Protein AF-A0A7S4PSQ5-F1 (afdb_monomer)

Foldseek 3Di:
DVVVVVVVVVVVVVVVVVVVVVVVVVLVVLLVFADDQPDPLLAVLQVLLLVLLLLLLCQFLALSVQQNVQWAWPDAGLQLKTKIKGADFFAQAAPVQWGFVLSVQSCQQSSSQSSCVSVLADGFAWQKKKKFFPAIGHHGFIKMKIKGWPDDPRQFKTKMKIWIAGCDPPDRHHHTGMMMMTMTTSHDPSVVSSVSSVLSVVVVSVSVVSVVVSVVSNVVSVVLVCQVLAQDLAAWKWKAAPVRDIWIKGKADRGNDQFIKIATPVRQIKPTWGDDPQKIWTDGVQWIWIFGDDDSNFWTFQIWIDHPHDIGDPITMGRPPPVPSSGHNLSVQVKDDDPPPPPDDFKDKIKTAQRRRQDDPLQWGDPSSVVSVQSNVQQVSVVVVPDQADGKDWRMKMKGFPATHGHGDIKMKMKGWDDPDPDDDPVCPQKTWMKIFIGDPPHTGMIMIIIIHGHDHPDDDPPPPCPPPPDPPPPPVPPVVVVVPPPPDDDDDDDDDDDDDDDDDDDDDDDDDDDDDDDDDDDDDDDDDDPDDDDDDDDDDDDDDDDDDDDDDDDDDDDDDDDDDDDDDDDDDDDDDDDDPVVVVVQCVVCSVVVHDRDDD

Secondary structure (DSSP, 8-state):
-GGGHHHHHHHHHHHHHHHHHHHHHHHHHHHT-SPPTTSHHHHHHHHHHHHHHHHHHHH--SGGGGGTTTEEEEEE-TTS-EEEEE---GGGB-TTSBBPHHHHHHHHHHHHHHHHHHHTPPP-EEEEEEEEESS--BTT--EEEEEEEEEEETTTEEEEEEEEEE--TTTS---EEEEEEEEEE----HHHHHHHHHHHH-HHHHHHHHHHHHHHHHHHHHHHHHHHTS----EEEEEEPTTS-EEEEEEE--TT-SEEEEEETT--EEEEEEEETTEEEEEETTEEEEEEEETTTTEEEEEEEEETTEEEEEEEEEE------S-SHHHHHT-B--TT----TTEEEEEEE--GGGB-TTSBB-HHHHHHHHHHHHHHHHHTT--TT---EEEEEEEEE-S--BSSSEEEEEEEEPP--S---GGGTTEEEEEEEEEETTEEEEEEEEEEEPPPPPPPP-----TT----TTSHHHHTTSSSSSSS------------------------------------------------------------------------------------PPPPP---HHHHHHHHHHHHHTTPPP---

Sequence (601 aa):
MLDRVGLFWPCLFTALAVLAGGLVRFVQSFAKGPPSPRGYLSRVRARWFAGHVAEWLKCTGTFDGLLAGCLEFESLEPDGSVRAAFTPAGPLLSGSGAVHEGALALLTDTVTSIGQTAAGYLGGLSIEIGVTLITPVPVGERLIVRTRILKVHVGAVMSMEMELRRANTADGEGELLATGWHTKSIKAPYKAHLWHGFLVRCLPLYKRELQRGLALTKAAASDIKAVSQAPCLAGSWTLHGEDSEQFHYVFEHEPGSETFTGRLLDDTELREGRVQEGRVEWKIGDFHLSGTLDDGWQRLENVHAVKGTEVFGPLSCFREAKEESQDNMESLLALRWEEGIDGGEGVTVLLADIAPRLQNIYGISHGAATASLLATVSREHLGGLQRPGGVPVIKSFSVLYQEPVPGGPTVGLAVWHQPPGRVARPDDKDAVRLTAELYNDDRPHARANLTFSLPEPPRPPPQARLFGLGRMPGLQASFLRRRSQATEKRDSSLSDSEVDENEPASEQASGSAPEEFPNESQQKEAEDFDPALKALPDEGQQLEAEVDAKEPSSEQDLGPVLDEFPDKGQSKAEAPAELDGEEEEEEWLRCWREGRPPQTE

Structure (mmCIF, N/CA/C/O backbone):
data_AF-A0A7S4PSQ5-F1
#
_entry.id   AF-A0A7S4PSQ5-F1
#
loop_
_atom_site.group_PDB
_atom_site.id
_atom_site.type_symbol
_atom_site.label_atom_id
_atom_site.label_alt_id
_atom_site.label_comp_id
_atom_site.label_asym_id
_atom_site.label_entity_id
_atom_site.label_seq_id
_atom_site.pdbx_PDB_ins_code
_atom_site.Cartn_x
_atom_site.Cartn_y
_atom_site.Cartn_z
_atom_site.occupancy
_atom_site.B_iso_or_equiv
_atom_site.auth_seq_id
_atom_site.auth_comp_id
_atom_site.auth_asym_id
_atom_site.auth_atom_id
_atom_site.pdbx_PDB_model_num
ATOM 1 N N . MET A 1 1 ? -18.178 43.270 60.116 1.00 53.06 1 MET A N 1
ATOM 2 C CA . MET A 1 1 ? -18.253 43.130 58.639 1.00 53.06 1 MET A CA 1
ATOM 3 C C . MET A 1 1 ? -16.993 42.486 58.060 1.00 53.06 1 MET A C 1
ATOM 5 O O . MET A 1 1 ? -17.135 41.666 57.167 1.00 53.06 1 MET A O 1
ATOM 9 N N . LEU A 1 2 ? -15.799 42.762 58.604 1.00 53.59 2 LEU A N 1
ATOM 10 C CA . LEU A 1 2 ? -14.538 42.123 58.193 1.00 53.59 2 LEU A CA 1
ATOM 11 C C . LEU A 1 2 ? -14.448 40.616 58.532 1.00 53.59 2 LEU A C 1
ATOM 13 O O . LEU A 1 2 ? -13.929 39.857 57.722 1.00 53.59 2 LEU A O 1
ATOM 17 N N . ASP A 1 3 ? -15.075 40.139 59.614 1.00 54.97 3 ASP A N 1
ATOM 18 C CA . ASP A 1 3 ? -15.039 38.703 59.975 1.00 54.97 3 ASP A CA 1
ATOM 19 C C . ASP A 1 3 ? -15.818 37.776 59.026 1.00 54.97 3 ASP A C 1
ATOM 21 O O . ASP A 1 3 ? -15.559 36.578 58.972 1.00 54.97 3 ASP A O 1
ATOM 25 N N . ARG A 1 4 ? -16.749 38.309 58.218 1.00 54.84 4 ARG A N 1
ATOM 26 C CA . ARG A 1 4 ? -17.440 37.514 57.182 1.00 54.84 4 ARG A CA 1
ATOM 27 C C . ARG A 1 4 ? -16.629 37.377 55.891 1.00 54.84 4 ARG A C 1
ATOM 29 O O . ARG A 1 4 ? -16.955 36.531 55.066 1.00 54.84 4 ARG A O 1
ATOM 36 N N . VAL A 1 5 ? -15.567 38.168 55.728 1.00 64.12 5 VAL A N 1
ATOM 37 C CA . VAL A 1 5 ? -14.662 38.091 54.570 1.00 64.12 5 VAL A CA 1
ATOM 38 C C . VAL A 1 5 ? -13.666 36.935 54.738 1.00 64.12 5 VAL A C 1
ATOM 40 O O . VAL A 1 5 ? -13.281 36.316 53.750 1.00 64.12 5 VAL A O 1
ATOM 43 N N . GLY A 1 6 ? -13.318 36.574 55.980 1.00 66.50 6 GLY A N 1
ATOM 44 C CA . GLY A 1 6 ? -12.331 35.527 56.280 1.00 66.50 6 GLY A CA 1
ATOM 45 C C . GLY A 1 6 ? -12.725 34.112 55.839 1.00 66.50 6 GLY A C 1
ATOM 46 O O . GLY A 1 6 ? -11.852 33.336 55.467 1.00 66.50 6 GLY A O 1
ATOM 47 N N . LEU A 1 7 ? -14.023 33.781 55.814 1.00 75.56 7 LEU A N 1
ATOM 48 C CA . LEU A 1 7 ? -14.514 32.468 55.358 1.00 75.56 7 LEU A CA 1
ATOM 49 C C . LEU A 1 7 ? -14.793 32.403 53.850 1.00 75.56 7 LEU A C 1
ATOM 51 O O . LEU A 1 7 ? -14.773 31.322 53.269 1.00 75.56 7 LEU A O 1
ATOM 55 N N . PHE A 1 8 ? -15.033 33.542 53.199 1.00 82.25 8 PHE A N 1
ATOM 56 C CA . PHE A 1 8 ? -15.381 33.573 51.778 1.00 82.25 8 PHE A CA 1
ATOM 57 C C . PHE A 1 8 ? -14.196 33.183 50.884 1.00 82.25 8 PHE A C 1
ATOM 59 O O . PHE A 1 8 ? -14.354 32.387 49.959 1.00 82.25 8 PHE A O 1
ATOM 66 N N . TRP A 1 9 ? -12.999 33.692 51.187 1.00 82.56 9 TRP A N 1
ATOM 67 C CA . TRP A 1 9 ? -11.807 33.437 50.376 1.00 82.56 9 TRP A CA 1
ATOM 68 C C . TRP A 1 9 ? -11.385 31.959 50.355 1.00 82.56 9 TRP A C 1
ATOM 70 O O . TRP A 1 9 ? -11.226 31.432 49.256 1.00 82.56 9 TRP A O 1
ATOM 80 N N . PRO A 1 10 ? -11.276 31.237 51.488 1.00 85.06 10 PRO A N 1
ATOM 81 C CA . PRO A 1 10 ? -10.942 29.811 51.473 1.00 85.06 10 PRO A CA 1
ATOM 82 C C . PRO A 1 10 ? -11.961 28.958 50.710 1.00 85.06 10 PRO A C 1
ATOM 84 O O . PRO A 1 10 ? -11.573 28.062 49.959 1.00 85.06 10 PRO A O 1
ATOM 87 N N . CYS A 1 11 ? -13.260 29.252 50.844 1.00 80.69 11 CYS A N 1
ATOM 88 C CA . CYS A 1 11 ? -14.307 28.557 50.094 1.00 80.69 11 CYS A CA 1
ATOM 89 C C . CYS A 1 11 ? -14.198 28.820 48.586 1.00 80.69 11 CYS A C 1
ATOM 91 O O . CYS A 1 11 ? -14.300 27.881 47.798 1.00 80.69 11 CYS A O 1
ATOM 93 N N . LEU A 1 12 ? -13.937 30.068 48.182 1.00 84.94 12 LEU A N 1
ATOM 94 C CA . LEU A 1 12 ? -13.725 30.430 46.780 1.00 84.94 12 LEU A CA 1
ATOM 95 C C . LEU A 1 12 ? -12.470 29.762 46.201 1.00 84.94 12 LEU A C 1
ATOM 97 O O . LEU A 1 12 ? -12.544 29.172 45.128 1.00 84.94 12 LEU A O 1
ATOM 101 N N . PHE A 1 13 ? -11.340 29.787 46.915 1.00 86.38 13 PHE A N 1
ATOM 102 C CA . PHE A 1 13 ? -10.112 29.109 46.485 1.00 86.38 13 PHE A CA 1
ATOM 103 C C . PHE A 1 13 ? -10.305 27.597 46.364 1.00 86.38 13 PHE A C 1
ATOM 105 O O . PHE A 1 13 ? -9.853 27.002 45.390 1.00 86.38 13 PHE A O 1
ATOM 112 N N . THR A 1 14 ? -11.029 26.981 47.300 1.00 86.19 14 THR A N 1
ATOM 113 C CA . THR A 1 14 ? -11.348 25.547 47.236 1.00 86.19 14 THR A CA 1
ATOM 114 C C . THR A 1 14 ? -12.232 25.237 46.029 1.00 86.19 14 THR A C 1
ATOM 116 O O . THR A 1 14 ? -11.949 24.300 45.288 1.00 86.19 14 THR A O 1
ATOM 119 N N . ALA A 1 15 ? -13.265 26.047 45.776 1.00 85.12 15 ALA A N 1
ATOM 120 C CA . ALA A 1 15 ? -14.129 25.886 44.609 1.00 85.12 15 ALA A CA 1
ATOM 121 C C . ALA A 1 15 ? -13.347 26.037 43.293 1.00 85.12 15 ALA A C 1
ATOM 123 O O . ALA A 1 15 ? -13.493 25.209 42.396 1.00 85.12 15 ALA A O 1
ATOM 124 N N . LEU A 1 16 ? -12.468 27.040 43.196 1.00 85.06 16 LEU A N 1
ATOM 125 C CA . LEU A 1 16 ? -11.599 27.241 42.035 1.00 85.06 16 LEU A CA 1
ATOM 126 C C . LEU A 1 16 ? -10.610 26.085 41.848 1.00 85.06 16 LEU A C 1
ATOM 128 O O . LEU A 1 16 ? -10.439 25.622 40.725 1.00 85.06 16 LEU A O 1
ATOM 132 N N . ALA A 1 17 ? -10.008 25.570 42.922 1.00 85.50 17 ALA A N 1
ATOM 133 C CA . ALA A 1 17 ? -9.098 24.427 42.858 1.00 85.50 17 ALA A CA 1
ATOM 134 C C . ALA A 1 17 ? -9.813 23.138 42.420 1.00 85.50 17 ALA A C 1
ATOM 136 O O . ALA A 1 17 ? -9.283 22.386 41.604 1.00 85.50 17 ALA A O 1
ATOM 137 N N . VAL A 1 18 ? -11.036 22.895 42.905 1.00 85.56 18 VAL A N 1
ATOM 138 C CA . VAL A 1 18 ? -11.865 21.756 42.478 1.00 85.56 18 VAL A CA 1
ATOM 139 C C . VAL A 1 18 ? -12.261 21.889 41.009 1.00 85.56 18 VAL A C 1
ATOM 141 O O . VAL A 1 18 ? -12.165 20.912 40.268 1.00 85.56 18 VAL A O 1
ATOM 144 N N . LEU A 1 19 ? -12.655 23.085 40.564 1.00 85.44 19 LEU A N 1
ATOM 145 C CA . LEU A 1 19 ? -12.957 23.350 39.156 1.00 85.44 19 LEU A CA 1
ATOM 146 C C . LEU A 1 19 ? -11.721 23.166 38.270 1.00 85.44 19 LEU A C 1
ATOM 148 O O . LEU A 1 19 ? -11.819 22.517 37.232 1.00 85.44 19 LEU A O 1
ATOM 152 N N . ALA A 1 20 ? -10.558 23.663 38.693 1.00 83.81 20 ALA A N 1
ATOM 153 C CA . ALA A 1 20 ? -9.299 23.488 37.976 1.00 83.81 20 ALA A CA 1
ATOM 154 C C . ALA A 1 20 ? -8.889 22.008 37.907 1.00 83.81 20 ALA A C 1
ATOM 156 O O . ALA A 1 20 ? -8.593 21.503 36.828 1.00 83.81 20 ALA A O 1
ATOM 157 N N . GLY A 1 21 ? -8.947 21.275 39.023 1.00 85.12 21 GLY A N 1
ATOM 158 C CA . GLY A 1 21 ? -8.662 19.838 39.056 1.00 85.12 21 GLY A CA 1
ATOM 159 C C . GLY A 1 21 ? -9.652 19.017 38.225 1.00 85.12 21 GLY A C 1
ATOM 160 O O . GLY A 1 21 ? -9.257 18.077 37.532 1.00 85.12 21 GLY A O 1
ATOM 161 N N . GLY A 1 22 ? -10.932 19.398 38.239 1.00 84.31 22 GLY A N 1
ATOM 162 C CA . GLY A 1 22 ? -11.970 18.832 37.382 1.00 84.31 22 GLY A CA 1
ATOM 163 C C . GLY A 1 22 ? -11.697 19.085 35.901 1.00 84.31 22 GLY A C 1
ATOM 164 O O . GLY A 1 22 ? -11.761 18.149 35.109 1.00 84.31 22 GLY A O 1
ATOM 165 N N . LEU A 1 23 ? -11.313 20.312 35.535 1.00 81.69 23 LEU A N 1
ATOM 166 C CA . LEU A 1 23 ? -10.952 20.686 34.169 1.00 81.69 23 LEU A CA 1
ATOM 167 C C . LEU A 1 23 ? -9.703 19.937 33.691 1.00 81.69 23 LEU A C 1
ATOM 169 O O . LEU A 1 23 ? -9.715 19.400 32.590 1.00 81.69 23 LEU A O 1
ATOM 173 N N . VAL A 1 24 ? -8.660 19.823 34.517 1.00 82.00 24 VAL A N 1
ATOM 174 C CA . VAL A 1 24 ? -7.452 19.052 34.182 1.00 82.00 24 VAL A CA 1
ATOM 175 C C . VAL A 1 24 ? -7.793 17.580 33.965 1.00 82.00 24 VAL A C 1
ATOM 177 O O . VAL A 1 24 ? -7.394 17.012 32.954 1.00 82.00 24 VAL A O 1
ATOM 180 N N . ARG A 1 25 ? -8.582 16.958 34.853 1.00 81.31 25 ARG A N 1
ATOM 181 C CA . ARG A 1 25 ? -9.030 15.564 34.670 1.00 81.31 25 ARG A CA 1
ATOM 182 C C . ARG A 1 25 ? -9.904 15.396 33.433 1.00 81.31 25 ARG A C 1
ATOM 184 O O . ARG A 1 25 ? -9.785 14.387 32.743 1.00 81.31 25 ARG A O 1
ATOM 191 N N . PHE A 1 26 ? -10.757 16.375 33.144 1.00 78.69 26 PHE A N 1
ATOM 192 C CA . PHE A 1 26 ? -11.577 16.405 31.940 1.00 78.69 26 PHE A CA 1
ATOM 193 C C . PHE A 1 26 ? -10.696 16.475 30.686 1.00 78.69 26 PHE A C 1
ATOM 195 O O . PHE A 1 26 ? -10.826 15.612 29.826 1.00 78.69 26 PHE A O 1
ATOM 202 N N . VAL A 1 27 ? -9.725 17.392 30.628 1.00 77.75 27 VAL A N 1
ATOM 203 C CA . VAL A 1 27 ? -8.738 17.509 29.538 1.00 77.75 27 VAL A CA 1
ATO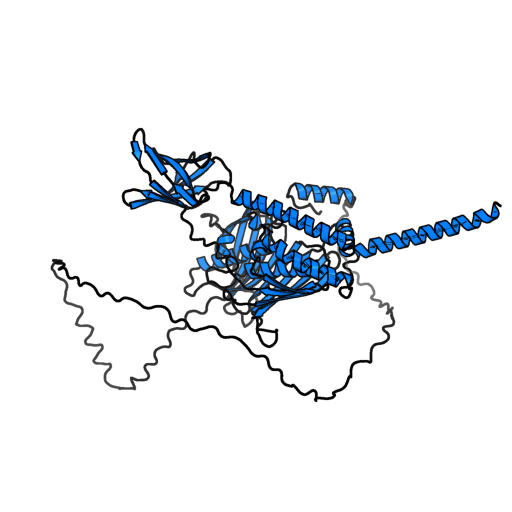M 204 C C . VAL A 1 27 ? -7.924 16.217 29.385 1.00 77.75 27 VAL A C 1
ATOM 206 O O . VAL A 1 27 ? -7.849 15.649 28.299 1.00 77.75 27 VAL A O 1
ATOM 209 N N . GLN A 1 28 ? -7.396 15.678 30.485 1.00 78.94 28 GLN A N 1
ATOM 210 C CA . GLN A 1 28 ? -6.658 14.411 30.492 1.00 78.94 28 GLN A CA 1
ATOM 211 C C . GLN A 1 28 ? -7.515 13.229 30.029 1.00 78.94 28 GLN A C 1
ATOM 213 O O . GLN A 1 28 ? -6.992 12.294 29.428 1.00 78.94 28 GLN A O 1
ATOM 218 N N . SER A 1 29 ? -8.830 13.246 30.271 1.00 79.12 29 SER A N 1
ATOM 219 C CA . SER A 1 29 ? -9.723 12.184 29.794 1.00 79.12 29 SER A CA 1
ATOM 220 C C . SER A 1 29 ? -9.781 12.104 28.265 1.00 79.12 29 SER A C 1
ATOM 222 O O . SER A 1 29 ? -10.030 11.023 27.735 1.00 79.12 29 SER A O 1
ATOM 224 N N . PHE A 1 30 ? -9.492 13.203 27.557 1.00 76.94 30 PHE A N 1
ATOM 225 C CA . PHE A 1 30 ? -9.364 13.200 26.100 1.00 76.94 30 PHE A CA 1
ATOM 226 C C . PHE A 1 30 ? -8.060 12.544 25.632 1.00 76.94 30 PHE A C 1
ATOM 228 O O . PHE A 1 30 ? -8.077 11.880 24.601 1.00 76.94 30 PHE A O 1
ATOM 235 N N . ALA A 1 31 ? -6.975 12.659 26.408 1.00 72.94 31 ALA A N 1
ATOM 236 C CA . ALA A 1 31 ? -5.677 12.051 26.101 1.00 72.94 31 ALA A CA 1
ATOM 237 C C . ALA A 1 31 ? -5.576 10.560 26.478 1.00 72.94 31 ALA A C 1
ATOM 239 O O . ALA A 1 31 ? -4.772 9.837 25.903 1.00 72.94 31 ALA A O 1
ATOM 240 N N . LYS A 1 32 ? -6.392 10.072 27.427 1.00 73.44 32 LYS A N 1
ATOM 241 C CA . LYS A 1 32 ? -6.337 8.681 27.935 1.00 73.44 32 LYS A CA 1
ATOM 242 C C . LYS A 1 32 ? -6.869 7.608 26.970 1.00 73.44 32 LYS A C 1
ATOM 244 O O . LYS A 1 32 ? -6.954 6.443 27.350 1.00 73.44 32 LYS A O 1
ATOM 249 N N . GLY A 1 33 ? -7.213 7.980 25.738 1.00 69.00 33 GLY A N 1
ATOM 250 C CA . GLY A 1 33 ? -7.678 7.065 24.696 1.00 69.00 33 GLY A CA 1
ATOM 251 C C . GLY A 1 33 ? -9.122 7.316 24.249 1.00 69.00 33 GLY A C 1
ATOM 252 O O . GLY A 1 33 ? -9.781 8.261 24.713 1.00 69.00 33 GLY A O 1
ATOM 253 N N . PRO A 1 34 ? -9.620 6.500 23.305 1.00 76.62 34 PRO A N 1
ATOM 254 C CA . PRO A 1 34 ? -10.957 6.659 22.756 1.00 76.62 34 PRO A CA 1
ATOM 255 C C . PRO A 1 34 ? -12.063 6.436 23.799 1.00 76.62 34 PRO A C 1
ATOM 257 O O . PRO A 1 34 ? -11.849 5.794 24.830 1.00 76.62 34 PRO A O 1
ATOM 260 N N . PRO A 1 35 ? -13.273 6.970 23.551 1.00 76.25 35 PRO A N 1
ATOM 261 C CA . PRO A 1 35 ? -14.441 6.669 24.370 1.00 76.25 35 PRO A CA 1
ATOM 262 C C . PRO A 1 35 ? -14.774 5.171 24.337 1.00 76.25 35 PRO A C 1
ATOM 264 O O . PRO A 1 35 ? -14.474 4.482 23.366 1.00 76.25 35 PRO A O 1
ATOM 267 N N . SER A 1 36 ? -15.456 4.686 25.382 1.00 84.12 36 SER A N 1
ATOM 268 C CA . SER A 1 36 ? -15.898 3.287 25.471 1.00 84.12 36 SER A CA 1
ATOM 269 C C . SER A 1 36 ? -16.632 2.844 24.194 1.00 84.12 36 SER A C 1
ATOM 271 O O . SER A 1 36 ? -17.532 3.562 23.731 1.00 84.12 36 SER A O 1
ATOM 273 N N . PRO A 1 37 ? -16.321 1.652 23.650 1.00 84.06 37 PRO A N 1
ATOM 274 C CA . PRO A 1 37 ? -16.947 1.163 22.423 1.00 84.06 37 PRO A CA 1
ATOM 275 C C . PRO A 1 37 ? -18.460 0.934 22.583 1.00 84.06 37 PRO A C 1
ATOM 277 O O . PRO A 1 37 ? -19.215 1.033 21.621 1.00 84.06 37 PRO A O 1
ATOM 280 N N . ARG A 1 38 ? -18.947 0.718 23.815 1.00 87.25 38 ARG A N 1
ATOM 281 C CA . ARG A 1 38 ? -20.371 0.457 24.105 1.00 87.25 38 ARG A CA 1
ATOM 282 C C . ARG A 1 38 ? -21.260 1.712 24.046 1.00 87.25 38 ARG A C 1
ATOM 284 O O . ARG A 1 38 ? -22.491 1.607 24.016 1.00 87.25 38 ARG A O 1
ATOM 291 N N . GLY A 1 39 ? -20.659 2.904 24.027 1.00 87.81 39 GLY A N 1
ATOM 292 C CA . GLY A 1 39 ? -21.379 4.177 24.039 1.00 87.81 39 GLY A CA 1
ATOM 293 C C . GLY A 1 39 ? -22.229 4.409 22.783 1.00 87.81 39 GLY A C 1
ATOM 294 O O . GLY A 1 39 ? -21.831 4.070 21.670 1.00 87.81 39 GLY A O 1
ATOM 295 N N . TYR A 1 40 ? -23.400 5.035 22.946 1.00 87.75 40 TYR A N 1
ATOM 296 C CA . TYR A 1 40 ? -24.252 5.453 21.820 1.00 87.75 40 TYR A CA 1
ATOM 297 C C . TYR A 1 40 ? -23.498 6.369 20.841 1.00 87.75 40 TYR A C 1
ATOM 299 O O . TYR A 1 40 ? -23.543 6.158 19.632 1.00 87.75 40 TYR A O 1
ATOM 307 N N . LEU A 1 41 ? -22.740 7.339 21.365 1.00 86.56 41 LEU A N 1
ATOM 308 C CA . LEU A 1 41 ? -21.951 8.266 20.547 1.00 86.56 41 LEU A CA 1
ATOM 309 C C . LEU A 1 41 ? -20.889 7.543 19.706 1.00 86.56 41 LEU A C 1
ATOM 311 O O . LEU A 1 41 ? -20.720 7.880 18.538 1.00 86.56 41 LEU A O 1
ATOM 315 N N . SER A 1 42 ? -20.226 6.524 20.264 1.00 87.19 42 SER A N 1
ATOM 316 C CA . SER A 1 42 ? -19.217 5.722 19.560 1.00 87.19 42 SER A CA 1
ATOM 317 C C . SER A 1 42 ? -19.831 4.970 18.369 1.00 87.19 42 SER A C 1
ATOM 319 O O . SER A 1 42 ? -19.256 4.972 17.283 1.00 87.19 42 SER A O 1
ATOM 321 N N . ARG A 1 43 ? -21.047 4.422 18.531 1.00 90.00 43 ARG A N 1
ATOM 322 C CA . ARG A 1 43 ? -21.823 3.780 17.449 1.00 90.00 43 ARG A CA 1
ATOM 323 C C . ARG A 1 43 ? -22.237 4.756 16.351 1.00 90.00 43 ARG A C 1
ATOM 325 O O . ARG A 1 43 ? -22.080 4.458 15.170 1.00 90.00 43 ARG A O 1
ATOM 332 N N . VAL A 1 44 ? -22.726 5.939 16.727 1.00 88.19 44 VAL A N 1
ATOM 333 C CA . VAL A 1 44 ? -23.084 6.985 15.753 1.00 88.19 44 VAL A CA 1
ATOM 334 C C . VAL A 1 44 ? -21.851 7.440 14.964 1.00 88.19 44 VAL A C 1
ATOM 336 O O . VAL A 1 44 ? -21.921 7.541 13.740 1.00 88.19 44 VAL A O 1
ATOM 339 N N . ARG A 1 45 ? -20.713 7.649 15.643 1.00 90.19 45 ARG A N 1
ATOM 340 C CA . ARG A 1 45 ? -19.426 7.997 15.023 1.00 90.19 45 ARG A CA 1
ATOM 341 C C . ARG A 1 45 ? -18.989 6.945 14.006 1.00 90.19 45 ARG A C 1
ATOM 343 O O . ARG A 1 45 ? -18.710 7.307 12.869 1.00 90.19 45 ARG A O 1
ATOM 350 N N . ALA A 1 46 ? -18.947 5.671 14.403 1.00 88.94 46 ALA A N 1
ATOM 351 C CA . ALA A 1 46 ? -18.502 4.580 13.536 1.00 88.94 46 ALA A CA 1
ATOM 352 C C . ALA A 1 46 ? -19.374 4.469 12.273 1.00 88.94 46 ALA A C 1
ATOM 354 O O . ALA A 1 46 ? -18.850 4.397 11.165 1.00 88.94 46 ALA A O 1
ATOM 355 N N . ARG A 1 47 ? -20.701 4.598 12.412 1.00 88.75 47 ARG A N 1
ATOM 356 C CA . ARG A 1 47 ? -21.629 4.604 11.270 1.00 88.75 47 ARG A CA 1
ATOM 357 C C . ARG A 1 47 ? -21.407 5.783 10.320 1.00 88.75 47 ARG A C 1
ATOM 359 O O . ARG A 1 47 ? -21.495 5.616 9.107 1.00 88.75 47 ARG A O 1
ATOM 366 N N . TRP A 1 48 ? -21.147 6.979 10.850 1.00 87.44 48 TRP A N 1
ATOM 367 C CA . TRP A 1 48 ? -20.831 8.151 10.022 1.00 87.44 48 TRP A CA 1
ATOM 368 C C . TRP A 1 48 ? -19.495 7.988 9.306 1.00 87.44 48 TRP A C 1
ATOM 370 O O . TRP A 1 48 ? -19.393 8.303 8.122 1.00 87.44 48 TRP A O 1
ATOM 380 N N . PHE A 1 49 ? -18.494 7.472 10.014 1.00 89.50 49 PHE A N 1
ATOM 381 C CA . PHE A 1 49 ? -17.183 7.198 9.452 1.00 89.50 49 PHE A CA 1
ATOM 382 C C . PHE A 1 49 ? -17.260 6.152 8.329 1.00 89.50 49 PHE A C 1
ATOM 384 O O . PHE A 1 49 ? -16.700 6.389 7.268 1.00 89.50 49 PHE A O 1
ATOM 391 N N . ALA A 1 50 ? -18.050 5.083 8.479 1.00 88.69 50 ALA A N 1
ATOM 392 C CA . ALA A 1 50 ? -18.246 4.074 7.432 1.00 88.69 50 ALA A CA 1
ATOM 393 C C . ALA A 1 50 ? -18.740 4.675 6.101 1.00 88.69 50 ALA A C 1
ATOM 395 O O . ALA A 1 50 ? -18.191 4.378 5.041 1.00 88.69 50 ALA A O 1
ATOM 396 N N . GLY A 1 51 ? -19.734 5.572 6.152 1.00 85.81 51 GLY A N 1
ATOM 397 C CA . GLY A 1 51 ? -20.218 6.268 4.954 1.00 85.81 51 GLY A CA 1
ATOM 398 C C . GLY A 1 51 ? -19.163 7.184 4.324 1.00 85.81 51 GLY A C 1
ATOM 399 O O . GLY A 1 51 ? -19.121 7.336 3.107 1.00 85.81 51 GLY A O 1
ATOM 400 N N . HIS A 1 52 ? -18.286 7.761 5.147 1.00 89.12 52 HIS A N 1
ATOM 401 C CA . HIS A 1 52 ? -17.203 8.628 4.698 1.00 89.12 52 HIS A CA 1
ATOM 402 C C . HIS A 1 52 ? -16.058 7.858 4.033 1.00 89.12 52 HIS A C 1
ATOM 404 O O . HIS A 1 52 ? -15.536 8.305 3.018 1.00 89.12 52 HIS A O 1
ATOM 410 N N . VAL A 1 53 ? -15.689 6.697 4.578 1.00 90.38 53 VAL A N 1
ATOM 411 C CA . VAL A 1 53 ? -14.590 5.864 4.068 1.00 90.38 53 VAL A CA 1
ATOM 412 C C . VAL A 1 53 ? -14.827 5.464 2.614 1.00 90.38 53 VAL A C 1
ATOM 414 O O . VAL A 1 53 ? -13.924 5.591 1.795 1.00 90.38 53 VAL A O 1
ATOM 417 N N . ALA A 1 54 ? -16.045 5.042 2.265 1.00 89.69 54 ALA A N 1
ATOM 418 C CA . ALA A 1 54 ? -16.369 4.663 0.890 1.00 89.69 54 ALA A CA 1
ATOM 419 C C . ALA A 1 54 ? -16.217 5.832 -0.102 1.00 89.69 54 ALA A C 1
ATOM 421 O O . ALA A 1 54 ? -15.830 5.624 -1.250 1.00 89.69 54 ALA A O 1
ATOM 422 N N . GLU A 1 55 ? -16.523 7.062 0.320 1.00 89.62 55 GLU A N 1
ATOM 423 C CA . GLU A 1 55 ? -16.313 8.256 -0.505 1.00 89.62 55 GLU A CA 1
ATOM 424 C C . GLU A 1 55 ? -14.832 8.649 -0.563 1.00 89.62 55 GLU A C 1
ATOM 426 O O . GLU A 1 55 ? -14.336 8.998 -1.632 1.00 89.62 55 GLU A O 1
ATOM 431 N N . TRP A 1 56 ? -14.122 8.540 0.563 1.00 90.25 56 TRP A N 1
ATOM 432 C CA . TRP A 1 56 ? -12.692 8.816 0.659 1.00 90.25 56 TRP A CA 1
ATOM 433 C C . TRP A 1 56 ? -11.864 7.897 -0.245 1.00 90.25 56 TRP A C 1
ATOM 435 O O . TRP A 1 56 ? -11.053 8.398 -1.018 1.00 90.25 56 TRP A O 1
ATOM 445 N N . LEU A 1 57 ? -12.128 6.584 -0.240 1.00 91.19 57 LEU A N 1
ATOM 446 C CA . LEU A 1 57 ? -11.465 5.630 -1.138 1.00 91.19 57 LEU A CA 1
ATOM 447 C C . LEU A 1 57 ? -11.657 6.010 -2.612 1.00 91.19 57 LEU A C 1
ATOM 449 O O . LEU A 1 57 ? -10.727 5.927 -3.399 1.00 91.19 57 LEU A O 1
ATOM 453 N N . LYS A 1 58 ? -12.847 6.488 -2.995 1.00 88.94 58 LYS A N 1
ATOM 454 C CA . LYS A 1 58 ? -13.132 6.889 -4.385 1.00 88.94 58 LYS A CA 1
ATOM 455 C C . LYS A 1 58 ? -12.403 8.151 -4.822 1.00 88.94 58 LYS A C 1
ATOM 457 O O . LYS A 1 58 ? -12.245 8.366 -6.020 1.00 88.94 58 LYS A O 1
ATOM 462 N N . CYS A 1 59 ? -12.051 9.026 -3.886 1.00 86.06 59 CYS A N 1
ATOM 463 C CA . CYS A 1 59 ? -11.417 10.294 -4.218 1.00 86.06 59 CYS A CA 1
ATOM 464 C C . CYS A 1 59 ? -9.943 10.359 -3.855 1.00 86.06 59 CYS A C 1
ATOM 466 O O . CYS A 1 59 ? -9.302 11.338 -4.217 1.00 86.06 59 CYS A O 1
ATOM 468 N N . THR A 1 60 ? -9.414 9.398 -3.103 1.00 83.62 60 THR A N 1
ATOM 469 C CA . THR A 1 60 ? -7.998 9.403 -2.772 1.00 83.62 60 THR A CA 1
ATOM 470 C C . THR A 1 60 ? -7.195 9.037 -4.015 1.00 83.62 60 THR A C 1
ATOM 472 O O . THR A 1 60 ? -7.407 7.994 -4.623 1.00 83.62 60 THR A O 1
ATOM 475 N N . GLY A 1 61 ? -6.284 9.925 -4.419 1.00 79.31 61 GLY A N 1
ATOM 476 C CA . GLY A 1 61 ? -5.307 9.658 -5.481 1.00 79.31 61 GLY A CA 1
ATOM 477 C C . GLY A 1 61 ? -4.126 8.802 -5.007 1.00 79.31 61 GLY A C 1
ATOM 478 O O . GLY A 1 61 ? -3.124 8.716 -5.709 1.00 79.31 61 GLY A O 1
ATOM 479 N N . THR A 1 62 ? -4.221 8.239 -3.797 1.00 88.31 62 THR A N 1
ATOM 480 C CA . THR A 1 62 ? -3.209 7.393 -3.153 1.00 88.31 62 THR A CA 1
ATOM 481 C C . THR A 1 62 ? -3.437 5.917 -3.465 1.00 88.31 62 THR A C 1
ATOM 483 O O . THR A 1 62 ? -4.429 5.532 -4.088 1.00 88.31 62 THR A O 1
ATOM 486 N N . PHE A 1 63 ? -2.544 5.073 -2.951 1.00 91.75 63 PHE A N 1
ATOM 487 C CA . PHE A 1 63 ? -2.578 3.627 -3.149 1.00 91.75 63 PHE A CA 1
ATOM 488 C C . PHE A 1 63 ? -3.866 2.966 -2.615 1.00 91.75 63 PHE A C 1
ATOM 490 O O . PHE A 1 63 ? -4.361 2.011 -3.208 1.00 91.75 63 PHE A O 1
ATOM 497 N N . ASP A 1 64 ? -4.481 3.524 -1.565 1.00 93.44 64 ASP A N 1
ATOM 498 C CA . ASP A 1 64 ? -5.794 3.093 -1.052 1.00 93.44 64 ASP A CA 1
ATOM 499 C C . ASP A 1 64 ? -6.914 3.178 -2.097 1.00 93.44 64 ASP A C 1
ATOM 501 O O . ASP A 1 64 ? -7.880 2.414 -2.044 1.00 93.44 64 ASP A O 1
ATOM 505 N N . GLY A 1 65 ? -6.786 4.093 -3.063 1.00 90.69 65 GLY A N 1
ATOM 506 C CA . GLY A 1 65 ? -7.783 4.319 -4.105 1.00 90.69 65 GLY A CA 1
ATOM 507 C C . GLY A 1 65 ? -8.023 3.090 -4.981 1.00 90.69 65 GLY A C 1
ATOM 508 O O . GLY A 1 65 ? -9.107 2.946 -5.540 1.00 90.69 65 GLY A O 1
ATOM 509 N N . LEU A 1 66 ? -7.075 2.147 -5.029 1.00 92.44 66 LEU A N 1
ATOM 510 C CA . LEU A 1 66 ? -7.229 0.880 -5.752 1.00 92.44 66 LEU A CA 1
ATOM 511 C C . LEU A 1 66 ? -8.336 -0.013 -5.172 1.00 92.44 66 LEU A C 1
ATOM 513 O O . LEU A 1 66 ? -8.866 -0.870 -5.873 1.00 92.44 66 LEU A O 1
ATOM 517 N N . LEU A 1 67 ? -8.716 0.183 -3.904 1.00 95.81 67 LEU A N 1
ATOM 518 C CA . LEU A 1 67 ? -9.830 -0.539 -3.282 1.00 95.81 67 LEU A CA 1
ATOM 519 C C . LEU A 1 67 ? -11.197 0.084 -3.610 1.00 95.81 67 LEU A C 1
ATOM 521 O O . LEU A 1 67 ? -12.236 -0.490 -3.263 1.00 95.81 67 LEU A O 1
ATOM 525 N N . ALA A 1 68 ? -11.232 1.247 -4.270 1.00 93.38 68 ALA A N 1
ATOM 526 C CA . ALA A 1 68 ? -12.475 1.896 -4.656 1.00 93.38 68 ALA A CA 1
ATOM 527 C C . ALA A 1 68 ? -13.280 1.005 -5.613 1.00 93.38 68 ALA A C 1
ATOM 529 O O . ALA A 1 68 ? -12.801 0.585 -6.660 1.00 93.38 68 ALA A O 1
ATOM 530 N N . GLY A 1 69 ? -14.527 0.707 -5.243 1.00 91.62 69 GLY A N 1
ATOM 531 C CA . GLY A 1 69 ? -15.404 -0.177 -6.021 1.00 91.62 69 GLY A CA 1
ATOM 532 C C . GLY A 1 69 ? -15.146 -1.675 -5.822 1.00 91.62 69 GLY A C 1
ATOM 533 O O . GLY A 1 69 ? -16.008 -2.468 -6.178 1.00 91.62 69 GLY A O 1
ATOM 534 N N . CYS A 1 70 ? -14.029 -2.057 -5.196 1.00 95.62 70 CYS A N 1
ATOM 535 C CA . CYS A 1 70 ? -13.736 -3.447 -4.841 1.00 95.62 70 CYS A CA 1
ATOM 536 C C . CYS A 1 70 ? -14.119 -3.778 -3.393 1.00 95.62 70 CYS A C 1
ATOM 538 O O . CYS A 1 70 ? -14.262 -4.951 -3.062 1.00 95.62 70 CYS A O 1
ATOM 540 N N . LEU A 1 71 ? -14.264 -2.772 -2.522 1.00 96.44 71 LEU A N 1
ATOM 541 C CA . LEU A 1 71 ? -14.525 -2.947 -1.092 1.00 96.44 71 LEU A CA 1
ATOM 542 C C . LEU A 1 71 ? -15.849 -2.293 -0.661 1.00 96.44 71 LEU A C 1
ATOM 544 O O . LEU A 1 71 ? -16.046 -1.087 -0.824 1.00 96.44 71 LEU A O 1
ATOM 548 N N . GLU A 1 72 ? -16.731 -3.080 -0.047 1.00 94.94 72 GLU A N 1
ATOM 549 C CA . GLU A 1 72 ? -18.034 -2.652 0.470 1.00 94.94 72 GLU A CA 1
ATOM 550 C C . GLU A 1 72 ? -18.150 -2.967 1.966 1.00 94.94 72 GLU A C 1
ATOM 552 O O . GLU A 1 72 ? -18.114 -4.124 2.375 1.00 94.94 72 GLU A O 1
ATOM 557 N N . PHE A 1 73 ? -18.310 -1.952 2.815 1.00 94.69 73 PHE A N 1
ATOM 558 C CA . PHE A 1 73 ? -18.417 -2.158 4.264 1.00 94.69 73 PHE A CA 1
ATOM 559 C C . PHE A 1 73 ? -19.805 -2.672 4.653 1.00 94.69 73 PHE A C 1
ATOM 561 O O . PHE A 1 73 ? -20.807 -1.985 4.454 1.00 94.69 73 PHE A O 1
ATOM 568 N N . GLU A 1 74 ? -19.852 -3.854 5.266 1.00 94.62 74 GLU A N 1
ATOM 569 C CA . GLU A 1 74 ? -21.075 -4.441 5.819 1.00 94.62 74 GLU A CA 1
ATOM 570 C C . GLU A 1 74 ? -21.291 -3.979 7.265 1.00 94.62 74 GLU A C 1
ATOM 572 O O . GLU A 1 74 ? -22.405 -3.619 7.649 1.00 94.62 74 GLU A O 1
ATOM 577 N N . SER A 1 75 ? -20.220 -3.944 8.063 1.00 94.88 75 SER A N 1
ATOM 578 C CA . SER A 1 75 ? -20.241 -3.372 9.407 1.00 94.88 75 SER A CA 1
ATOM 579 C C . SER A 1 75 ? -18.906 -2.735 9.786 1.00 94.88 75 SER A C 1
ATOM 581 O O . SER A 1 75 ? -17.828 -3.154 9.359 1.00 94.88 75 SER A O 1
ATOM 583 N N . LEU A 1 76 ? -18.999 -1.689 10.604 1.00 95.88 76 LEU A N 1
ATOM 584 C CA . LEU A 1 76 ? -17.864 -0.982 11.176 1.00 95.88 76 LEU A CA 1
ATOM 585 C C . LEU A 1 76 ? -18.201 -0.643 12.622 1.00 95.88 76 LEU A C 1
ATOM 587 O O . LEU A 1 76 ? -19.007 0.254 12.888 1.00 95.88 76 LEU A O 1
ATOM 591 N N . GLU A 1 77 ? -17.615 -1.392 13.546 1.00 95.75 77 GLU A N 1
ATOM 592 C CA . GLU A 1 77 ? -17.962 -1.328 14.958 1.00 95.75 77 GLU A CA 1
ATOM 593 C C . GLU A 1 77 ? -17.047 -0.366 15.733 1.00 95.75 77 GLU A C 1
ATOM 595 O O . GLU A 1 77 ? -15.894 -0.133 15.355 1.00 95.75 77 GLU A O 1
ATOM 600 N N . PRO A 1 78 ? -17.517 0.216 16.853 1.00 93.62 78 PRO A N 1
ATOM 601 C CA . PRO A 1 78 ? -16.731 1.188 17.612 1.00 93.62 78 PRO A CA 1
ATOM 602 C C . PRO A 1 78 ? -15.581 0.588 18.421 1.00 93.62 78 PRO A C 1
ATOM 604 O O . PRO A 1 78 ? -14.848 1.342 19.056 1.00 93.62 78 PRO A O 1
ATOM 607 N N . ASP A 1 79 ? -15.458 -0.737 18.465 1.00 94.94 79 ASP A N 1
ATOM 608 C CA . ASP A 1 79 ? -14.292 -1.442 19.002 1.00 94.94 79 ASP A CA 1
ATOM 609 C C . ASP A 1 79 ? -13.196 -1.659 17.942 1.00 94.94 79 ASP A C 1
ATOM 611 O O . ASP A 1 79 ? -12.134 -2.191 18.254 1.00 94.94 79 ASP A O 1
ATOM 615 N N . GLY A 1 80 ? -13.434 -1.203 16.708 1.00 95.56 80 GLY A N 1
ATOM 616 C CA . GLY A 1 80 ? -12.521 -1.341 15.580 1.00 95.56 80 GLY A CA 1
ATOM 617 C C . GLY A 1 80 ? -12.688 -2.638 14.800 1.00 95.56 80 GLY A C 1
ATOM 618 O O . GLY A 1 80 ? -11.908 -2.886 13.879 1.00 95.56 80 GLY A O 1
ATOM 619 N N . SER A 1 81 ? -13.695 -3.451 15.128 1.00 97.12 81 SER A N 1
ATOM 620 C CA . SER A 1 81 ? -14.056 -4.598 14.303 1.00 97.12 81 SER A CA 1
ATOM 621 C C . SER A 1 81 ? -14.636 -4.119 12.975 1.00 97.12 81 SER A C 1
ATOM 623 O O . SER A 1 81 ? -15.552 -3.292 12.942 1.00 97.12 81 SER A O 1
ATOM 625 N N . VAL A 1 82 ? -14.111 -4.645 11.872 1.00 97.31 82 VAL A N 1
ATOM 626 C CA . VAL A 1 82 ? -14.593 -4.331 10.521 1.00 97.31 82 VAL A CA 1
ATOM 627 C C . VAL A 1 82 ? -15.049 -5.610 9.852 1.00 97.31 82 VAL A C 1
ATOM 629 O O . VAL A 1 82 ? -14.369 -6.631 9.954 1.00 97.31 82 VAL A O 1
ATOM 632 N N . ARG A 1 83 ? -16.173 -5.544 9.140 1.00 96.56 83 ARG A N 1
ATOM 633 C CA . ARG A 1 83 ? -16.591 -6.560 8.177 1.00 96.56 83 ARG A CA 1
ATOM 634 C C . ARG A 1 83 ? -16.884 -5.887 6.846 1.00 96.56 83 ARG A C 1
ATOM 636 O O . ARG A 1 83 ? -17.702 -4.969 6.782 1.00 96.56 83 ARG A O 1
ATOM 643 N N . ALA A 1 84 ? -16.235 -6.347 5.787 1.00 96.69 84 ALA A N 1
ATOM 644 C CA . ALA A 1 84 ? -16.430 -5.817 4.444 1.00 96.69 84 ALA A CA 1
ATOM 645 C C . ALA A 1 84 ? -16.506 -6.947 3.416 1.00 96.69 84 ALA A C 1
ATOM 647 O O . ALA A 1 84 ? -15.817 -7.956 3.551 1.00 96.69 84 ALA A O 1
ATOM 648 N N . ALA A 1 85 ? -17.331 -6.769 2.389 1.00 96.38 85 ALA A N 1
ATOM 649 C CA . ALA A 1 85 ? -17.274 -7.576 1.187 1.00 96.38 85 ALA A CA 1
ATOM 650 C C . ALA A 1 85 ? -16.166 -7.035 0.277 1.00 96.38 85 ALA A C 1
ATOM 652 O O . ALA A 1 85 ? -16.076 -5.830 0.050 1.00 96.38 85 ALA A O 1
ATOM 653 N N . PHE A 1 86 ? -15.322 -7.924 -0.231 1.00 97.19 86 PHE A N 1
ATOM 654 C CA . PHE A 1 86 ? -14.225 -7.595 -1.130 1.00 97.19 86 PHE A CA 1
ATOM 655 C C . PHE A 1 86 ? -14.358 -8.407 -2.415 1.00 97.19 86 PHE A C 1
ATOM 657 O O . PHE A 1 86 ? -14.496 -9.625 -2.353 1.00 97.19 86 PHE A O 1
ATOM 664 N N . THR A 1 87 ? -14.336 -7.741 -3.564 1.00 97.31 87 THR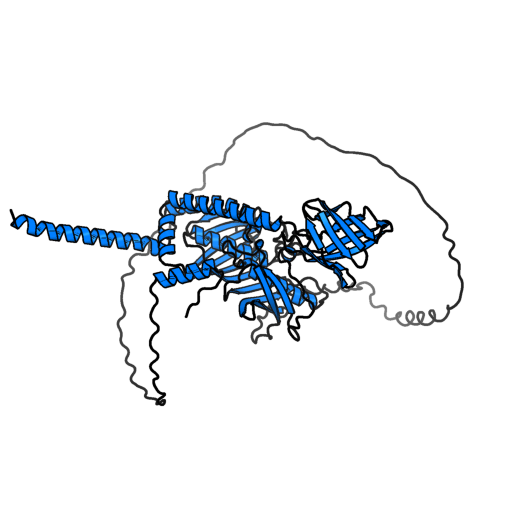 A N 1
ATOM 665 C CA . THR A 1 87 ? -14.373 -8.379 -4.885 1.00 97.31 87 THR A CA 1
ATOM 666 C C . THR A 1 87 ? -13.164 -7.886 -5.676 1.00 97.31 87 THR A C 1
ATOM 668 O O . THR A 1 87 ? -13.161 -6.730 -6.098 1.00 97.31 87 THR A O 1
ATOM 671 N N . PRO A 1 88 ? -12.110 -8.702 -5.838 1.00 95.31 88 PRO A N 1
ATOM 672 C CA . PRO A 1 88 ? -10.878 -8.264 -6.472 1.00 95.31 88 PRO A CA 1
ATOM 673 C C . PRO A 1 88 ? -11.067 -8.076 -7.979 1.00 95.31 88 PRO A C 1
ATOM 675 O O . PRO A 1 88 ? -11.604 -8.953 -8.662 1.00 95.31 88 PRO A O 1
ATOM 678 N N . ALA A 1 89 ? -10.582 -6.948 -8.493 1.00 93.69 89 ALA A N 1
ATOM 679 C CA . ALA A 1 89 ? -10.621 -6.596 -9.906 1.00 93.69 89 ALA A CA 1
ATOM 680 C C . ALA A 1 89 ? -9.474 -5.639 -10.274 1.00 93.69 89 ALA A C 1
ATOM 682 O O . ALA A 1 89 ? -8.873 -5.012 -9.396 1.00 93.69 89 ALA A O 1
ATOM 683 N N . GLY A 1 90 ? -9.207 -5.519 -11.580 1.00 91.81 90 GLY A N 1
ATOM 684 C CA . GLY A 1 90 ? -8.246 -4.567 -12.142 1.00 91.81 90 GLY A CA 1
ATOM 685 C C . GLY A 1 90 ? -6.867 -4.647 -11.468 1.00 91.81 90 GLY A C 1
ATOM 686 O O . GLY A 1 90 ? -6.411 -5.755 -11.185 1.00 91.81 90 GLY A O 1
ATOM 687 N N . PRO A 1 91 ? -6.235 -3.510 -11.110 1.00 92.69 91 PRO A N 1
ATOM 688 C CA . PRO A 1 91 ? -4.870 -3.465 -10.572 1.00 92.69 91 PRO A CA 1
ATOM 689 C C . PRO A 1 91 ? -4.611 -4.289 -9.301 1.00 92.69 91 PRO A C 1
ATOM 691 O O . PRO A 1 91 ? -3.472 -4.386 -8.862 1.00 92.69 91 PRO A O 1
ATOM 694 N N . LEU A 1 92 ? -5.638 -4.843 -8.653 1.00 95.50 92 LEU A N 1
ATOM 695 C CA . LEU A 1 92 ? -5.476 -5.719 -7.489 1.00 95.50 92 LEU A CA 1
ATOM 696 C C . LEU A 1 92 ? -5.065 -7.150 -7.868 1.00 95.50 92 LEU A C 1
ATOM 698 O O . LEU A 1 92 ? -4.737 -7.952 -6.989 1.00 95.50 92 LEU A O 1
ATOM 702 N N . LEU A 1 93 ? -5.118 -7.488 -9.154 1.00 94.81 93 LEU A N 1
ATOM 703 C CA . LEU A 1 93 ? -4.770 -8.800 -9.678 1.00 94.81 93 LEU A CA 1
ATOM 704 C C . LEU A 1 93 ? -3.287 -8.871 -10.052 1.00 94.81 93 LEU A C 1
ATOM 706 O O . LEU A 1 93 ? -2.640 -7.851 -10.264 1.00 94.81 93 LEU A O 1
ATOM 710 N N . SER A 1 94 ? -2.746 -10.081 -10.120 1.00 91.94 94 SER A N 1
ATOM 711 C CA . SER A 1 94 ? -1.460 -10.388 -10.736 1.00 91.94 94 SER A CA 1
ATOM 712 C C . SER A 1 94 ? -1.622 -10.662 -12.230 1.00 91.94 94 SER A C 1
ATOM 714 O O . SER A 1 94 ? -2.729 -10.920 -12.709 1.00 91.94 94 SER A O 1
ATOM 716 N N . GLY A 1 95 ? -0.507 -10.755 -12.958 1.00 86.69 95 GLY A N 1
ATOM 717 C CA . GLY A 1 95 ? -0.503 -11.208 -14.360 1.00 86.69 95 GLY A CA 1
ATOM 718 C C . GLY A 1 95 ? -1.123 -12.602 -14.598 1.00 86.69 95 GLY A C 1
ATOM 719 O O . GLY A 1 95 ? -1.475 -12.941 -15.722 1.00 86.69 95 GLY A O 1
ATOM 720 N N . SER A 1 96 ? -1.304 -13.413 -13.548 1.00 87.69 96 SER A N 1
ATOM 721 C CA . SER A 1 96 ? -2.008 -14.705 -13.610 1.00 87.69 96 SER A CA 1
ATOM 722 C C . SER A 1 96 ? -3.526 -14.617 -13.390 1.00 87.69 96 SER A C 1
ATOM 724 O O . SER A 1 96 ? -4.200 -15.647 -13.420 1.00 87.69 96 SER A O 1
ATOM 726 N N . GLY A 1 97 ? -4.072 -13.424 -13.127 1.00 89.69 97 GLY A N 1
ATOM 727 C CA . GLY A 1 97 ? -5.495 -13.206 -12.839 1.00 89.69 97 GLY A CA 1
ATOM 728 C C . GLY A 1 97 ? -5.937 -13.593 -11.420 1.00 89.69 97 GLY A C 1
ATOM 729 O O . GLY A 1 97 ? -7.135 -13.608 -11.132 1.00 89.69 97 GLY A O 1
ATOM 730 N N . ALA A 1 98 ? -4.999 -13.917 -10.527 1.00 93.62 98 ALA A N 1
ATOM 731 C CA . ALA A 1 98 ? -5.260 -14.096 -9.097 1.00 93.62 98 ALA A CA 1
ATOM 732 C C . ALA A 1 98 ? -5.007 -12.784 -8.337 1.00 93.62 98 ALA A C 1
ATOM 734 O O . ALA A 1 98 ? -4.380 -11.879 -8.866 1.00 93.62 98 ALA A O 1
ATOM 735 N N . VAL A 1 99 ? -5.460 -12.660 -7.091 1.00 95.94 99 VAL A N 1
ATOM 736 C CA . VAL A 1 99 ? -5.145 -11.494 -6.250 1.00 95.94 99 VAL A CA 1
ATOM 737 C C . VAL A 1 99 ? -3.641 -11.408 -6.014 1.00 95.94 99 VAL A C 1
ATOM 739 O O . VAL A 1 99 ? -3.021 -12.364 -5.544 1.00 95.94 99 VAL A O 1
ATOM 742 N N . HIS A 1 100 ? -3.065 -10.243 -6.303 1.00 95.62 100 HIS A N 1
ATOM 743 C CA . HIS A 1 100 ? -1.666 -9.958 -6.023 1.00 95.62 100 HIS A CA 1
ATOM 744 C C . HIS A 1 100 ? -1.428 -9.893 -4.508 1.00 95.62 100 HIS A C 1
ATOM 746 O O . HIS A 1 100 ? -2.233 -9.339 -3.761 1.00 95.62 100 HIS A O 1
ATOM 752 N N . GLU A 1 101 ? -0.302 -10.384 -4.003 1.00 94.62 101 GLU A N 1
ATOM 753 C CA . GLU A 1 101 ? -0.057 -10.399 -2.555 1.00 94.62 101 GLU A CA 1
ATOM 754 C C . GLU A 1 101 ? 0.158 -8.989 -1.994 1.00 94.62 101 GLU A C 1
ATOM 756 O O . GLU A 1 101 ? -0.217 -8.698 -0.860 1.00 94.62 101 GLU A O 1
ATOM 761 N N . GLY A 1 102 ? 0.638 -8.074 -2.833 1.00 95.25 102 GLY A N 1
ATOM 762 C CA . GLY A 1 102 ? 0.593 -6.635 -2.577 1.00 95.25 102 GLY A CA 1
ATOM 763 C C . GLY A 1 102 ? -0.827 -6.079 -2.382 1.00 95.25 102 GLY A C 1
ATOM 764 O O . GLY A 1 102 ? -1.043 -5.230 -1.521 1.00 95.25 102 GLY A O 1
ATOM 765 N N . ALA A 1 103 ? -1.831 -6.612 -3.088 1.00 96.62 103 ALA A N 1
ATOM 766 C CA . ALA A 1 103 ? -3.229 -6.245 -2.860 1.00 96.62 103 ALA A CA 1
ATOM 767 C C . ALA A 1 103 ? -3.751 -6.785 -1.517 1.00 96.62 103 ALA A C 1
ATOM 769 O O . ALA A 1 103 ? -4.543 -6.118 -0.856 1.00 96.62 103 ALA A O 1
ATOM 770 N N . LEU A 1 104 ? -3.264 -7.945 -1.056 1.00 97.88 104 LEU A N 1
ATOM 771 C CA . LEU A 1 104 ? -3.548 -8.434 0.300 1.00 97.88 104 LEU A CA 1
ATOM 772 C C . LEU A 1 104 ? -2.860 -7.581 1.375 1.00 97.88 104 LEU A C 1
ATOM 774 O O . LEU A 1 104 ? -3.460 -7.333 2.424 1.00 97.88 104 LEU A O 1
ATOM 778 N N . ALA A 1 105 ? -1.639 -7.092 1.118 1.00 97.81 105 ALA A N 1
ATOM 779 C CA . ALA A 1 105 ? -0.980 -6.109 1.981 1.00 97.81 105 ALA A CA 1
ATOM 780 C C . ALA A 1 105 ? -1.800 -4.818 2.064 1.00 97.81 105 ALA A C 1
ATOM 782 O O . ALA A 1 105 ? -2.020 -4.304 3.157 1.00 97.81 105 ALA A O 1
ATOM 783 N N . LEU A 1 106 ? -2.286 -4.328 0.917 1.00 97.62 106 LEU A N 1
ATOM 784 C CA . LEU A 1 106 ? -3.137 -3.143 0.817 1.00 97.62 106 LEU A CA 1
ATOM 785 C C . LEU A 1 106 ? -4.429 -3.318 1.598 1.00 97.62 106 LEU A C 1
ATOM 787 O O . LEU A 1 106 ? -4.755 -2.495 2.446 1.00 97.62 106 LEU A O 1
ATOM 791 N N . LEU A 1 107 ? -5.122 -4.432 1.386 1.00 97.88 107 LEU A N 1
ATOM 792 C CA . LEU A 1 107 ? -6.338 -4.746 2.116 1.00 97.88 107 LEU A CA 1
ATOM 793 C C . LEU A 1 107 ? -6.086 -4.823 3.630 1.00 97.88 107 LEU A C 1
ATOM 795 O O . LEU A 1 107 ? -6.853 -4.260 4.412 1.00 97.88 107 LEU A O 1
ATOM 799 N N . THR A 1 108 ? -4.986 -5.461 4.041 1.00 98.38 108 THR A N 1
ATOM 800 C CA . THR A 1 108 ? -4.580 -5.537 5.450 1.00 98.38 108 THR A CA 1
ATOM 801 C C . THR A 1 108 ? -4.316 -4.140 6.011 1.00 98.38 108 THR A C 1
ATOM 803 O O . THR A 1 108 ? -4.877 -3.794 7.048 1.00 98.38 108 THR A O 1
ATOM 806 N N . ASP A 1 109 ? -3.515 -3.311 5.338 1.00 97.56 109 ASP A N 1
ATOM 807 C CA . ASP A 1 109 ? -3.167 -1.951 5.772 1.00 97.56 109 ASP A CA 1
ATOM 808 C C . ASP A 1 109 ? -4.406 -1.062 5.893 1.00 97.56 109 ASP A C 1
ATOM 810 O O . ASP A 1 109 ? -4.708 -0.541 6.973 1.00 97.56 109 ASP A O 1
ATOM 814 N N . THR A 1 110 ? -5.177 -0.951 4.814 1.00 96.81 110 THR A N 1
ATOM 815 C CA . THR A 1 110 ? -6.309 -0.033 4.725 1.00 96.81 110 THR A CA 1
ATOM 816 C C . THR A 1 110 ? -7.433 -0.439 5.677 1.00 96.81 110 THR A C 1
ATOM 818 O O . THR A 1 110 ? -7.901 0.392 6.459 1.00 96.81 110 THR A O 1
ATOM 821 N N . VAL A 1 111 ? -7.855 -1.712 5.698 1.00 97.44 111 VAL A N 1
ATOM 822 C CA . VAL A 1 111 ? -9.003 -2.135 6.527 1.00 97.44 111 VAL A CA 1
ATOM 823 C C . VAL A 1 111 ? -8.665 -2.095 8.017 1.00 97.44 111 VAL A C 1
ATOM 825 O O . VAL A 1 111 ? -9.489 -1.648 8.817 1.00 97.44 111 VAL A O 1
ATOM 828 N N . THR A 1 112 ? -7.443 -2.466 8.411 1.00 97.44 112 THR A N 1
ATOM 829 C CA . THR A 1 112 ? -7.026 -2.331 9.817 1.00 97.44 112 THR A CA 1
ATOM 830 C C . THR A 1 112 ? -6.902 -0.861 10.236 1.00 97.44 112 THR A C 1
ATOM 832 O O . THR A 1 112 ? -7.341 -0.509 11.329 1.00 97.44 112 THR A O 1
ATOM 835 N N . SER A 1 113 ? -6.436 0.032 9.354 1.00 95.75 113 SER A N 1
ATOM 836 C CA . SER A 1 113 ? -6.420 1.488 9.598 1.00 95.75 113 SER A CA 1
ATOM 837 C C . SER A 1 113 ? -7.819 2.077 9.776 1.00 95.75 113 SER A C 1
ATOM 839 O O . SER A 1 113 ? -8.046 2.949 10.624 1.00 95.75 113 SER A O 1
ATOM 841 N N . ILE A 1 114 ? -8.776 1.587 8.989 1.00 95.44 114 ILE A N 1
ATOM 842 C CA . ILE A 1 114 ? -10.189 1.941 9.118 1.00 95.44 114 ILE A CA 1
ATOM 843 C C . ILE A 1 114 ? -10.728 1.446 10.461 1.00 95.44 114 ILE A C 1
ATOM 845 O O . ILE A 1 114 ? -11.358 2.228 11.171 1.00 95.44 114 ILE A O 1
ATOM 849 N N . GLY A 1 115 ? -10.425 0.208 10.860 1.00 96.31 115 GLY A N 1
ATOM 850 C CA . GLY A 1 115 ? -10.774 -0.323 12.182 1.00 96.31 115 GLY A CA 1
ATOM 851 C C . GLY A 1 115 ? -10.199 0.520 13.325 1.00 96.31 115 GLY A C 1
ATOM 852 O O . GLY A 1 115 ? -10.932 0.960 14.211 1.00 96.31 115 GLY A O 1
ATOM 853 N N . GLN A 1 116 ? -8.910 0.854 13.264 1.00 95.38 116 GLN A N 1
ATOM 854 C CA . GLN A 1 116 ? -8.231 1.738 14.217 1.00 95.38 116 GLN A CA 1
ATOM 855 C C . GLN A 1 116 ? -8.933 3.101 14.347 1.00 95.38 116 GLN A C 1
ATOM 857 O O . GLN A 1 116 ? -9.219 3.567 15.456 1.00 95.38 116 GLN A O 1
ATOM 862 N N . THR A 1 117 ? -9.265 3.724 13.216 1.00 92.31 117 THR A N 1
ATOM 863 C CA . THR A 1 117 ? -9.937 5.030 13.189 1.00 92.31 117 THR A CA 1
ATOM 864 C C . THR A 1 117 ? -11.380 4.931 13.689 1.00 92.31 117 THR A C 1
ATOM 866 O O . THR A 1 117 ? -11.842 5.792 14.441 1.00 92.31 117 THR A O 1
ATOM 869 N N . ALA A 1 118 ? -12.090 3.853 13.348 1.00 92.56 118 ALA A N 1
ATOM 870 C CA . ALA A 1 118 ? -13.444 3.583 13.824 1.00 92.56 118 ALA A CA 1
ATOM 871 C C . ALA A 1 118 ? -13.498 3.355 15.335 1.00 92.56 118 ALA A C 1
ATOM 873 O O . ALA A 1 118 ? -14.449 3.810 15.981 1.00 92.56 118 ALA A O 1
ATOM 874 N N . ALA A 1 119 ? -12.453 2.752 15.909 1.00 93.00 119 ALA A N 1
ATOM 875 C CA . ALA A 1 119 ? -12.256 2.659 17.350 1.00 93.00 119 ALA A CA 1
ATOM 876 C C . ALA A 1 119 ? -11.983 4.028 18.003 1.00 93.00 119 ALA A C 1
ATOM 878 O O . ALA A 1 119 ? -12.247 4.220 19.191 1.00 93.00 119 ALA A O 1
ATOM 879 N N . GLY A 1 120 ? -11.603 5.041 17.220 1.00 89.81 120 GLY A N 1
ATOM 880 C CA . GLY A 1 120 ? -11.345 6.408 17.677 1.00 89.81 120 GLY A CA 1
ATOM 881 C C . GLY A 1 120 ? -9.896 6.652 18.073 1.00 89.81 120 GLY A C 1
ATOM 882 O O . GLY A 1 120 ? -9.640 7.523 18.905 1.00 89.81 120 GLY A O 1
ATOM 883 N N . TYR A 1 121 ? -8.979 5.852 17.534 1.00 91.25 121 TYR A N 1
ATOM 884 C CA . TYR A 1 121 ? -7.555 6.130 17.597 1.00 91.25 121 TYR A CA 1
ATOM 885 C C . TYR A 1 121 ? -7.143 6.991 16.400 1.00 91.25 121 TYR A C 1
ATOM 887 O O . TYR A 1 121 ? -7.717 6.896 15.314 1.00 91.25 121 TYR A O 1
ATOM 895 N N . LEU A 1 122 ? -6.116 7.815 16.606 1.00 87.50 122 LEU A N 1
ATOM 896 C CA . LEU A 1 122 ? -5.429 8.513 15.523 1.00 87.50 122 LEU A CA 1
ATOM 897 C C . LEU A 1 122 ? -4.849 7.508 14.532 1.00 87.50 122 LEU A C 1
ATOM 899 O O . LEU A 1 122 ? -4.429 6.434 14.955 1.00 87.50 122 LEU A O 1
ATOM 903 N N . GLY A 1 123 ? -4.782 7.874 13.250 1.00 85.81 123 GLY A N 1
ATOM 904 C CA . GLY A 1 123 ? -4.033 7.109 12.254 1.00 85.81 123 GLY A CA 1
ATOM 905 C C . GLY A 1 123 ? -2.563 6.968 12.658 1.00 85.81 123 GLY A C 1
ATOM 906 O O . GLY A 1 123 ? -2.006 7.849 13.311 1.00 85.81 123 GLY A O 1
ATOM 907 N N . GLY A 1 124 ? -1.962 5.835 12.301 1.00 88.69 124 GLY A N 1
ATOM 908 C CA . GLY A 1 124 ? -0.591 5.490 12.662 1.00 88.69 124 GLY A CA 1
ATOM 909 C C . GLY A 1 124 ? 0.272 5.140 11.456 1.00 88.69 124 GLY A C 1
ATOM 910 O O . GLY A 1 124 ? -0.249 4.815 10.386 1.00 88.69 124 GLY A O 1
ATOM 911 N N . LEU A 1 125 ? 1.589 5.169 11.653 1.00 90.75 125 LEU A N 1
ATOM 912 C CA . LEU A 1 125 ? 2.558 4.677 10.673 1.00 90.75 125 LEU A CA 1
ATOM 913 C C . LEU A 1 125 ? 2.734 3.166 10.827 1.00 90.75 125 LEU A C 1
ATOM 915 O O . LEU A 1 125 ? 2.793 2.658 11.950 1.00 90.75 125 LEU A O 1
ATOM 919 N N . SER A 1 126 ? 2.820 2.452 9.711 1.00 95.56 126 SER A N 1
ATOM 920 C CA . SER A 1 126 ? 3.059 1.009 9.697 1.00 95.56 126 SER A CA 1
ATOM 921 C C . SER A 1 126 ? 4.468 0.707 10.218 1.00 95.56 126 SER A C 1
ATOM 923 O O . SER A 1 126 ? 5.436 1.300 9.754 1.00 95.56 126 SER A O 1
ATOM 925 N N . ILE A 1 127 ? 4.574 -0.189 11.201 1.00 97.00 127 ILE A N 1
ATOM 926 C CA . ILE A 1 127 ? 5.847 -0.731 11.711 1.00 97.00 127 ILE A CA 1
ATOM 927 C C . ILE A 1 127 ? 6.087 -2.105 11.097 1.00 97.00 127 ILE A C 1
ATOM 929 O O . ILE A 1 127 ? 7.189 -2.408 10.657 1.00 97.00 127 ILE A O 1
ATOM 933 N N . GLU A 1 128 ? 5.042 -2.928 11.036 1.00 98.00 128 GLU A N 1
ATOM 934 C CA . GLU A 1 128 ? 5.118 -4.255 10.441 1.00 98.00 128 GLU A CA 1
ATOM 935 C C . GLU A 1 128 ? 3.796 -4.614 9.769 1.00 98.00 128 GLU A C 1
ATOM 937 O O . GLU A 1 128 ? 2.739 -4.468 10.384 1.00 98.00 128 GLU A O 1
ATOM 942 N N . ILE A 1 129 ? 3.855 -5.130 8.543 1.00 98.44 129 ILE A N 1
ATOM 943 C CA . ILE A 1 129 ? 2.718 -5.765 7.867 1.00 98.44 129 ILE A CA 1
ATOM 944 C C . ILE A 1 129 ? 3.134 -7.173 7.480 1.00 98.44 129 ILE A C 1
ATOM 946 O O . ILE A 1 129 ? 4.171 -7.355 6.847 1.00 98.44 129 ILE A O 1
ATOM 950 N N . GLY A 1 130 ? 2.307 -8.161 7.798 1.00 98.00 130 GLY A N 1
ATOM 951 C CA . GLY A 1 130 ? 2.500 -9.509 7.292 1.00 98.00 130 GLY A CA 1
ATOM 952 C C . GLY A 1 130 ? 1.209 -10.151 6.833 1.00 98.00 130 GLY A C 1
ATOM 953 O O . GLY A 1 130 ? 0.122 -9.820 7.303 1.00 98.00 130 GLY A O 1
ATOM 954 N N . VAL A 1 131 ? 1.345 -11.059 5.875 1.00 98.31 131 VAL A N 1
ATOM 955 C CA . VAL A 1 131 ? 0.246 -11.789 5.251 1.00 98.31 131 VAL A CA 1
ATOM 956 C C . VAL A 1 131 ? 0.670 -13.239 5.070 1.00 98.31 131 VAL A C 1
ATOM 958 O O . VAL A 1 131 ? 1.804 -13.531 4.691 1.00 98.31 131 VAL A O 1
ATOM 961 N N . THR A 1 132 ? -0.252 -14.158 5.328 1.00 97.62 132 THR A N 1
ATOM 962 C CA . THR A 1 132 ? -0.139 -15.576 4.983 1.00 97.62 132 THR A CA 1
ATOM 963 C C . THR A 1 132 ? -1.294 -15.953 4.065 1.00 97.62 132 THR A C 1
ATOM 965 O O . THR A 1 132 ? -2.459 -15.860 4.447 1.00 97.62 132 THR A O 1
ATOM 968 N N . LEU A 1 133 ? -0.959 -16.382 2.852 1.00 96.88 133 LEU A N 1
ATOM 969 C CA . LEU A 1 133 ? -1.880 -16.904 1.855 1.00 96.88 133 LEU A CA 1
ATOM 970 C C . LEU A 1 133 ? -2.006 -18.421 2.030 1.00 96.88 133 LEU A C 1
ATOM 972 O O . LEU A 1 133 ? -1.019 -19.155 1.959 1.00 96.88 133 LEU A O 1
ATOM 976 N N . ILE A 1 134 ? -3.231 -18.888 2.248 1.00 96.19 134 ILE A N 1
ATOM 977 C CA . ILE A 1 134 ? -3.556 -20.313 2.364 1.00 96.19 134 ILE A CA 1
ATOM 978 C C . ILE A 1 134 ? -3.918 -20.855 0.980 1.00 96.19 134 ILE A C 1
ATOM 980 O O . ILE A 1 134 ? -3.340 -21.846 0.536 1.00 96.19 134 ILE A O 1
ATOM 984 N N . THR A 1 135 ? -4.820 -20.156 0.283 1.00 94.88 135 THR A N 1
ATOM 985 C CA . THR A 1 135 ? -5.330 -20.542 -1.037 1.00 94.88 135 THR A CA 1
ATOM 986 C C . THR A 1 135 ? -5.315 -19.329 -1.972 1.00 94.88 135 THR A C 1
ATOM 988 O O . THR A 1 135 ? -5.799 -18.269 -1.570 1.00 94.88 135 THR A O 1
ATOM 991 N N . PRO A 1 136 ? -4.799 -19.449 -3.214 1.00 93.81 136 PRO A N 1
ATOM 992 C CA . PRO A 1 136 ? -4.879 -18.381 -4.206 1.00 93.81 136 PRO A CA 1
ATOM 993 C C . PRO A 1 136 ? -6.319 -17.926 -4.441 1.00 93.81 136 PRO A C 1
ATOM 995 O O . PRO A 1 136 ? -7.240 -18.740 -4.501 1.00 93.81 136 PRO A O 1
ATOM 998 N N . VAL A 1 137 ? -6.498 -16.620 -4.602 1.00 94.44 137 VAL A N 1
ATOM 999 C CA . VAL A 1 137 ? -7.814 -15.996 -4.735 1.00 94.44 137 VAL A CA 1
ATOM 1000 C C . VAL A 1 137 ? -8.027 -15.588 -6.196 1.00 94.44 137 VAL A C 1
ATOM 1002 O O . VAL A 1 137 ? -7.279 -14.737 -6.675 1.00 94.44 137 VAL A O 1
ATOM 1005 N N . PRO A 1 138 ? -8.992 -16.168 -6.928 1.00 91.62 138 PRO A N 1
ATOM 1006 C CA . PRO A 1 138 ? -9.254 -15.799 -8.317 1.00 91.62 138 PRO A CA 1
ATOM 1007 C C . PRO A 1 138 ? -9.977 -14.446 -8.437 1.00 91.62 138 PRO A C 1
ATOM 1009 O O . PRO A 1 138 ? -10.644 -13.988 -7.506 1.00 91.62 138 PRO A O 1
ATOM 1012 N N . VAL A 1 139 ? -9.866 -13.817 -9.610 1.00 93.31 139 VAL A N 1
ATOM 1013 C CA . VAL A 1 139 ? -10.607 -12.598 -9.974 1.00 93.31 139 VAL A CA 1
ATOM 1014 C C . VAL A 1 139 ? -12.122 -12.747 -9.796 1.00 93.31 139 VAL A C 1
ATOM 1016 O O . VAL A 1 139 ? -12.695 -13.805 -10.058 1.00 93.31 139 VAL A O 1
ATOM 1019 N N . GLY A 1 140 ? -12.783 -11.663 -9.377 1.00 91.00 140 GLY A N 1
ATOM 1020 C CA . GLY A 1 140 ? -14.244 -11.560 -9.335 1.00 91.00 140 GLY A CA 1
ATOM 1021 C C . GLY A 1 140 ? -14.927 -12.376 -8.234 1.00 91.00 140 GLY A C 1
ATOM 1022 O O . GLY A 1 140 ? -16.141 -12.272 -8.066 1.00 91.00 140 GLY A O 1
ATOM 1023 N N . GLU A 1 141 ? -14.181 -13.169 -7.462 1.00 93.88 141 GLU A N 1
ATOM 1024 C CA . GLU A 1 141 ? -14.737 -13.897 -6.328 1.00 93.88 141 GLU A CA 1
ATOM 1025 C C . GLU A 1 141 ? -15.167 -12.913 -5.233 1.00 93.88 141 GLU A C 1
ATOM 1027 O O . GLU A 1 141 ? -14.394 -12.052 -4.818 1.00 93.88 141 GLU A O 1
ATOM 1032 N N . ARG A 1 142 ? -16.402 -13.035 -4.737 1.00 95.31 142 ARG A N 1
ATOM 1033 C CA . ARG A 1 142 ? -16.849 -12.245 -3.588 1.00 95.31 142 ARG A CA 1
ATOM 1034 C C . ARG A 1 142 ? -16.301 -12.857 -2.305 1.00 95.31 142 ARG A C 1
ATOM 1036 O O . ARG A 1 142 ? -16.566 -14.015 -1.983 1.00 95.31 142 ARG A O 1
ATOM 1043 N N . LEU A 1 143 ? -15.595 -12.046 -1.537 1.00 96.56 143 LEU A N 1
ATOM 1044 C CA . LEU A 1 143 ? -14.901 -12.430 -0.315 1.00 96.56 143 LEU A CA 1
ATOM 1045 C C . LEU A 1 143 ? -15.411 -11.602 0.855 1.00 96.56 143 LEU A C 1
ATOM 1047 O O . LEU A 1 143 ? -15.979 -10.528 0.674 1.00 96.56 143 LEU A O 1
ATOM 1051 N N . ILE A 1 144 ? -15.194 -12.101 2.064 1.00 97.12 144 ILE A N 1
ATOM 1052 C CA . ILE A 1 144 ? -15.481 -11.408 3.312 1.00 97.12 144 ILE A CA 1
ATOM 1053 C C . ILE A 1 144 ? -14.162 -11.142 4.021 1.00 97.12 144 ILE A C 1
ATOM 1055 O O . ILE A 1 144 ? -13.413 -12.061 4.350 1.00 97.12 144 ILE A O 1
ATOM 1059 N N . VAL A 1 145 ? -13.914 -9.869 4.285 1.00 97.69 145 VAL A N 1
ATOM 1060 C CA . VAL A 1 145 ? -12.781 -9.372 5.054 1.00 97.69 145 VAL A CA 1
ATOM 1061 C C . VAL A 1 145 ? -13.267 -9.082 6.454 1.00 97.69 145 VAL A C 1
ATOM 1063 O O . VAL A 1 145 ? -14.291 -8.416 6.636 1.00 97.69 145 VAL A O 1
ATOM 1066 N N . ARG A 1 146 ? -12.533 -9.566 7.447 1.00 97.75 146 ARG A N 1
ATOM 1067 C CA . ARG A 1 146 ? -12.774 -9.247 8.849 1.00 97.75 146 ARG A CA 1
ATOM 1068 C C . ARG A 1 146 ? -11.509 -8.721 9.471 1.00 97.75 146 ARG A C 1
ATOM 1070 O O . ARG A 1 146 ? -10.446 -9.278 9.232 1.00 97.75 146 ARG A O 1
ATOM 1077 N N . THR A 1 147 ? -11.623 -7.698 10.300 1.00 97.94 147 THR A N 1
ATOM 1078 C CA . THR A 1 147 ? -10.490 -7.235 11.099 1.00 97.94 147 THR A CA 1
ATOM 1079 C C . THR A 1 147 ? -10.875 -7.048 12.544 1.00 97.94 147 THR A C 1
ATOM 1081 O O . THR A 1 147 ? -12.038 -6.798 12.861 1.00 97.94 147 THR A O 1
ATOM 1084 N N . ARG A 1 148 ? -9.874 -7.120 13.417 1.00 97.44 148 ARG A N 1
ATOM 1085 C CA . ARG A 1 148 ? -10.010 -6.814 14.840 1.00 97.44 148 ARG A CA 1
ATOM 1086 C C . ARG A 1 148 ? -8.723 -6.223 15.397 1.00 97.44 148 ARG A C 1
ATOM 1088 O O . ARG A 1 148 ? -7.625 -6.552 14.947 1.00 97.44 148 ARG A O 1
ATOM 1095 N N . ILE A 1 149 ? -8.866 -5.385 16.416 1.00 97.38 149 ILE A N 1
ATOM 1096 C CA . ILE A 1 149 ? -7.739 -4.914 17.219 1.00 97.38 149 ILE A CA 1
ATOM 1097 C C . ILE A 1 149 ? -7.420 -6.002 18.245 1.00 97.38 149 ILE A C 1
ATOM 1099 O O . ILE A 1 149 ? -8.258 -6.339 19.078 1.00 97.38 149 ILE A O 1
ATOM 1103 N N . LEU A 1 150 ? -6.209 -6.554 18.189 1.00 97.06 150 LEU A N 1
ATOM 1104 C CA . LEU A 1 150 ? -5.764 -7.579 19.133 1.00 97.06 150 LEU A CA 1
ATOM 1105 C C . LEU A 1 150 ? -5.254 -6.954 20.427 1.00 97.06 150 LEU A C 1
ATOM 1107 O O . LEU A 1 150 ? -5.560 -7.419 21.524 1.00 97.06 150 LEU A O 1
ATOM 1111 N N . LYS A 1 151 ? -4.429 -5.912 20.296 1.00 96.12 151 LYS A N 1
ATOM 1112 C CA . LYS A 1 151 ? -3.733 -5.313 21.431 1.00 96.12 151 LYS A CA 1
ATOM 1113 C C . LYS A 1 151 ? -3.405 -3.852 21.176 1.00 96.12 151 LYS A C 1
ATOM 1115 O O . LYS A 1 151 ? -2.952 -3.487 20.094 1.00 96.12 151 LYS A O 1
ATOM 1120 N N . VAL A 1 152 ? -3.575 -3.031 22.209 1.00 94.31 152 VAL A N 1
ATOM 1121 C CA . VAL A 1 152 ? -3.192 -1.617 22.199 1.00 94.31 152 VAL A CA 1
ATOM 1122 C C . VAL A 1 152 ? -2.188 -1.370 23.315 1.00 94.31 152 VAL A C 1
ATOM 1124 O O . VAL A 1 152 ? -2.514 -1.469 24.497 1.00 94.31 152 VAL A O 1
ATOM 1127 N N . HIS A 1 153 ? -0.965 -1.024 22.938 1.00 91.31 153 HIS A N 1
ATOM 1128 C CA . HIS A 1 153 ? 0.043 -0.487 23.837 1.00 91.31 153 HIS A CA 1
ATOM 1129 C C . HIS A 1 153 ? -0.060 1.037 23.795 1.00 91.31 153 HIS A C 1
ATOM 1131 O O . HIS A 1 153 ? 0.464 1.679 22.884 1.00 91.31 153 HIS A O 1
ATOM 1137 N N . VAL A 1 154 ? -0.799 1.604 24.752 1.00 78.38 154 VAL A N 1
ATOM 1138 C CA . VAL A 1 154 ? -1.135 3.036 24.795 1.00 78.38 154 VAL A CA 1
ATOM 1139 C C . VAL A 1 154 ? 0.120 3.896 24.626 1.00 78.38 154 VAL A C 1
ATOM 1141 O O . VAL A 1 154 ? 1.091 3.732 25.357 1.00 78.38 154 VAL A O 1
ATOM 1144 N N . GLY A 1 155 ? 0.087 4.806 23.648 1.00 75.44 155 GLY A N 1
ATOM 1145 C CA . GLY A 1 155 ? 1.190 5.724 23.353 1.00 75.44 155 GLY A CA 1
ATOM 1146 C C . GLY A 1 155 ? 2.378 5.105 22.610 1.00 75.44 155 GLY A C 1
ATOM 1147 O O . GLY A 1 155 ? 3.355 5.806 22.383 1.00 75.44 155 GLY A O 1
ATOM 1148 N N . ALA A 1 156 ? 2.316 3.830 22.220 1.00 87.50 156 ALA A N 1
ATOM 1149 C CA . ALA A 1 156 ? 3.402 3.158 21.514 1.00 87.50 156 ALA A CA 1
ATOM 1150 C C . ALA A 1 156 ? 2.912 2.491 20.227 1.00 87.50 156 ALA A C 1
ATOM 1152 O O . ALA A 1 156 ? 3.135 3.019 19.139 1.00 87.50 156 ALA A O 1
ATOM 1153 N N . VAL A 1 157 ? 2.239 1.345 20.346 1.00 94.75 157 VAL A N 1
ATOM 1154 C CA . VAL A 1 157 ? 1.933 0.476 19.204 1.00 94.75 157 VAL A CA 1
ATOM 1155 C C . VAL A 1 157 ? 0.556 -0.169 19.311 1.00 94.75 157 VAL A C 1
ATOM 1157 O O . VAL A 1 157 ? 0.037 -0.406 20.402 1.00 94.75 157 VAL A O 1
ATOM 1160 N N . MET A 1 158 ? -0.034 -0.481 18.167 1.00 96.38 158 MET A N 1
ATOM 1161 C CA . MET A 1 158 ? -1.288 -1.214 18.048 1.00 96.38 158 MET A CA 1
ATOM 1162 C C . MET A 1 158 ? -1.081 -2.424 17.148 1.00 96.38 158 MET A C 1
ATOM 1164 O O . MET A 1 158 ? -0.553 -2.272 16.052 1.00 96.38 158 MET A O 1
ATOM 1168 N N . SER A 1 159 ? -1.520 -3.595 17.603 1.00 97.69 159 SER A N 1
ATOM 1169 C CA . SER A 1 159 ? -1.496 -4.838 16.831 1.00 97.69 159 SER A CA 1
ATOM 1170 C C . SER A 1 159 ? -2.912 -5.213 16.416 1.00 97.69 159 SER A C 1
ATOM 1172 O O . SER A 1 159 ? -3.825 -5.269 17.247 1.00 97.69 159 SER A O 1
ATOM 1174 N N . MET A 1 160 ? -3.086 -5.471 15.129 1.00 98.31 160 MET A N 1
ATOM 1175 C CA . MET A 1 160 ? -4.358 -5.765 14.482 1.00 98.31 160 MET A CA 1
ATOM 1176 C C . MET A 1 160 ? -4.218 -7.014 13.623 1.00 98.31 160 MET A C 1
ATOM 1178 O O . MET A 1 160 ? -3.121 -7.363 13.187 1.00 98.31 160 MET A O 1
ATOM 1182 N N . GLU A 1 161 ? -5.340 -7.671 13.380 1.00 98.19 161 GLU A N 1
ATOM 1183 C CA . GLU A 1 161 ? -5.424 -8.868 12.551 1.00 98.19 161 GLU A CA 1
ATOM 1184 C C . GLU A 1 161 ? -6.505 -8.692 11.492 1.00 98.19 161 GLU A C 1
ATOM 1186 O O . GLU A 1 161 ? -7.513 -8.017 11.728 1.00 98.19 161 GLU A O 1
ATOM 1191 N N . MET A 1 162 ? -6.279 -9.317 10.342 1.00 98.38 162 MET A N 1
ATOM 1192 C CA . MET A 1 162 ? -7.206 -9.445 9.232 1.00 98.38 162 MET A CA 1
ATOM 1193 C C . MET A 1 162 ? -7.399 -10.929 8.895 1.00 98.38 162 MET A C 1
ATOM 1195 O O . MET A 1 162 ? -6.435 -11.682 8.788 1.00 98.38 162 MET A O 1
ATOM 1199 N N . GLU A 1 163 ? -8.639 -11.336 8.653 1.00 98.19 163 GLU A N 1
ATOM 1200 C CA . GLU A 1 163 ? -8.990 -12.602 8.014 1.00 98.19 163 GLU A CA 1
ATOM 1201 C C . GLU A 1 163 ? -9.677 -12.319 6.677 1.00 98.19 163 GLU A C 1
ATOM 1203 O O . GLU A 1 163 ? -10.580 -11.482 6.602 1.00 98.19 163 GLU A O 1
ATOM 1208 N N . LEU A 1 164 ? -9.282 -13.045 5.632 1.00 97.94 164 LEU A N 1
ATOM 1209 C CA . LEU A 1 164 ? -9.947 -13.051 4.334 1.00 97.94 164 LEU A CA 1
ATOM 1210 C C . LEU A 1 164 ? -10.583 -14.419 4.107 1.00 97.94 164 LEU A C 1
ATOM 1212 O O . LEU A 1 164 ? -9.893 -15.440 4.086 1.00 97.94 164 LEU A O 1
ATOM 1216 N N . ARG A 1 165 ? -11.899 -14.438 3.920 1.00 97.12 165 ARG A N 1
ATOM 1217 C CA . ARG A 1 165 ? -12.689 -15.659 3.754 1.00 97.12 165 ARG A CA 1
ATOM 1218 C C . ARG A 1 165 ? -13.487 -15.626 2.463 1.00 97.12 165 ARG A C 1
ATOM 1220 O O . ARG A 1 165 ? -13.960 -14.571 2.052 1.00 97.12 165 ARG A O 1
ATOM 1227 N N . ARG A 1 166 ? -13.708 -16.789 1.859 1.00 95.88 166 ARG A N 1
ATOM 1228 C CA . ARG A 1 166 ? -14.683 -16.961 0.775 1.00 95.88 166 ARG A CA 1
ATOM 1229 C C . ARG A 1 166 ? -16.077 -16.570 1.272 1.00 95.88 166 ARG A C 1
ATOM 1231 O O . ARG A 1 166 ? -16.451 -16.934 2.387 1.00 95.88 166 ARG A O 1
ATOM 1238 N N . ALA A 1 167 ? -16.871 -15.843 0.486 1.00 93.50 167 ALA A N 1
ATOM 1239 C CA . ALA A 1 167 ? -18.256 -15.585 0.871 1.00 93.50 167 ALA A CA 1
ATOM 1240 C C . ALA A 1 167 ? -19.077 -16.877 0.715 1.00 93.50 167 ALA A C 1
ATOM 1242 O O . ALA A 1 167 ? -19.339 -17.324 -0.397 1.00 93.50 167 ALA A O 1
ATOM 1243 N N . ASN A 1 168 ? -19.477 -17.491 1.830 1.00 85.62 168 ASN A N 1
ATOM 1244 C CA . ASN A 1 168 ? -20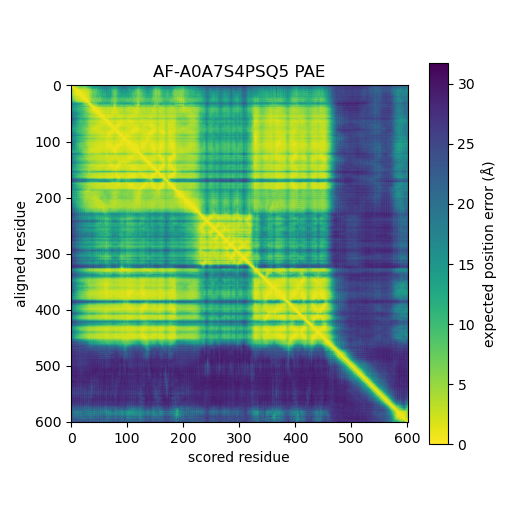.433 -18.598 1.825 1.00 85.62 168 ASN A CA 1
ATOM 1245 C C . ASN A 1 168 ? -21.831 -18.069 2.174 1.00 85.62 168 ASN A C 1
ATOM 1247 O O . ASN A 1 168 ? -21.989 -17.300 3.124 1.00 85.62 168 ASN A O 1
ATOM 1251 N N . THR A 1 169 ? -22.839 -18.487 1.412 1.00 67.81 169 THR A N 1
ATOM 1252 C CA . THR A 1 169 ? -24.225 -18.017 1.519 1.00 67.81 169 THR A CA 1
ATOM 1253 C C . THR A 1 169 ? -24.969 -18.534 2.750 1.00 67.81 169 THR A C 1
ATOM 1255 O O . THR A 1 169 ? -25.977 -17.936 3.111 1.00 67.81 169 THR A O 1
ATOM 1258 N N . ALA A 1 170 ? -24.515 -19.621 3.386 1.00 75.44 170 ALA A N 1
ATOM 1259 C CA . ALA A 1 170 ? -25.257 -20.262 4.478 1.00 75.44 170 ALA A CA 1
ATOM 1260 C C . ALA A 1 170 ? -24.907 -19.716 5.878 1.00 75.44 170 ALA A C 1
ATOM 1262 O O . ALA A 1 170 ? -25.805 -19.310 6.610 1.00 75.44 170 ALA A O 1
ATOM 1263 N N . ASP A 1 171 ? -23.615 -19.641 6.224 1.00 72.88 171 ASP A N 1
ATOM 1264 C CA . ASP A 1 171 ? -23.203 -19.516 7.637 1.00 72.88 171 ASP A CA 1
ATOM 1265 C C . ASP A 1 171 ? -22.337 -18.280 7.941 1.00 72.88 171 ASP A C 1
ATOM 1267 O O . ASP A 1 171 ? -21.918 -18.067 9.075 1.00 72.88 171 ASP A O 1
ATOM 1271 N N . GLY A 1 172 ? -22.008 -17.461 6.934 1.00 70.56 172 GLY A N 1
ATOM 1272 C CA . GLY A 1 172 ? -21.172 -16.261 7.103 1.00 70.56 172 GLY A CA 1
ATOM 1273 C C . GLY A 1 172 ? -19.695 -16.512 7.472 1.00 70.56 172 GLY A C 1
ATOM 1274 O O . GLY A 1 172 ? -18.921 -15.553 7.517 1.00 70.56 172 GLY A O 1
ATOM 1275 N N . GLU A 1 173 ? -19.296 -17.769 7.686 1.00 78.94 173 GLU A N 1
ATOM 1276 C CA . GLU A 1 173 ? -17.948 -18.245 8.047 1.00 78.94 173 GLU A CA 1
ATOM 1277 C C . GLU A 1 173 ? -17.336 -19.090 6.917 1.00 78.94 173 GLU A C 1
ATOM 1279 O O . GLU A 1 173 ? -16.984 -20.252 7.114 1.00 78.94 173 GLU A O 1
ATOM 1284 N N . GLY A 1 174 ? -17.254 -18.560 5.695 1.00 91.81 174 GLY A N 1
ATOM 1285 C CA . GLY A 1 174 ? -16.667 -19.326 4.593 1.00 91.81 174 GLY A CA 1
ATOM 1286 C C . GLY A 1 174 ? -15.191 -19.692 4.811 1.00 91.81 174 GLY A C 1
ATOM 1287 O O . GLY A 1 174 ? -14.558 -19.304 5.801 1.00 91.81 174 GLY A O 1
ATOM 1288 N N . GLU A 1 175 ? -14.659 -20.471 3.868 1.00 95.19 175 GLU A N 1
ATOM 1289 C CA . GLU A 1 175 ? -13.279 -20.968 3.862 1.00 95.19 175 GLU A CA 1
ATOM 1290 C C . GLU A 1 175 ? -12.268 -19.830 4.050 1.00 95.19 175 GLU A C 1
ATOM 1292 O O . GLU A 1 175 ? -12.358 -18.803 3.377 1.00 95.19 175 GLU A O 1
ATOM 1297 N N . LEU A 1 176 ? -11.309 -20.010 4.962 1.00 96.44 176 LEU A N 1
ATOM 1298 C CA . LEU A 1 176 ? -10.233 -19.051 5.199 1.00 96.44 176 LEU A CA 1
ATOM 1299 C C . LEU A 1 176 ? -9.201 -19.139 4.070 1.00 96.44 176 LEU A C 1
ATOM 1301 O O . LEU A 1 176 ? -8.570 -20.176 3.885 1.00 96.44 176 LEU A O 1
ATOM 1305 N N . LEU A 1 177 ? -9.027 -18.040 3.338 1.00 97.06 177 LEU A N 1
ATOM 1306 C CA . LEU A 1 177 ? -8.139 -17.960 2.177 1.00 97.06 177 LEU A CA 1
ATOM 1307 C C . LEU A 1 177 ? -6.810 -17.286 2.519 1.00 97.06 177 LEU A C 1
ATOM 1309 O O . LEU A 1 177 ? -5.771 -17.675 1.989 1.00 97.06 177 LEU A O 1
ATOM 1313 N N . ALA A 1 178 ? -6.829 -16.293 3.412 1.00 98.00 178 ALA A N 1
ATOM 1314 C CA . ALA A 1 178 ? -5.628 -15.618 3.889 1.00 98.00 178 ALA A CA 1
ATOM 1315 C C . ALA A 1 178 ? -5.821 -15.026 5.290 1.00 98.00 178 ALA A C 1
ATOM 1317 O O . ALA A 1 178 ? -6.939 -14.709 5.706 1.00 98.00 178 ALA A O 1
ATOM 1318 N N . THR A 1 179 ? -4.711 -14.823 5.993 1.00 98.31 179 THR A N 1
ATOM 1319 C CA . THR A 1 179 ? -4.643 -14.032 7.226 1.00 98.31 179 THR A CA 1
ATOM 1320 C C . THR A 1 179 ? -3.613 -12.925 7.075 1.00 98.31 179 THR A C 1
ATOM 1322 O O . THR A 1 179 ? -2.632 -13.065 6.346 1.00 98.31 179 THR A O 1
ATOM 1325 N N . GLY A 1 180 ? -3.836 -11.812 7.760 1.00 98.31 180 GLY A N 1
ATOM 1326 C CA . GLY A 1 180 ? -2.918 -10.686 7.811 1.00 98.31 180 GLY A CA 1
ATOM 1327 C C . GLY A 1 180 ? -2.761 -10.186 9.237 1.00 98.31 180 GLY A C 1
ATOM 1328 O O . GLY A 1 180 ? -3.683 -10.280 10.044 1.00 98.31 180 GLY A O 1
ATOM 1329 N N . TRP A 1 181 ? -1.597 -9.640 9.555 1.00 98.44 181 TRP A N 1
ATOM 1330 C CA . TRP A 1 181 ? -1.357 -8.916 10.795 1.00 98.44 181 TRP A CA 1
ATOM 1331 C C . TRP A 1 181 ? -0.711 -7.577 10.495 1.00 98.44 181 TRP A C 1
ATOM 1333 O O . TRP A 1 181 ? 0.022 -7.409 9.519 1.00 98.44 181 TRP A O 1
ATOM 1343 N N . HIS A 1 182 ? -1.000 -6.618 11.362 1.00 98.25 182 HIS A N 1
ATOM 1344 C CA . HIS A 1 182 ? -0.520 -5.264 11.210 1.00 98.25 182 HIS A CA 1
ATOM 1345 C C . HIS A 1 182 ? -0.159 -4.670 12.562 1.00 98.25 182 HIS A C 1
ATOM 1347 O O . HIS A 1 182 ? -1.009 -4.555 13.447 1.00 98.25 182 HIS A O 1
ATOM 1353 N N . THR A 1 183 ? 1.093 -4.250 12.701 1.00 97.94 183 THR A N 1
ATOM 1354 C CA . THR A 1 183 ? 1.547 -3.425 13.814 1.00 97.94 183 THR A CA 1
ATOM 1355 C C . THR A 1 183 ? 1.734 -1.985 13.346 1.00 97.94 183 THR A C 1
ATOM 1357 O O . THR A 1 183 ? 2.549 -1.721 12.462 1.00 97.94 183 THR A O 1
ATOM 1360 N N . LYS A 1 184 ? 1.014 -1.042 13.963 1.00 96.12 184 LYS A N 1
ATOM 1361 C CA . LYS A 1 184 ? 1.158 0.401 13.716 1.00 96.12 184 LYS A CA 1
ATOM 1362 C C . LYS A 1 184 ? 1.706 1.136 14.927 1.00 96.12 184 LYS A C 1
ATOM 1364 O O . LYS A 1 184 ? 1.308 0.860 16.058 1.00 96.12 184 LYS A O 1
ATOM 1369 N N . SER A 1 185 ? 2.562 2.122 14.681 1.00 93.19 185 SER A N 1
ATOM 1370 C CA . SER A 1 185 ? 2.906 3.149 15.659 1.00 93.19 185 SER A CA 1
ATOM 1371 C C . SER A 1 185 ? 1.707 4.065 15.849 1.00 93.19 185 SER A C 1
ATOM 1373 O O . SER A 1 185 ? 1.223 4.659 14.888 1.00 93.19 185 SER A O 1
ATOM 1375 N N . ILE A 1 186 ? 1.248 4.205 17.089 1.00 91.00 186 ILE A N 1
ATOM 1376 C CA . ILE A 1 186 ? 0.218 5.187 17.468 1.00 91.00 186 ILE A CA 1
ATOM 1377 C C . ILE A 1 186 ? 0.821 6.361 18.247 1.00 91.00 186 ILE A C 1
ATOM 1379 O O . ILE A 1 186 ? 0.110 7.101 18.934 1.00 91.00 186 ILE A O 1
ATOM 1383 N N . LYS A 1 187 ? 2.150 6.514 18.168 1.00 88.25 187 LYS A N 1
ATOM 1384 C CA . LYS A 1 187 ? 2.854 7.682 18.687 1.00 88.25 187 LYS A CA 1
ATOM 1385 C C . LYS A 1 187 ? 2.410 8.908 17.897 1.00 88.25 187 LYS A C 1
ATOM 1387 O O . LYS A 1 187 ? 2.472 8.932 16.674 1.00 88.25 187 LYS A O 1
ATOM 1392 N N . ALA A 1 188 ? 1.963 9.918 18.622 1.00 80.06 188 ALA A N 1
ATOM 1393 C CA . ALA A 1 188 ? 1.658 11.233 18.090 1.00 80.06 188 ALA A CA 1
ATOM 1394 C C . ALA A 1 188 ? 1.945 12.253 19.198 1.00 80.06 188 ALA A C 1
ATOM 1396 O O . ALA A 1 188 ? 1.870 11.881 20.378 1.00 80.06 188 ALA A O 1
ATOM 1397 N N . PRO A 1 189 ? 2.235 13.520 18.859 1.00 81.75 189 PRO A N 1
ATOM 1398 C CA . PRO A 1 189 ? 2.388 14.569 19.857 1.00 81.75 189 PRO A CA 1
ATOM 1399 C C . PRO A 1 189 ? 1.172 14.626 20.790 1.00 81.75 189 PRO A C 1
ATOM 1401 O O . PRO A 1 189 ? 0.030 14.428 20.362 1.00 81.75 189 PRO A O 1
ATOM 1404 N N . TYR A 1 190 ? 1.386 14.927 22.073 1.00 79.00 190 TYR A N 1
ATOM 1405 C CA . TYR A 1 190 ? 0.316 14.954 23.082 1.00 79.00 190 TYR A CA 1
ATOM 1406 C C . TYR A 1 190 ? -0.871 15.845 22.670 1.00 79.00 190 TYR A C 1
ATOM 1408 O O . TYR A 1 190 ? -2.037 15.485 22.846 1.00 79.00 190 TYR A O 1
ATOM 1416 N N . LYS A 1 191 ? -0.579 16.980 22.030 1.00 79.25 191 LYS A N 1
ATOM 1417 C CA . LYS A 1 191 ? -1.563 17.909 21.458 1.00 79.25 191 LYS A CA 1
ATOM 1418 C C . LYS A 1 191 ? -2.442 17.263 20.384 1.00 79.25 191 LYS A C 1
ATOM 1420 O O . LYS A 1 191 ? -3.647 17.512 20.364 1.00 79.25 191 LYS A O 1
ATOM 1425 N N . ALA A 1 192 ? -1.877 16.401 19.537 1.00 82.06 192 ALA A N 1
ATOM 1426 C CA . ALA A 1 192 ? -2.639 15.659 18.538 1.00 82.06 192 ALA A CA 1
ATOM 1427 C C . ALA A 1 192 ? -3.599 14.666 19.207 1.00 82.06 192 ALA A C 1
ATOM 1429 O O . ALA A 1 192 ? -4.774 14.618 18.839 1.00 82.06 192 ALA A O 1
ATOM 1430 N N . HIS A 1 193 ? -3.145 13.943 20.241 1.00 79.75 193 HIS A N 1
ATOM 1431 C CA . HIS A 1 193 ? -4.006 13.051 21.033 1.00 79.75 193 HIS A CA 1
ATOM 1432 C C . HIS A 1 193 ? -5.149 13.805 21.710 1.00 79.75 193 HIS A C 1
ATOM 1434 O O . HIS A 1 193 ? -6.298 13.369 21.646 1.00 79.75 193 HIS A O 1
ATOM 1440 N N . LEU A 1 194 ? -4.862 14.964 22.309 1.00 82.00 194 LEU A N 1
ATOM 1441 C CA . LEU A 1 194 ? -5.882 15.823 22.910 1.00 82.00 194 LEU A CA 1
ATOM 1442 C C . LEU A 1 194 ? -6.909 16.300 21.884 1.00 82.00 194 LEU A C 1
ATOM 1444 O O . LEU A 1 194 ? -8.113 16.158 22.108 1.00 82.00 194 LEU A O 1
ATOM 1448 N N . TRP A 1 195 ? -6.444 16.849 20.760 1.00 84.00 195 TRP A N 1
ATOM 1449 C CA . TRP A 1 195 ? -7.319 17.376 19.716 1.00 84.00 195 TRP A CA 1
ATOM 1450 C C . TRP A 1 195 ? -8.181 16.277 19.101 1.00 84.00 195 TRP A C 1
ATOM 1452 O O . TRP A 1 195 ? -9.395 16.432 18.985 1.00 84.00 195 TRP A O 1
ATOM 1462 N N . HIS A 1 196 ? -7.588 15.127 18.784 1.00 83.12 196 HIS A N 1
ATOM 1463 C CA . HIS A 1 196 ? -8.328 13.986 18.265 1.00 83.12 196 HIS A CA 1
ATOM 1464 C C . HIS A 1 196 ? -9.334 13.449 19.278 1.00 83.12 196 HIS A C 1
ATOM 1466 O O . HIS A 1 196 ? -10.502 13.263 18.944 1.00 83.12 196 HIS A O 1
ATOM 1472 N N . GLY A 1 197 ? -8.917 13.263 20.532 1.00 81.69 197 GLY A N 1
ATOM 1473 C CA . GLY A 1 197 ? -9.797 12.823 21.605 1.00 81.69 197 GLY A CA 1
ATOM 1474 C C . GLY A 1 197 ? -10.989 13.760 21.795 1.00 81.69 197 GLY A C 1
ATOM 1475 O O . GLY A 1 197 ? -12.106 13.281 22.032 1.00 81.69 197 GLY A O 1
ATOM 1476 N N . PHE A 1 198 ? -10.766 15.073 21.673 1.00 84.44 198 PHE A N 1
ATOM 1477 C CA . PHE A 1 198 ? -11.803 16.103 21.693 1.00 84.44 198 PHE A CA 1
ATOM 1478 C C . PHE A 1 198 ? -12.744 15.986 20.493 1.00 84.44 198 PHE A C 1
ATOM 1480 O O . PHE A 1 198 ? -13.950 15.826 20.690 1.00 84.44 198 PHE A O 1
ATOM 1487 N N . LEU A 1 199 ? -12.211 15.977 19.265 1.00 85.38 199 LEU A N 1
ATOM 1488 C CA . LEU A 1 199 ? -12.999 15.824 18.039 1.00 85.38 199 LEU A CA 1
ATOM 1489 C C . LEU A 1 199 ? -13.893 14.590 18.117 1.00 85.38 199 LEU A C 1
ATOM 1491 O O . LEU A 1 199 ? -15.104 14.687 17.950 1.00 85.38 199 LEU A O 1
ATOM 1495 N N . VAL A 1 200 ? -13.314 13.447 18.473 1.00 81.75 200 VAL A N 1
ATOM 1496 C CA . VAL A 1 200 ? -14.001 12.162 18.578 1.00 81.75 200 VAL A CA 1
ATOM 1497 C C . VAL A 1 200 ? -15.190 12.187 19.554 1.00 81.75 200 VAL A C 1
ATOM 1499 O O . VAL A 1 200 ? -16.167 11.463 19.351 1.00 81.75 200 VAL A O 1
ATOM 1502 N N . ARG A 1 201 ? -15.141 13.013 20.604 1.00 81.81 201 ARG A N 1
ATOM 1503 C CA . ARG A 1 201 ? -16.245 13.182 21.567 1.00 81.81 201 ARG A CA 1
ATOM 1504 C C . ARG A 1 201 ? -17.228 14.287 21.156 1.00 81.81 201 ARG A C 1
ATOM 1506 O O . ARG A 1 201 ? -18.366 14.290 21.622 1.00 81.81 201 ARG A O 1
ATOM 1513 N N . CYS A 1 202 ? -16.837 15.176 20.244 1.00 87.38 202 CYS A N 1
ATOM 1514 C CA . CYS A 1 202 ? -17.649 16.258 19.693 1.00 87.38 202 CYS A CA 1
ATOM 1515 C C . CYS A 1 202 ? -18.093 15.955 18.248 1.00 87.38 202 CYS A C 1
ATOM 1517 O O . CYS A 1 202 ? -17.565 16.525 17.293 1.00 87.38 202 CYS A O 1
ATOM 1519 N N . LEU A 1 203 ? -19.120 15.107 18.085 1.00 82.00 203 LEU A N 1
ATOM 1520 C CA . LEU A 1 203 ? -19.618 14.632 16.777 1.00 82.00 203 LEU A CA 1
ATOM 1521 C C . LEU A 1 203 ? -19.767 15.710 15.677 1.00 82.00 203 LEU A C 1
ATOM 1523 O O . LEU A 1 203 ? -19.355 15.439 14.547 1.00 82.00 203 LEU A O 1
ATOM 1527 N N . PRO A 1 204 ? -20.318 16.918 15.935 1.00 86.56 204 PRO A N 1
ATOM 1528 C CA . PRO A 1 204 ? -20.430 17.942 14.893 1.00 86.56 204 PRO A CA 1
ATOM 1529 C C . PRO A 1 204 ? -19.071 18.418 14.368 1.00 86.56 204 PRO A C 1
ATOM 1531 O O . PRO A 1 204 ? -18.916 18.627 13.166 1.00 86.56 204 PRO A O 1
ATOM 1534 N N . LEU A 1 205 ? -18.083 18.560 15.258 1.00 83.88 205 LEU A N 1
ATOM 1535 C CA . LEU A 1 205 ? -16.726 18.957 14.888 1.00 83.88 205 LEU A CA 1
ATOM 1536 C C . LEU A 1 205 ? -16.010 17.820 14.165 1.00 83.88 205 LEU A C 1
ATOM 1538 O O . LEU A 1 205 ? -15.415 18.061 13.122 1.00 83.88 205 LEU A O 1
ATOM 1542 N N . TYR A 1 206 ? -16.150 16.581 14.646 1.00 81.50 206 TYR A N 1
ATOM 1543 C CA . TYR A 1 206 ? -15.617 15.404 13.957 1.00 81.50 206 TYR A CA 1
ATOM 1544 C C . TYR A 1 206 ? -16.119 15.308 12.514 1.00 81.50 206 TYR A C 1
ATOM 1546 O O . TYR A 1 206 ? -15.325 15.170 11.589 1.00 81.50 206 TYR A O 1
ATOM 1554 N N . LYS A 1 207 ? -17.432 15.465 12.298 1.00 84.31 207 LYS A N 1
ATOM 1555 C CA . LYS A 1 207 ? -18.021 15.466 10.952 1.00 84.31 207 LYS A CA 1
ATOM 1556 C C . LYS A 1 207 ? -17.455 16.582 10.077 1.00 84.31 207 LYS A C 1
ATOM 1558 O O . LYS A 1 207 ? -17.159 16.336 8.911 1.00 84.31 207 LYS A O 1
ATOM 1563 N N . ARG A 1 208 ? -17.321 17.794 10.622 1.00 88.00 208 ARG A N 1
ATOM 1564 C CA . ARG A 1 208 ? -16.760 18.935 9.890 1.00 88.00 208 ARG A CA 1
ATOM 1565 C C . ARG A 1 208 ? -15.314 18.670 9.471 1.00 88.00 208 ARG A C 1
ATOM 1567 O O . ARG A 1 208 ? -14.974 18.939 8.324 1.00 88.00 208 ARG A O 1
ATOM 1574 N N . GLU A 1 209 ? -14.489 18.134 10.367 1.00 85.50 209 GLU A N 1
ATOM 1575 C CA . GLU A 1 209 ? -13.093 17.810 10.057 1.00 85.50 209 GLU A CA 1
ATOM 1576 C C . GLU A 1 209 ? -12.975 16.660 9.052 1.00 85.50 209 GLU A C 1
ATOM 1578 O O . GLU A 1 209 ? -12.169 16.759 8.134 1.00 85.50 209 GLU A O 1
ATOM 1583 N N . LEU A 1 210 ? -13.829 15.630 9.128 1.00 83.00 210 LEU A N 1
ATOM 1584 C CA . LEU A 1 210 ? -13.900 14.593 8.089 1.00 83.00 210 LEU A CA 1
ATOM 1585 C C . LEU A 1 210 ? -14.237 15.197 6.717 1.00 83.00 210 LEU A C 1
ATOM 1587 O O . LEU A 1 210 ? -13.541 14.957 5.736 1.00 83.00 210 LEU A O 1
ATOM 1591 N N . GLN A 1 211 ? -15.273 16.037 6.636 1.00 87.38 211 GLN A N 1
ATOM 1592 C CA . GLN A 1 211 ? -15.649 16.706 5.384 1.00 87.38 211 GLN A CA 1
ATOM 1593 C C . GLN A 1 211 ? -14.533 17.604 4.841 1.00 87.38 211 GLN A C 1
ATOM 1595 O O . GLN A 1 211 ? -14.310 17.639 3.631 1.00 87.38 211 GLN A O 1
ATOM 1600 N N . ARG A 1 212 ? -13.823 18.313 5.725 1.00 87.94 212 ARG A N 1
ATOM 1601 C CA . ARG A 1 212 ? -12.658 19.118 5.355 1.00 87.94 212 ARG A CA 1
ATOM 1602 C C . ARG A 1 212 ? -11.530 18.240 4.819 1.00 87.94 212 ARG A C 1
ATOM 1604 O O . ARG A 1 212 ? -10.988 18.565 3.770 1.00 87.94 212 ARG A O 1
ATOM 1611 N N . GLY A 1 213 ? -11.209 17.145 5.506 1.00 83.19 213 GLY A N 1
ATOM 1612 C CA . GLY A 1 213 ? -10.206 16.175 5.071 1.00 83.19 213 GLY A CA 1
ATOM 1613 C C . GLY A 1 213 ? -10.519 15.639 3.680 1.00 83.19 213 GLY A C 1
ATOM 1614 O O . GLY A 1 213 ? -9.685 15.728 2.793 1.00 83.19 213 GLY A O 1
ATOM 1615 N N . LEU A 1 214 ? -11.761 15.220 3.444 1.00 84.12 214 LEU A N 1
ATOM 1616 C CA . LEU A 1 214 ? -12.220 14.763 2.133 1.00 84.12 214 LEU A CA 1
ATOM 1617 C C . LEU A 1 214 ? -12.132 15.838 1.046 1.00 84.12 214 LEU A C 1
ATOM 1619 O O . LEU A 1 214 ? -11.755 15.533 -0.080 1.00 84.12 214 LEU A O 1
ATOM 1623 N N . ALA A 1 215 ? -12.474 17.090 1.356 1.00 85.12 215 ALA A N 1
ATOM 1624 C CA . ALA A 1 215 ? -12.324 18.190 0.405 1.00 85.12 215 ALA A CA 1
ATOM 1625 C C . ALA A 1 215 ? -10.848 18.424 0.040 1.00 85.12 215 ALA A C 1
ATOM 1627 O O . ALA A 1 215 ? -10.538 18.614 -1.133 1.00 85.12 215 ALA A O 1
ATOM 1628 N N . LEU A 1 216 ? -9.944 18.352 1.024 1.00 80.12 216 LEU A N 1
ATOM 1629 C CA . LEU A 1 216 ? -8.500 18.434 0.796 1.00 80.12 216 LEU A CA 1
ATOM 1630 C C . LEU A 1 216 ? -7.989 17.238 -0.010 1.00 80.12 216 LEU A C 1
ATOM 1632 O O . LEU A 1 216 ? -7.218 17.434 -0.938 1.00 80.12 216 LEU A O 1
ATOM 1636 N N . THR A 1 217 ? -8.455 16.020 0.279 1.00 79.06 217 THR A N 1
ATOM 1637 C CA . THR A 1 217 ? -8.113 14.824 -0.502 1.00 79.06 217 THR A CA 1
ATOM 1638 C C . THR A 1 217 ? -8.593 14.949 -1.943 1.00 79.06 217 THR A C 1
ATOM 1640 O O . THR A 1 217 ? -7.833 14.637 -2.847 1.00 79.06 217 THR A O 1
ATOM 1643 N N . LYS A 1 218 ? -9.809 15.458 -2.182 1.00 84.19 218 LYS A N 1
ATOM 1644 C CA . LYS A 1 218 ? -10.317 15.720 -3.538 1.00 84.19 218 LYS A CA 1
ATOM 1645 C C . LYS A 1 218 ? -9.465 16.749 -4.281 1.00 84.19 218 LYS A C 1
ATOM 1647 O O . LYS A 1 218 ? -9.196 16.544 -5.458 1.00 84.19 218 LYS A O 1
ATOM 1652 N N . ALA A 1 219 ? -9.034 17.815 -3.604 1.00 82.31 219 ALA A N 1
ATOM 1653 C CA . ALA A 1 219 ? -8.143 18.821 -4.184 1.00 82.31 219 ALA A CA 1
ATOM 1654 C C . ALA A 1 219 ? -6.753 18.236 -4.501 1.00 82.31 219 ALA A C 1
ATOM 1656 O O . ALA A 1 219 ? -6.278 18.338 -5.626 1.00 82.31 219 ALA A O 1
ATOM 1657 N N . ALA A 1 220 ? -6.148 17.514 -3.556 1.00 75.25 220 ALA A N 1
ATOM 1658 C CA . ALA A 1 220 ? -4.866 16.847 -3.771 1.00 75.25 220 ALA A CA 1
ATOM 1659 C C . ALA A 1 220 ? -4.952 15.787 -4.879 1.00 75.25 220 ALA A C 1
ATOM 1661 O O . ALA A 1 220 ? -4.048 15.660 -5.693 1.00 75.25 220 ALA A O 1
ATOM 1662 N N . ALA A 1 221 ? -6.056 15.043 -4.958 1.00 76.62 221 ALA A N 1
ATOM 1663 C CA . ALA A 1 221 ? -6.282 14.083 -6.027 1.00 76.62 221 ALA A CA 1
ATOM 1664 C C . ALA A 1 221 ? -6.499 14.764 -7.379 1.00 76.62 221 ALA A C 1
ATOM 1666 O O . ALA A 1 221 ? -6.053 14.224 -8.386 1.00 76.62 221 ALA A O 1
ATOM 1667 N N . SER A 1 222 ? -7.138 15.941 -7.430 1.00 75.88 222 SER A N 1
ATOM 1668 C CA . SER A 1 222 ? -7.177 16.724 -8.666 1.00 75.88 222 SER A CA 1
ATOM 1669 C C . SER A 1 222 ? -5.794 17.215 -9.072 1.00 75.88 222 SER A C 1
ATOM 1671 O O . SER A 1 222 ? -5.510 17.200 -10.262 1.00 75.88 222 SER A O 1
ATOM 1673 N N . ASP A 1 223 ? -4.921 17.549 -8.119 1.00 74.38 223 ASP A N 1
ATOM 1674 C CA . ASP A 1 223 ? -3.538 17.941 -8.405 1.00 74.38 223 ASP A CA 1
ATOM 1675 C C . ASP A 1 223 ? -2.712 16.741 -8.889 1.00 74.38 223 ASP A C 1
ATOM 1677 O O . ASP A 1 223 ? -2.062 16.825 -9.924 1.00 74.38 223 ASP A O 1
ATOM 1681 N N . ILE A 1 224 ? -2.807 15.579 -8.230 1.00 69.06 224 ILE A N 1
ATOM 1682 C CA . ILE A 1 224 ? -2.175 14.326 -8.688 1.00 69.06 224 ILE A CA 1
ATOM 1683 C C . ILE A 1 224 ? -2.711 13.935 -10.065 1.00 69.06 224 ILE A C 1
ATOM 1685 O O . ILE A 1 224 ? -1.951 13.503 -10.932 1.00 69.06 224 ILE A O 1
ATOM 1689 N N . LYS A 1 225 ? -4.016 14.096 -10.301 1.00 68.94 225 LYS A N 1
ATOM 1690 C CA . LYS A 1 225 ? -4.619 13.859 -11.610 1.00 68.94 225 LYS A CA 1
ATOM 1691 C C . LYS A 1 225 ? -4.095 14.856 -12.638 1.00 68.94 225 LYS A C 1
ATOM 1693 O O . LYS A 1 225 ? -3.761 14.436 -13.729 1.00 68.94 225 LYS A O 1
ATOM 1698 N N . ALA A 1 226 ? -3.954 16.132 -12.297 1.00 68.75 226 ALA A N 1
ATOM 1699 C CA . ALA A 1 226 ? -3.388 17.140 -13.186 1.00 68.75 226 ALA A CA 1
ATOM 1700 C C . ALA A 1 226 ? -1.908 16.872 -13.500 1.00 68.75 226 ALA A C 1
ATOM 1702 O O . ALA A 1 226 ? -1.507 17.040 -14.642 1.00 68.75 226 ALA A O 1
ATOM 1703 N N . VAL A 1 227 ? -1.119 16.400 -12.528 1.00 63.25 227 VAL A N 1
ATOM 1704 C CA . VAL A 1 227 ? 0.289 16.004 -12.715 1.00 63.25 227 VAL A CA 1
ATOM 1705 C C . VAL A 1 227 ? 0.402 14.717 -13.534 1.00 63.25 227 VAL A C 1
ATOM 1707 O O . VAL A 1 227 ? 1.228 14.631 -14.432 1.00 63.25 227 VAL A O 1
ATOM 1710 N N . SER A 1 228 ? -0.449 13.719 -13.285 1.00 58.59 228 SER A N 1
ATOM 1711 C CA . SER A 1 228 ? -0.479 12.480 -14.084 1.00 58.59 228 SER A CA 1
ATOM 1712 C C . SER A 1 228 ? -1.079 12.673 -15.479 1.00 58.59 228 SER A C 1
ATOM 1714 O O . SER A 1 228 ? -0.771 11.906 -16.385 1.00 58.59 228 SER A O 1
ATOM 1716 N N . GLN A 1 229 ? -1.906 13.702 -15.663 1.00 61.53 229 GLN A N 1
ATOM 1717 C CA . GLN A 1 229 ? -2.381 14.180 -16.961 1.00 61.53 229 GLN A CA 1
ATOM 1718 C C . GLN A 1 229 ? -1.462 15.239 -17.570 1.00 61.53 229 GLN A C 1
ATOM 1720 O O . GLN A 1 229 ? -1.738 15.701 -18.680 1.00 61.53 229 GLN A O 1
ATOM 1725 N N . ALA A 1 230 ? -0.398 15.645 -16.866 1.00 64.12 230 ALA A N 1
ATOM 1726 C CA . ALA A 1 230 ? 0.564 16.556 -17.440 1.00 64.12 230 ALA A CA 1
ATOM 1727 C C . ALA A 1 230 ? 1.178 15.872 -18.668 1.00 64.12 230 ALA A C 1
ATOM 1729 O O . ALA A 1 230 ? 1.444 14.667 -18.621 1.00 64.12 230 ALA A O 1
ATOM 1730 N N . PRO A 1 231 ? 1.393 16.632 -19.753 1.00 67.50 231 PRO A N 1
ATOM 1731 C CA . PRO A 1 231 ? 2.144 16.210 -20.921 1.00 67.50 231 PRO A CA 1
ATOM 1732 C C . PRO A 1 231 ? 3.241 15.186 -20.619 1.00 67.50 231 PRO A C 1
ATOM 1734 O O . PRO A 1 231 ? 4.249 15.549 -20.018 1.00 67.50 231 PRO A O 1
ATOM 1737 N N . CYS A 1 232 ? 3.079 13.914 -20.996 1.00 78.44 232 CYS A N 1
ATOM 1738 C CA . CYS A 1 232 ? 4.135 12.921 -20.800 1.00 78.44 232 CYS A CA 1
ATOM 1739 C C . CYS A 1 232 ? 4.304 12.003 -22.010 1.00 78.44 232 CYS A C 1
ATOM 1741 O O . CYS A 1 232 ? 3.514 11.085 -22.229 1.00 78.44 232 CYS A O 1
ATOM 1743 N N . LEU A 1 233 ? 5.373 12.250 -22.770 1.00 84.44 233 LEU A N 1
ATOM 1744 C CA . LEU A 1 233 ? 5.791 11.429 -23.903 1.00 84.44 233 LEU A CA 1
ATOM 1745 C C . LEU A 1 233 ? 6.579 10.181 -23.502 1.00 84.44 233 LEU A C 1
ATOM 1747 O O . LEU A 1 233 ? 6.840 9.351 -24.365 1.00 84.44 233 LEU A O 1
ATOM 1751 N N . ALA A 1 234 ? 6.981 10.035 -22.236 1.00 82.56 234 ALA A N 1
ATOM 1752 C CA . ALA A 1 234 ? 7.911 8.985 -21.838 1.00 82.56 234 ALA A CA 1
ATOM 1753 C C . ALA A 1 234 ? 7.374 7.580 -22.144 1.00 82.56 234 ALA A C 1
ATOM 1755 O O . ALA A 1 234 ? 6.217 7.279 -21.857 1.00 82.56 234 ALA A O 1
ATOM 1756 N N . GLY A 1 235 ? 8.211 6.697 -22.678 1.00 82.62 235 GLY A N 1
ATOM 1757 C CA . GLY A 1 235 ? 7.844 5.319 -23.010 1.00 82.62 235 GLY A CA 1
ATOM 1758 C C . GLY A 1 235 ? 8.197 4.942 -24.442 1.00 82.62 235 GLY A C 1
ATOM 1759 O O . GLY A 1 235 ? 8.857 5.706 -25.143 1.00 82.62 235 GLY A O 1
ATOM 1760 N N . SER A 1 236 ? 7.761 3.751 -24.850 1.00 82.38 236 SER A N 1
ATOM 1761 C CA . SER A 1 236 ? 8.012 3.210 -26.186 1.00 82.38 236 SER A CA 1
ATOM 1762 C C . SER A 1 236 ? 6.974 3.691 -27.203 1.00 82.38 236 SER A C 1
ATOM 1764 O O . SER A 1 236 ? 5.785 3.778 -26.895 1.00 82.38 236 SER A O 1
ATOM 1766 N N . TRP A 1 237 ? 7.414 3.993 -28.422 1.00 88.81 237 TRP A N 1
ATOM 1767 C CA . TRP A 1 237 ? 6.597 4.483 -29.534 1.00 88.81 237 TRP A CA 1
ATOM 1768 C C . TRP A 1 237 ? 6.995 3.776 -30.825 1.00 88.81 237 TRP A C 1
ATOM 1770 O O . TRP A 1 237 ? 8.184 3.594 -31.075 1.00 88.81 237 TRP A O 1
ATOM 1780 N N . THR A 1 238 ? 6.021 3.438 -31.666 1.00 88.69 238 THR A N 1
ATOM 1781 C CA . THR A 1 238 ? 6.238 2.886 -33.007 1.00 88.69 238 THR A CA 1
ATOM 1782 C C . THR A 1 238 ? 5.764 3.883 -34.058 1.00 88.69 238 THR A C 1
ATOM 1784 O O . THR A 1 238 ? 4.593 4.268 -34.101 1.00 88.69 238 THR A O 1
ATOM 1787 N N . LEU A 1 239 ? 6.671 4.286 -34.940 1.00 89.81 239 LEU A N 1
ATOM 1788 C CA . LEU A 1 239 ? 6.381 5.084 -36.126 1.00 89.81 239 LEU A CA 1
ATOM 1789 C C . LEU A 1 239 ? 6.264 4.168 -37.338 1.00 89.81 239 LEU A C 1
ATOM 1791 O O . LEU A 1 239 ? 7.193 3.425 -37.646 1.00 89.81 239 LEU A O 1
ATOM 1795 N N . HIS A 1 240 ? 5.137 4.260 -38.035 1.00 87.38 240 HIS A N 1
ATOM 1796 C CA . HIS A 1 240 ? 4.853 3.487 -39.238 1.00 87.38 240 HIS A CA 1
ATOM 1797 C C . HIS A 1 240 ? 5.124 4.333 -40.490 1.00 87.38 240 HIS A C 1
ATOM 1799 O O . HIS A 1 240 ? 4.497 5.378 -40.691 1.00 87.38 240 HIS A O 1
ATOM 1805 N N . GLY A 1 241 ? 6.063 3.867 -41.315 1.00 84.56 241 GLY A N 1
ATOM 1806 C CA . GLY A 1 241 ? 6.374 4.377 -42.650 1.00 84.56 241 GLY A CA 1
ATOM 1807 C C . GLY A 1 241 ? 5.393 3.903 -43.728 1.00 84.56 241 GLY A C 1
ATOM 1808 O O . GLY A 1 241 ? 4.641 2.951 -43.520 1.00 84.56 241 GLY A O 1
ATOM 1809 N N . GLU A 1 242 ? 5.422 4.545 -44.903 1.00 79.75 242 GLU A N 1
ATOM 1810 C CA . GLU A 1 242 ? 4.577 4.173 -46.057 1.00 79.75 242 GLU A CA 1
ATOM 1811 C C . GLU A 1 242 ? 4.888 2.758 -46.587 1.00 79.75 242 GLU A C 1
ATOM 1813 O O . GLU A 1 242 ? 3.978 2.040 -46.996 1.00 79.75 242 GLU A O 1
ATOM 1818 N N . ASP A 1 243 ? 6.144 2.310 -46.483 1.00 83.75 243 ASP A N 1
ATOM 1819 C CA . ASP A 1 243 ? 6.619 1.016 -46.999 1.00 83.75 243 ASP A CA 1
ATOM 1820 C C . ASP A 1 243 ? 6.587 -0.118 -45.955 1.00 83.75 243 ASP A C 1
ATOM 1822 O O . ASP A 1 243 ? 7.342 -1.085 -46.036 1.00 83.75 243 ASP A O 1
ATOM 1826 N N . SER A 1 244 ? 5.708 -0.026 -44.951 1.00 77.94 244 SER A N 1
ATOM 1827 C CA . SER A 1 244 ? 5.657 -0.955 -43.802 1.00 77.94 244 SER A CA 1
ATOM 1828 C C . SER A 1 244 ? 6.909 -0.953 -42.912 1.00 77.94 244 SER A C 1
ATOM 1830 O O . SER A 1 244 ? 7.030 -1.805 -42.030 1.00 77.94 244 SER A O 1
ATOM 1832 N N . GLU A 1 245 ? 7.824 0.002 -43.096 1.00 84.94 245 GLU A N 1
ATOM 1833 C CA . GLU A 1 245 ? 8.937 0.217 -42.172 1.00 84.94 245 GLU A CA 1
ATOM 1834 C C . GLU A 1 245 ? 8.400 0.668 -40.809 1.00 84.94 245 GLU A C 1
ATOM 1836 O O . GLU A 1 245 ? 7.530 1.537 -40.722 1.00 84.94 245 GLU A O 1
ATOM 1841 N N . GLN A 1 246 ? 8.908 0.058 -39.739 1.00 87.00 246 GLN A N 1
ATOM 1842 C CA . GLN A 1 246 ? 8.566 0.409 -38.366 1.00 87.00 246 GLN A CA 1
ATOM 1843 C C . GLN A 1 246 ? 9.822 0.888 -37.652 1.00 87.00 246 GLN A C 1
ATOM 1845 O O . GLN A 1 246 ? 10.837 0.192 -37.628 1.00 87.00 246 GLN A O 1
ATOM 1850 N N . PHE A 1 247 ? 9.742 2.077 -37.066 1.00 87.56 247 PHE A N 1
ATOM 1851 C CA . PHE A 1 247 ? 10.803 2.627 -36.232 1.00 87.56 247 PHE A CA 1
ATOM 1852 C C . PHE A 1 247 ? 10.316 2.673 -34.793 1.00 87.56 247 PHE A C 1
ATOM 1854 O O . PHE A 1 247 ? 9.267 3.252 -34.514 1.00 87.56 247 PHE A O 1
ATOM 1861 N N . HIS A 1 248 ? 11.082 2.074 -33.888 1.00 87.62 248 HIS A N 1
ATOM 1862 C CA . HIS A 1 248 ? 10.765 2.068 -32.467 1.00 87.62 248 HIS A CA 1
ATOM 1863 C C . HIS A 1 248 ? 11.624 3.098 -31.738 1.00 87.62 248 HIS A C 1
ATOM 1865 O O . HIS A 1 248 ? 12.851 3.128 -31.891 1.00 87.62 248 HIS A O 1
ATOM 1871 N N . TYR A 1 249 ? 10.968 3.913 -30.925 1.00 86.94 249 TYR A N 1
ATOM 1872 C CA . TYR A 1 249 ? 11.568 4.949 -30.099 1.00 86.94 249 TYR A CA 1
ATOM 1873 C C . TYR A 1 249 ? 11.276 4.675 -28.639 1.00 86.94 249 TYR A C 1
ATOM 1875 O O . TYR A 1 249 ? 10.184 4.232 -28.305 1.00 86.94 249 TYR A O 1
ATOM 1883 N N . VAL A 1 250 ? 12.211 5.025 -27.767 1.00 84.31 250 VAL A N 1
ATOM 1884 C CA . VAL A 1 250 ? 11.961 5.170 -26.336 1.00 84.31 250 VAL A CA 1
ATOM 1885 C C . VAL A 1 250 ? 12.191 6.630 -25.992 1.00 84.31 250 VAL A C 1
ATOM 1887 O O . VAL A 1 250 ? 13.320 7.107 -26.074 1.00 84.31 250 VAL A O 1
ATOM 1890 N N . PHE A 1 251 ? 11.129 7.354 -25.652 1.00 88.44 251 PHE A N 1
ATOM 1891 C CA . PHE A 1 251 ? 11.236 8.728 -25.175 1.00 88.44 251 PHE A CA 1
ATOM 1892 C C . PHE A 1 251 ? 11.429 8.753 -23.660 1.00 88.44 251 PHE A C 1
ATOM 1894 O O . PHE A 1 251 ? 10.797 8.006 -22.912 1.00 88.44 251 PHE A O 1
ATOM 1901 N N . GLU A 1 252 ? 12.267 9.674 -23.213 1.00 84.12 252 GLU A N 1
ATOM 1902 C CA . GLU A 1 252 ? 12.505 10.035 -21.824 1.00 84.12 252 GLU A CA 1
ATOM 1903 C C . GLU A 1 252 ? 12.009 11.467 -21.642 1.00 84.12 252 GLU A C 1
ATOM 1905 O O . GLU A 1 252 ? 12.617 12.433 -22.106 1.00 84.12 252 GLU A O 1
ATOM 1910 N N . HIS A 1 253 ? 10.844 11.607 -21.018 1.00 85.81 253 HIS A N 1
ATOM 1911 C CA . HIS A 1 253 ? 10.189 12.894 -20.843 1.00 85.81 253 HIS A CA 1
ATOM 1912 C C . HIS A 1 253 ? 9.695 13.040 -19.414 1.00 85.81 253 HIS A C 1
ATOM 1914 O O . HIS A 1 253 ? 8.850 12.271 -18.955 1.00 85.81 253 HIS A O 1
ATOM 1920 N N . GLU A 1 254 ? 10.198 14.050 -18.718 1.00 78.94 254 GLU A N 1
ATOM 1921 C CA . GLU A 1 254 ? 9.650 14.431 -17.425 1.00 78.94 254 GLU A CA 1
ATOM 1922 C C . GLU A 1 254 ? 8.239 15.022 -17.621 1.00 78.94 254 GLU A C 1
ATOM 1924 O O . GLU A 1 254 ? 8.057 15.883 -18.489 1.00 78.94 254 GLU A O 1
ATOM 1929 N N . PRO A 1 255 ? 7.215 14.574 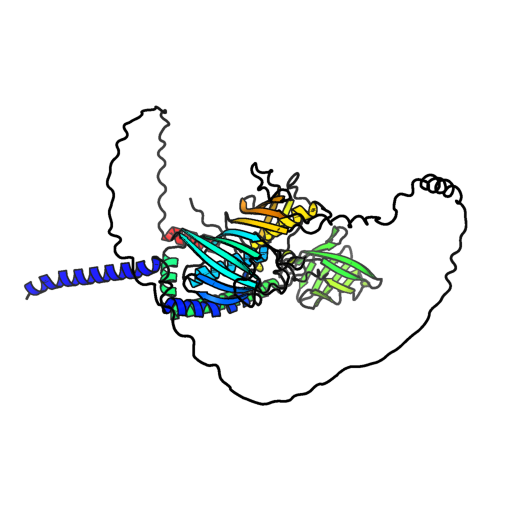-16.869 1.00 76.75 255 PRO A N 1
ATOM 1930 C CA . PRO A 1 255 ? 5.862 15.103 -16.999 1.00 76.75 255 PRO A CA 1
ATOM 1931 C C . PRO A 1 255 ? 5.813 16.632 -16.878 1.00 76.75 255 PRO A C 1
ATOM 1933 O O . PRO A 1 255 ? 6.258 17.203 -15.886 1.00 76.75 255 PRO A O 1
ATOM 1936 N N . GLY A 1 256 ? 5.238 17.298 -17.882 1.00 80.69 256 GLY A N 1
ATOM 1937 C CA . GLY A 1 256 ? 5.115 18.759 -17.925 1.00 80.69 256 GLY A CA 1
ATOM 1938 C C . GLY A 1 256 ? 6.366 19.520 -18.382 1.00 80.69 256 GLY A C 1
ATOM 1939 O O . GLY A 1 256 ? 6.303 20.745 -18.482 1.00 80.69 256 GLY A O 1
ATOM 1940 N N . SER A 1 257 ? 7.470 18.835 -18.690 1.00 86.06 257 SER A N 1
ATOM 1941 C CA . SER A 1 257 ? 8.639 19.451 -19.324 1.00 86.06 257 SER A CA 1
ATOM 1942 C C . SER A 1 257 ? 8.312 19.932 -20.746 1.00 86.06 257 SER A C 1
ATOM 1944 O O . SER A 1 257 ? 7.472 19.365 -21.441 1.00 86.06 257 SER A O 1
ATOM 1946 N N . GLU A 1 258 ? 8.989 20.989 -21.201 1.00 91.81 258 GLU A N 1
ATOM 1947 C CA . GLU A 1 258 ? 8.964 21.396 -22.616 1.00 91.81 258 GLU A CA 1
ATOM 1948 C C . GLU A 1 258 ? 9.995 20.634 -23.455 1.00 91.81 258 GLU A C 1
ATOM 1950 O O . GLU A 1 258 ? 10.005 20.762 -24.676 1.00 91.81 258 GLU A O 1
ATOM 1955 N N . THR A 1 259 ? 10.894 19.874 -22.824 1.00 92.44 259 THR A N 1
ATOM 1956 C CA . THR A 1 259 ? 11.996 19.172 -23.491 1.00 92.44 259 THR A CA 1
ATOM 1957 C C . THR A 1 259 ? 12.043 17.696 -23.127 1.00 92.44 259 THR A C 1
ATOM 1959 O O . THR A 1 259 ? 11.828 17.345 -21.966 1.00 92.44 259 THR A O 1
ATOM 1962 N N . PHE A 1 260 ? 12.395 16.847 -24.092 1.00 92.75 260 PHE A N 1
ATOM 1963 C CA . PHE A 1 260 ? 12.604 15.410 -23.900 1.00 92.75 260 PHE A CA 1
ATOM 1964 C C . PHE A 1 260 ? 13.867 14.913 -24.606 1.00 92.75 260 PHE A C 1
ATOM 1966 O O . PHE A 1 260 ? 14.358 15.519 -25.565 1.00 92.75 260 PHE A O 1
ATOM 1973 N N . THR A 1 261 ? 14.366 13.781 -24.130 1.00 91.94 261 THR A N 1
ATOM 1974 C CA . THR A 1 261 ? 15.390 12.965 -24.785 1.00 91.94 261 THR A CA 1
ATOM 1975 C C . THR A 1 261 ? 14.774 11.641 -25.216 1.00 91.94 261 THR A C 1
ATOM 1977 O O . THR A 1 261 ? 13.595 11.368 -24.987 1.00 91.94 261 THR A O 1
ATOM 1980 N N . GLY A 1 262 ? 15.542 10.808 -25.899 1.00 90.62 262 GLY A N 1
ATOM 1981 C CA . GLY A 1 262 ? 15.124 9.447 -26.184 1.00 90.62 262 GLY A CA 1
ATOM 1982 C C . GLY A 1 262 ? 16.204 8.670 -26.907 1.00 90.62 262 GLY A C 1
ATOM 1983 O O . GLY A 1 262 ? 17.322 9.152 -27.088 1.00 90.62 262 GLY A O 1
ATOM 1984 N N . ARG A 1 263 ? 15.851 7.485 -27.381 1.00 89.38 263 ARG A N 1
ATOM 1985 C CA . ARG A 1 263 ? 16.722 6.656 -28.213 1.00 89.38 263 ARG A CA 1
ATOM 1986 C C . ARG A 1 263 ? 15.924 5.802 -29.184 1.00 89.38 263 ARG A C 1
ATOM 1988 O O . ARG A 1 263 ? 14.761 5.491 -28.925 1.00 89.38 263 ARG A O 1
ATOM 1995 N N . LEU A 1 264 ? 16.547 5.439 -30.297 1.00 88.44 264 LEU A N 1
ATOM 1996 C CA . LEU A 1 264 ? 16.078 4.348 -31.146 1.00 88.44 264 LEU A CA 1
ATOM 1997 C C . LEU A 1 264 ? 16.483 2.990 -30.556 1.00 88.44 264 LEU A C 1
ATOM 1999 O O . LEU A 1 264 ? 17.364 2.905 -29.704 1.00 88.44 264 LEU A O 1
ATOM 2003 N N . LEU A 1 265 ? 15.849 1.924 -31.049 1.00 78.44 265 LEU A N 1
ATOM 2004 C CA . LEU A 1 265 ? 16.178 0.530 -30.713 1.00 78.44 265 LEU A CA 1
ATOM 2005 C C . LEU A 1 265 ? 17.632 0.135 -31.047 1.00 78.44 265 LEU A C 1
ATOM 2007 O O . LEU A 1 265 ? 18.136 -0.838 -30.500 1.00 78.44 265 LEU A O 1
ATOM 2011 N N . ASP A 1 266 ? 18.300 0.875 -31.935 1.00 82.81 266 ASP A N 1
ATOM 2012 C CA . ASP A 1 266 ? 19.717 0.703 -32.286 1.00 82.81 266 ASP A CA 1
ATOM 2013 C C . ASP A 1 266 ? 20.669 1.580 -31.443 1.00 82.81 266 ASP A C 1
ATOM 2015 O O . ASP A 1 266 ? 21.820 1.787 -31.826 1.00 82.81 266 ASP A O 1
ATOM 2019 N N . ASP A 1 267 ? 20.176 2.108 -30.315 1.00 79.69 267 ASP A N 1
ATOM 2020 C CA . ASP A 1 267 ? 20.856 3.030 -29.396 1.00 79.69 267 ASP A CA 1
ATOM 2021 C C . ASP A 1 267 ? 21.246 4.393 -29.997 1.00 79.69 267 ASP A C 1
ATOM 2023 O O . ASP A 1 267 ? 21.998 5.161 -29.391 1.00 79.69 267 ASP A O 1
ATOM 2027 N N . THR A 1 268 ? 20.699 4.767 -31.158 1.00 86.38 268 THR A N 1
ATOM 2028 C CA . THR A 1 268 ? 20.865 6.132 -31.671 1.00 86.38 268 THR A CA 1
ATOM 2029 C C . THR A 1 268 ? 20.141 7.125 -30.757 1.00 86.38 268 THR A C 1
ATOM 2031 O O . THR A 1 268 ? 18.910 7.127 -30.673 1.00 86.38 268 THR A O 1
ATOM 2034 N N . GLU A 1 269 ? 20.895 7.996 -30.081 1.00 84.81 269 GLU A N 1
ATOM 2035 C CA . GLU A 1 269 ? 20.338 9.032 -29.203 1.00 84.81 269 GLU A CA 1
ATOM 2036 C C . GLU A 1 269 ? 19.482 10.053 -29.972 1.00 84.81 269 GLU A C 1
ATOM 2038 O O . GLU A 1 269 ? 19.909 10.659 -30.959 1.00 84.81 269 GLU A O 1
ATOM 2043 N N . LEU A 1 270 ? 18.294 10.322 -29.433 1.00 85.56 270 LEU A N 1
ATOM 2044 C CA . LEU A 1 270 ? 17.453 11.464 -29.765 1.00 85.56 270 LEU A CA 1
ATOM 2045 C C . LEU A 1 270 ? 17.839 12.645 -28.881 1.00 85.56 270 LEU A C 1
ATOM 2047 O O . LEU A 1 270 ? 17.704 12.603 -27.656 1.00 85.56 270 LEU A O 1
ATOM 2051 N N . ARG A 1 271 ? 18.266 13.736 -29.515 1.00 80.81 271 ARG A N 1
ATOM 2052 C CA . ARG A 1 271 ? 18.582 14.993 -28.832 1.00 80.81 271 ARG A CA 1
ATOM 2053 C C . ARG A 1 271 ? 17.606 16.082 -29.251 1.00 80.81 271 ARG A C 1
ATOM 2055 O O . ARG A 1 271 ? 17.067 16.062 -30.355 1.00 80.81 271 ARG A O 1
ATOM 2062 N N . GLU A 1 272 ? 17.441 17.065 -28.370 1.00 86.38 272 GLU A N 1
ATOM 2063 C CA . GLU A 1 272 ? 16.676 18.291 -28.636 1.00 86.38 272 GLU A CA 1
ATOM 2064 C C . GLU A 1 272 ? 15.170 18.070 -28.871 1.00 86.38 272 GLU A C 1
ATOM 2066 O O . GLU A 1 272 ? 14.548 18.849 -29.595 1.00 86.38 272 GLU A O 1
ATOM 2071 N N . GLY A 1 273 ? 14.572 17.043 -28.258 1.00 93.19 273 GLY A N 1
ATOM 2072 C CA . GLY A 1 273 ? 13.123 16.866 -28.276 1.00 93.19 273 GLY A CA 1
ATOM 2073 C C . GLY A 1 273 ? 12.420 18.028 -27.572 1.00 93.19 273 GLY A C 1
ATOM 2074 O O . GLY A 1 273 ? 12.866 18.464 -26.507 1.00 93.19 273 GLY A O 1
ATOM 2075 N N . ARG A 1 274 ? 11.338 18.548 -28.156 1.00 94.00 274 ARG A N 1
ATOM 2076 C CA . ARG A 1 274 ? 10.515 19.626 -27.595 1.00 94.00 274 ARG A CA 1
ATOM 2077 C C . ARG A 1 274 ? 9.025 19.341 -27.687 1.00 94.00 274 ARG A C 1
ATOM 2079 O O . ARG A 1 274 ? 8.560 18.796 -28.684 1.00 94.00 274 ARG A O 1
ATOM 2086 N N . VAL A 1 275 ? 8.285 19.777 -26.674 1.00 91.44 275 VAL A N 1
ATOM 2087 C CA . VAL A 1 275 ? 6.823 19.731 -26.601 1.00 91.44 275 VAL A CA 1
ATOM 2088 C C . VAL A 1 275 ? 6.302 21.141 -26.359 1.00 91.44 275 VAL A C 1
ATOM 2090 O O . VAL A 1 275 ? 6.548 21.715 -25.303 1.00 91.44 275 VAL A O 1
ATOM 2093 N N . GLN A 1 276 ? 5.572 21.709 -27.319 1.00 91.00 276 GLN A N 1
ATOM 2094 C CA . GLN A 1 276 ? 4.959 23.035 -27.185 1.00 91.00 276 GLN A CA 1
ATOM 2095 C C . GLN A 1 276 ? 3.561 23.039 -27.796 1.00 91.00 276 GLN A C 1
ATOM 2097 O O . GLN A 1 276 ? 3.381 22.675 -28.953 1.00 91.00 276 GLN A O 1
ATOM 2102 N N . GLU A 1 277 ? 2.561 23.440 -27.007 1.00 87.69 277 GLU A N 1
ATOM 2103 C CA . GLU A 1 277 ? 1.163 23.582 -27.457 1.00 87.69 277 GLU A CA 1
ATOM 2104 C C . GLU A 1 277 ? 0.592 22.318 -28.142 1.00 87.69 277 GLU A C 1
ATOM 2106 O O . GLU A 1 277 ? -0.176 22.398 -29.096 1.00 87.69 277 GLU A O 1
ATOM 2111 N N . GLY A 1 278 ? 0.984 21.128 -27.667 1.00 86.88 278 GLY A N 1
ATOM 2112 C CA . GLY A 1 278 ? 0.565 19.842 -28.245 1.00 86.88 278 GLY A CA 1
ATOM 2113 C C . GLY A 1 278 ? 1.336 19.429 -29.503 1.00 86.88 278 GLY A C 1
ATOM 2114 O O . GLY A 1 278 ? 1.114 18.341 -30.025 1.00 86.88 278 GLY A O 1
ATOM 2115 N N . ARG A 1 279 ? 2.278 20.249 -29.976 1.00 92.62 279 ARG A N 1
ATOM 2116 C CA . ARG A 1 279 ? 3.230 19.886 -31.025 1.00 92.62 279 ARG A CA 1
ATOM 2117 C C . ARG A 1 279 ? 4.484 19.277 -30.411 1.00 92.62 279 ARG A C 1
ATOM 2119 O O . ARG A 1 279 ? 5.008 19.786 -29.423 1.00 92.62 279 ARG A O 1
ATOM 2126 N N . VAL A 1 280 ? 4.968 18.207 -31.024 1.00 93.62 280 VAL A N 1
ATOM 2127 C CA . VAL A 1 280 ? 6.182 17.494 -30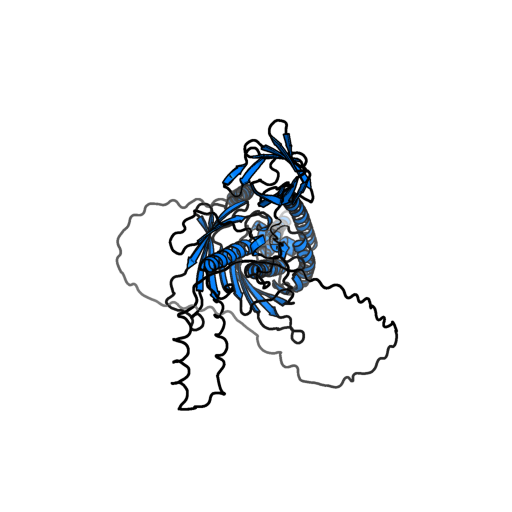.628 1.00 93.62 280 VAL A CA 1
ATOM 2128 C C . VAL A 1 280 ? 7.177 17.586 -31.761 1.00 93.62 280 VAL A C 1
ATOM 2130 O O . VAL A 1 280 ? 6.841 17.257 -32.894 1.00 93.62 280 VAL A O 1
ATOM 2133 N N . GLU A 1 281 ? 8.388 18.038 -31.466 1.00 95.00 281 GLU A N 1
ATOM 2134 C CA . GLU A 1 281 ? 9.471 18.188 -32.436 1.00 95.00 281 GLU A CA 1
ATOM 2135 C C . GLU A 1 281 ? 10.724 17.489 -31.921 1.00 95.00 281 GLU A C 1
ATOM 2137 O O . GLU A 1 281 ? 11.050 17.600 -30.744 1.00 95.00 281 GLU A O 1
ATOM 2142 N N . TRP A 1 282 ? 11.438 16.766 -32.780 1.00 94.81 282 TRP A N 1
ATOM 2143 C CA . TRP A 1 282 ? 12.687 16.099 -32.409 1.00 94.81 282 TRP A CA 1
ATOM 2144 C C . TRP A 1 282 ? 13.600 15.898 -33.619 1.00 94.81 282 TRP A C 1
ATOM 2146 O O . TRP A 1 282 ? 13.213 16.151 -34.761 1.00 94.81 282 TRP A O 1
ATOM 2156 N N . LYS A 1 283 ? 14.849 15.481 -33.388 1.00 91.81 283 LYS A N 1
ATOM 2157 C CA . LYS A 1 283 ? 15.821 15.223 -34.460 1.00 91.81 283 LYS A CA 1
ATOM 2158 C C . LYS A 1 283 ? 16.426 13.832 -34.355 1.00 91.81 283 LYS A C 1
ATOM 2160 O O . LYS A 1 283 ? 16.817 13.418 -33.269 1.00 91.81 283 LYS A O 1
ATOM 2165 N N . ILE A 1 284 ? 16.557 13.161 -35.500 1.00 87.62 284 ILE A N 1
ATOM 2166 C CA . ILE A 1 284 ? 17.229 11.863 -35.646 1.00 87.62 284 ILE A CA 1
ATOM 2167 C C . ILE A 1 284 ? 18.184 11.952 -36.830 1.00 87.62 284 ILE A C 1
ATOM 2169 O O . ILE A 1 284 ? 17.746 12.047 -37.978 1.00 87.62 284 ILE A O 1
ATOM 2173 N N . GLY A 1 285 ? 19.491 11.921 -36.567 1.00 87.62 285 GLY A N 1
ATOM 2174 C CA . GLY A 1 285 ? 20.491 12.155 -37.610 1.00 87.62 285 GLY A CA 1
ATOM 2175 C C . GLY A 1 285 ? 20.223 13.479 -38.339 1.00 87.62 285 GLY A C 1
ATOM 2176 O O . GLY A 1 285 ? 20.159 14.533 -37.710 1.00 87.62 285 GLY A O 1
ATOM 2177 N N . ASP A 1 286 ? 20.014 13.409 -39.656 1.00 89.81 286 ASP A N 1
ATOM 2178 C CA . ASP A 1 286 ? 19.710 14.573 -40.506 1.00 89.81 286 ASP A CA 1
ATOM 2179 C C . ASP A 1 286 ? 18.207 14.890 -40.628 1.00 89.81 286 ASP A C 1
ATOM 2181 O O . ASP A 1 286 ? 17.829 15.828 -41.336 1.00 89.81 286 ASP A O 1
ATOM 2185 N N . PHE A 1 287 ? 17.338 14.097 -39.997 1.00 90.56 287 PHE A N 1
ATOM 2186 C CA . PHE A 1 287 ? 15.893 14.280 -40.063 1.00 90.56 287 PHE A CA 1
ATOM 2187 C C . PHE A 1 287 ? 15.399 15.128 -38.897 1.00 90.56 287 PHE A C 1
ATOM 2189 O O . PHE A 1 287 ? 15.717 14.869 -37.735 1.00 90.56 287 PHE A O 1
ATOM 2196 N N . HIS A 1 288 ? 14.562 16.112 -39.207 1.00 93.81 288 HIS A N 1
ATOM 2197 C CA . HIS A 1 288 ? 13.771 16.846 -38.232 1.00 93.81 288 HIS A CA 1
ATOM 2198 C C . HIS A 1 288 ? 12.330 16.351 -38.284 1.00 93.81 288 HIS A C 1
ATOM 2200 O O . HIS A 1 288 ? 11.666 16.488 -39.309 1.00 93.81 288 HIS A O 1
ATOM 2206 N N . LEU A 1 289 ? 11.866 15.747 -37.200 1.00 94.62 289 LEU A N 1
ATOM 2207 C CA . LEU A 1 289 ? 10.527 15.200 -37.095 1.00 94.62 289 LEU A CA 1
ATOM 2208 C C . LEU A 1 289 ? 9.648 16.174 -36.324 1.00 94.62 289 LEU A C 1
ATOM 2210 O O . LEU A 1 289 ? 10.075 16.746 -35.323 1.00 94.62 289 LEU A O 1
ATOM 2214 N N . SER A 1 290 ? 8.416 16.351 -36.784 1.00 95.44 290 SER A N 1
ATOM 2215 C CA . SER A 1 290 ? 7.402 17.089 -36.045 1.00 95.44 290 SER A CA 1
ATOM 2216 C C . SER A 1 290 ? 6.047 16.422 -36.183 1.00 95.44 290 SER A C 1
ATOM 2218 O O . SER A 1 290 ? 5.684 16.041 -37.290 1.00 95.44 290 SER A O 1
ATOM 2220 N N . GLY A 1 291 ? 5.295 16.318 -35.095 1.00 94.12 291 GLY A N 1
ATOM 2221 C CA . GLY A 1 291 ? 3.936 15.789 -35.082 1.00 94.12 291 GLY A CA 1
ATOM 2222 C C . GLY A 1 291 ? 3.053 16.531 -34.091 1.00 94.12 291 GLY A C 1
ATOM 2223 O O . GLY A 1 291 ? 3.526 17.348 -33.300 1.00 94.12 291 GLY A O 1
ATOM 2224 N N . THR A 1 292 ? 1.761 16.249 -34.137 1.00 92.50 292 THR A N 1
ATOM 2225 C CA . THR A 1 292 ? 0.768 16.760 -33.188 1.00 92.50 292 THR A CA 1
ATOM 2226 C C . THR A 1 292 ? 0.287 15.626 -32.306 1.00 92.50 292 THR A C 1
ATOM 2228 O O . THR A 1 292 ? -0.093 14.573 -32.806 1.00 92.50 292 THR A O 1
ATOM 2231 N N . LEU A 1 293 ? 0.303 15.832 -30.998 1.00 88.25 293 LEU A N 1
ATOM 2232 C CA . LEU A 1 293 ? -0.248 14.879 -30.050 1.00 88.25 293 LEU A CA 1
ATOM 2233 C C . LEU A 1 293 ? -1.766 14.897 -30.080 1.00 88.25 293 LEU A C 1
ATOM 2235 O O . LEU A 1 293 ? -2.378 15.964 -30.058 1.00 88.25 293 LEU A O 1
ATOM 2239 N N . ASP A 1 294 ? -2.342 13.707 -30.041 1.00 84.88 294 ASP A N 1
ATOM 2240 C CA . ASP A 1 294 ? -3.773 13.485 -29.903 1.00 84.88 294 ASP A CA 1
ATOM 2241 C C . ASP A 1 294 ? -4.060 12.393 -28.850 1.00 84.88 294 ASP A C 1
ATOM 2243 O O . ASP A 1 294 ? -3.139 11.797 -28.272 1.00 84.88 294 ASP A O 1
ATOM 2247 N N . ASP A 1 295 ? -5.345 12.163 -28.561 1.00 68.56 295 ASP A N 1
ATOM 2248 C CA . ASP A 1 295 ? -5.853 11.070 -27.718 1.00 68.56 295 ASP A CA 1
ATOM 2249 C C . ASP A 1 295 ? -5.219 11.016 -26.314 1.00 68.56 295 ASP A C 1
ATOM 2251 O O . ASP A 1 295 ? -4.873 9.965 -25.775 1.00 68.56 295 ASP A O 1
ATOM 2255 N N . GLY A 1 296 ? -5.034 12.181 -25.687 1.00 71.12 296 GLY A N 1
ATOM 2256 C CA . GLY A 1 296 ? -4.510 12.249 -24.323 1.00 71.12 296 GLY A CA 1
ATOM 2257 C C . GLY A 1 296 ? -3.079 11.720 -24.193 1.00 71.12 296 GLY A C 1
ATOM 2258 O O . GLY A 1 296 ? -2.778 11.024 -23.223 1.00 71.12 296 GLY A O 1
ATOM 2259 N N . TRP A 1 297 ? -2.196 12.091 -25.129 1.00 77.94 297 TRP A N 1
ATOM 2260 C CA . TRP A 1 297 ? -0.753 11.775 -25.111 1.00 77.94 297 TRP A CA 1
ATOM 2261 C C . TRP A 1 297 ? -0.412 10.322 -25.462 1.00 77.94 297 TRP A C 1
ATOM 2263 O O . TRP A 1 297 ? 0.654 9.821 -25.096 1.00 77.94 297 TRP A O 1
ATOM 2273 N N . GLN A 1 298 ? -1.316 9.639 -26.164 1.00 77.81 298 GLN A N 1
ATOM 2274 C CA . GLN A 1 298 ? -1.131 8.250 -26.599 1.00 77.81 298 GLN A CA 1
ATOM 2275 C C . GLN A 1 298 ? -0.808 8.133 -28.090 1.00 77.81 298 GLN A C 1
ATOM 2277 O O . GLN A 1 298 ? -0.307 7.103 -28.540 1.00 77.81 298 GLN A O 1
ATOM 2282 N N . ARG A 1 299 ? -1.073 9.183 -28.872 1.00 84.31 299 ARG A N 1
ATOM 2283 C CA . ARG A 1 299 ? -0.893 9.159 -30.319 1.00 84.31 299 ARG A CA 1
ATOM 2284 C C . ARG A 1 299 ? -0.227 10.429 -30.812 1.00 84.31 299 ARG A C 1
ATOM 2286 O O . ARG A 1 299 ? -0.532 11.523 -30.350 1.00 84.31 299 ARG A O 1
ATOM 2293 N N . LEU A 1 300 ? 0.680 10.266 -31.763 1.00 88.12 300 LEU A N 1
ATOM 2294 C CA . LEU A 1 300 ? 1.300 11.334 -32.526 1.00 88.12 300 LEU A CA 1
ATOM 2295 C C . LEU A 1 300 ? 0.744 11.264 -33.951 1.00 88.12 300 LEU A C 1
ATOM 2297 O O . LEU A 1 300 ? 1.061 10.367 -34.736 1.00 88.12 300 LEU A O 1
ATOM 2301 N N . GLU A 1 301 ? -0.128 12.211 -34.266 1.00 89.56 301 GLU A N 1
ATOM 2302 C CA . GLU A 1 301 ? -0.710 12.391 -35.588 1.00 89.56 301 GLU A CA 1
ATOM 2303 C C . GLU A 1 301 ? 0.118 13.358 -36.433 1.00 89.56 301 GLU A C 1
ATOM 2305 O O . GLU A 1 301 ? 0.879 14.179 -35.912 1.00 89.56 301 GLU A O 1
ATOM 2310 N N . ASN A 1 302 ? -0.064 13.284 -37.754 1.00 91.00 302 ASN A N 1
ATOM 2311 C CA . ASN A 1 302 ? 0.562 14.193 -38.717 1.00 91.00 302 ASN A CA 1
ATOM 2312 C C . ASN A 1 302 ? 2.082 14.290 -38.528 1.00 91.00 302 ASN A C 1
ATOM 2314 O O . ASN A 1 302 ? 2.651 15.382 -38.555 1.00 91.00 302 ASN A O 1
ATOM 2318 N N . VAL A 1 303 ? 2.744 13.155 -38.281 1.00 93.56 303 VAL A N 1
ATOM 2319 C CA . VAL A 1 303 ? 4.193 13.159 -38.094 1.00 93.56 303 VAL A CA 1
ATOM 2320 C C . VAL A 1 303 ? 4.850 13.370 -39.451 1.00 93.56 303 VAL A C 1
ATOM 2322 O O . VAL A 1 303 ? 4.719 12.553 -40.358 1.00 93.56 303 VAL A O 1
ATOM 2325 N N . HIS A 1 304 ? 5.564 14.475 -39.597 1.00 94.81 304 HIS A N 1
ATOM 2326 C CA . HIS A 1 304 ? 6.340 14.802 -40.782 1.00 94.81 304 HIS A CA 1
ATOM 2327 C C . HIS A 1 304 ? 7.823 14.737 -40.448 1.00 94.81 304 HIS A C 1
ATOM 2329 O O . HIS A 1 304 ? 8.252 15.335 -39.464 1.00 94.81 304 HIS A O 1
ATOM 2335 N N . ALA A 1 305 ? 8.603 14.052 -41.279 1.00 92.81 305 ALA A N 1
ATOM 2336 C CA . ALA A 1 305 ? 10.058 14.072 -41.209 1.00 92.81 305 ALA A CA 1
ATOM 2337 C C . ALA A 1 305 ? 10.606 14.969 -42.325 1.00 92.81 305 ALA A C 1
ATOM 2339 O O . ALA A 1 305 ? 10.196 14.859 -43.476 1.00 92.81 305 ALA A O 1
ATOM 2340 N N . VAL A 1 306 ? 11.530 15.868 -42.002 1.00 94.69 306 VAL A N 1
ATOM 2341 C CA . VAL A 1 306 ? 12.132 16.817 -42.945 1.00 94.69 306 VAL A CA 1
ATOM 2342 C C . VAL A 1 306 ? 13.629 16.566 -43.025 1.00 94.69 306 VAL A C 1
ATOM 2344 O O . VAL A 1 306 ? 14.309 16.589 -42.001 1.00 94.69 306 VAL A O 1
ATOM 2347 N N . LYS A 1 307 ? 14.155 16.373 -44.238 1.00 95.00 307 LYS A N 1
ATOM 2348 C CA . LYS A 1 307 ? 15.596 16.253 -44.505 1.00 95.00 307 LYS A CA 1
ATOM 2349 C C . LYS A 1 307 ? 15.999 17.270 -45.568 1.00 95.00 307 LYS A C 1
ATOM 2351 O O . LYS A 1 307 ? 15.704 17.114 -46.751 1.00 95.00 307 LYS A O 1
ATOM 2356 N N . GLY A 1 308 ? 16.656 18.352 -45.152 1.00 94.31 308 GLY A N 1
ATOM 2357 C CA . GLY A 1 308 ? 16.957 19.473 -46.047 1.00 94.31 308 GLY A CA 1
ATOM 2358 C C . GLY A 1 308 ? 15.678 20.153 -46.551 1.00 94.31 308 GLY A C 1
ATOM 2359 O O . GLY A 1 308 ? 14.999 20.823 -45.780 1.00 94.31 308 GLY A O 1
ATOM 2360 N N . THR A 1 309 ? 15.363 20.000 -47.841 1.00 94.06 309 THR A N 1
ATOM 2361 C CA . THR A 1 309 ? 14.128 20.524 -48.464 1.00 94.06 309 THR A CA 1
ATOM 2362 C C . THR A 1 309 ? 13.063 19.455 -48.706 1.00 94.06 309 THR A C 1
ATOM 2364 O O . THR A 1 309 ? 11.975 19.783 -49.174 1.00 94.06 309 THR A O 1
ATOM 2367 N N . GLU A 1 310 ? 13.377 18.186 -48.449 1.00 95.00 310 GLU A N 1
ATOM 2368 C CA . GLU A 1 310 ? 12.460 17.066 -48.657 1.00 95.00 310 GLU A CA 1
ATOM 2369 C C . GLU A 1 310 ? 11.597 16.857 -47.410 1.00 95.00 310 GLU A C 1
ATOM 2371 O O . GLU A 1 310 ? 12.097 16.928 -46.284 1.00 95.00 310 GLU A O 1
ATOM 2376 N N . VAL A 1 311 ? 10.301 16.611 -47.619 1.00 93.44 311 VAL A N 1
ATOM 2377 C CA . VAL A 1 311 ? 9.310 16.367 -46.564 1.00 93.44 311 VAL A CA 1
ATOM 2378 C C . VAL A 1 311 ? 8.707 14.984 -46.784 1.00 93.44 311 VAL A C 1
ATOM 2380 O O . VAL A 1 311 ? 8.192 14.703 -47.864 1.00 93.44 311 VAL A O 1
ATOM 2383 N N . PHE A 1 312 ? 8.755 14.149 -45.753 1.00 92.25 312 PHE A N 1
ATOM 2384 C CA . PHE A 1 312 ? 8.213 12.793 -45.708 1.00 92.25 312 PHE A CA 1
ATOM 2385 C C . PHE A 1 312 ? 7.020 12.755 -44.736 1.00 92.25 312 PHE A C 1
ATOM 2387 O O . PHE A 1 312 ? 7.065 13.398 -43.684 1.00 92.25 312 PHE A O 1
ATOM 2394 N N . GLY A 1 313 ? 5.957 12.017 -45.071 1.00 89.31 313 GLY A N 1
ATOM 2395 C CA . GLY A 1 313 ? 4.736 11.878 -44.261 1.00 89.31 313 GLY A CA 1
ATOM 2396 C C . GLY A 1 313 ? 3.457 12.402 -44.943 1.00 89.31 313 GLY A C 1
ATOM 2397 O O . GLY A 1 313 ? 3.524 12.904 -46.065 1.00 89.31 313 GLY A O 1
ATOM 2398 N N . PRO A 1 314 ? 2.289 12.338 -44.271 1.00 90.19 314 PRO A N 1
ATOM 2399 C CA . PRO A 1 314 ? 2.118 12.107 -42.837 1.00 90.19 314 PRO A CA 1
ATOM 2400 C C . PRO A 1 314 ? 2.375 10.652 -42.433 1.00 90.19 314 PRO A C 1
ATOM 2402 O O . PRO A 1 314 ? 1.793 9.719 -42.974 1.00 90.19 314 PRO A O 1
ATOM 2405 N N . LEU A 1 315 ? 3.237 10.480 -41.441 1.00 88.75 315 LEU A N 1
ATOM 2406 C CA . LEU A 1 315 ? 3.499 9.216 -40.774 1.00 88.75 315 LEU A CA 1
ATOM 2407 C C . LEU A 1 315 ? 2.568 9.095 -39.566 1.00 88.75 315 LEU A C 1
ATOM 2409 O O . LEU A 1 315 ? 2.202 10.094 -38.937 1.00 88.75 315 LEU A O 1
ATOM 2413 N N . SER A 1 316 ? 2.193 7.864 -39.233 1.00 83.62 316 SER A N 1
ATOM 2414 C CA . SER A 1 316 ? 1.449 7.585 -38.004 1.00 83.62 316 SER A CA 1
ATOM 2415 C C . SER A 1 316 ? 2.420 7.092 -36.946 1.00 83.62 316 SER A C 1
ATOM 2417 O O . SER A 1 316 ? 3.124 6.110 -37.171 1.00 83.62 316 SER A O 1
ATOM 2419 N N . CYS A 1 317 ? 2.463 7.770 -35.804 1.00 85.19 317 CYS A N 1
ATOM 2420 C CA . CYS A 1 317 ? 3.248 7.333 -34.664 1.00 85.19 317 CYS A CA 1
ATOM 2421 C C . CYS A 1 317 ? 2.298 7.031 -33.517 1.00 85.19 317 CYS A C 1
ATOM 2423 O O . CYS A 1 317 ? 1.562 7.895 -33.036 1.00 85.19 317 CYS A O 1
ATOM 2425 N N . PHE A 1 318 ? 2.285 5.778 -33.104 1.00 82.94 318 PHE A N 1
ATOM 2426 C CA . PHE A 1 318 ? 1.519 5.357 -31.952 1.00 82.94 318 PHE A CA 1
ATOM 2427 C C . PHE A 1 318 ? 2.507 5.220 -30.818 1.00 82.94 318 PHE A C 1
ATOM 2429 O O . PHE A 1 318 ? 3.603 4.686 -31.006 1.00 82.94 318 PHE A O 1
ATOM 2436 N N . ARG A 1 319 ? 2.128 5.673 -29.623 1.00 79.00 319 ARG A N 1
ATOM 2437 C CA . ARG A 1 319 ? 2.764 5.097 -28.450 1.00 79.00 319 ARG A CA 1
ATOM 2438 C C . ARG A 1 319 ? 2.521 3.611 -28.605 1.00 79.00 319 ARG A C 1
ATOM 2440 O O . ARG A 1 319 ? 1.398 3.220 -28.943 1.00 79.00 319 ARG A O 1
ATOM 2447 N N . GLU A 1 320 ? 3.548 2.793 -28.417 1.00 72.19 320 GLU A N 1
ATOM 2448 C CA . GLU A 1 320 ? 3.243 1.424 -28.060 1.00 72.19 320 GLU A CA 1
ATOM 2449 C C . GLU A 1 320 ? 2.462 1.619 -26.779 1.00 72.19 320 GLU A C 1
ATOM 2451 O O . GLU A 1 320 ? 3.029 1.934 -25.729 1.00 72.19 320 GLU A O 1
ATOM 2456 N N . ALA A 1 321 ? 1.130 1.556 -26.891 1.00 46.88 321 ALA A N 1
ATOM 2457 C CA . ALA A 1 321 ? 0.319 1.168 -25.784 1.00 46.88 321 ALA A CA 1
ATOM 2458 C C . ALA A 1 321 ? 1.009 -0.122 -25.416 1.00 46.88 321 ALA A C 1
ATOM 2460 O O . ALA A 1 321 ? 0.849 -1.156 -26.066 1.00 46.88 321 ALA A O 1
ATOM 2461 N N . LYS A 1 322 ? 1.873 -0.038 -24.407 1.00 46.97 322 LYS A N 1
ATOM 2462 C CA . LYS A 1 322 ? 2.095 -1.183 -23.590 1.00 46.97 322 LYS A CA 1
ATOM 2463 C C . LYS A 1 322 ? 0.649 -1.506 -23.282 1.00 46.97 322 LYS A C 1
ATOM 2465 O O . LYS A 1 322 ? -0.048 -0.726 -22.638 1.00 46.97 322 LYS A O 1
ATOM 2470 N N . GLU A 1 323 ? 0.167 -2.611 -23.813 1.00 44.12 323 GLU A N 1
ATOM 2471 C CA . GLU A 1 323 ? -1.046 -3.230 -23.330 1.00 44.12 323 GLU A CA 1
ATOM 2472 C C . GLU A 1 323 ? -0.798 -3.653 -21.853 1.00 44.12 323 GLU A C 1
ATOM 2474 O O . GLU A 1 323 ? -1.371 -4.614 -21.368 1.00 44.12 323 GLU A O 1
ATOM 2479 N N . GLU A 1 324 ? 0.000 -2.907 -21.062 1.00 44.84 324 GLU A N 1
ATOM 2480 C CA . GLU A 1 324 ? -0.430 -2.266 -19.816 1.00 44.84 324 GLU A CA 1
ATOM 2481 C C . GLU A 1 324 ? -1.827 -1.633 -19.969 1.00 44.84 324 GLU A C 1
ATOM 2483 O O . GLU A 1 324 ? -2.095 -0.481 -19.637 1.00 44.84 324 GLU A O 1
ATOM 2488 N N . SER A 1 325 ? -2.798 -2.461 -20.329 1.00 47.84 325 SER A N 1
ATOM 2489 C CA . SER A 1 325 ? -3.792 -2.820 -19.348 1.00 47.84 325 SER A CA 1
ATOM 2490 C C . SER A 1 325 ? -3.194 -2.565 -17.951 1.00 47.84 325 SER A C 1
ATOM 2492 O O . SER A 1 325 ? -2.324 -3.287 -17.453 1.00 47.84 325 SER A O 1
ATOM 2494 N N . GLN A 1 326 ? -3.572 -1.453 -17.319 1.00 56.00 326 GLN A N 1
ATOM 2495 C CA . GLN A 1 326 ? -3.372 -1.271 -15.880 1.00 56.00 326 GLN A CA 1
ATOM 2496 C C . GLN A 1 326 ? -4.286 -2.268 -15.143 1.00 56.00 326 GLN A C 1
ATOM 2498 O O . GLN A 1 326 ? -4.980 -1.927 -14.192 1.00 56.00 326 GLN A O 1
ATOM 2503 N N . ASP A 1 327 ? -4.325 -3.508 -15.618 1.00 68.50 327 ASP A N 1
ATOM 2504 C CA . ASP A 1 327 ? -5.227 -4.566 -15.218 1.00 68.50 327 ASP A CA 1
ATOM 2505 C C . ASP A 1 327 ? -4.574 -5.415 -14.136 1.00 68.50 327 ASP A C 1
ATOM 2507 O O . ASP A 1 327 ? -5.214 -6.319 -13.611 1.00 68.50 327 ASP A O 1
ATOM 2511 N N . ASN A 1 328 ? -3.309 -5.146 -13.794 1.00 87.56 328 ASN A N 1
ATOM 2512 C CA . ASN A 1 328 ? -2.608 -5.844 -12.731 1.00 87.56 328 ASN A CA 1
ATOM 2513 C C . ASN A 1 328 ? -1.648 -4.942 -11.943 1.00 87.56 328 ASN A C 1
ATOM 2515 O O . ASN A 1 328 ? -1.265 -3.843 -12.360 1.00 87.56 328 ASN A O 1
ATOM 2519 N N . MET A 1 329 ? -1.293 -5.427 -10.758 1.00 92.44 329 MET A N 1
ATOM 2520 C CA . MET A 1 329 ? -0.477 -4.732 -9.774 1.00 92.44 329 MET A CA 1
ATOM 2521 C C . MET A 1 329 ? 0.952 -4.521 -10.273 1.00 92.44 329 MET A C 1
ATOM 2523 O O . MET A 1 329 ? 1.528 -3.464 -10.038 1.00 92.44 329 MET A O 1
ATOM 2527 N N . GLU A 1 330 ? 1.534 -5.494 -10.976 1.00 89.94 330 GLU A N 1
ATOM 2528 C CA . GLU A 1 330 ? 2.920 -5.430 -11.444 1.00 89.94 330 GLU A CA 1
ATOM 2529 C C . GLU A 1 330 ? 3.128 -4.246 -12.402 1.00 89.94 330 GLU A C 1
ATOM 2531 O O . GLU A 1 330 ? 4.077 -3.473 -12.249 1.00 89.94 330 GLU A O 1
ATOM 2536 N N . SER A 1 331 ? 2.175 -4.032 -13.313 1.00 85.12 331 SER A N 1
ATOM 2537 C CA . SER A 1 331 ? 2.168 -2.890 -14.238 1.00 85.12 331 SER A CA 1
ATOM 2538 C C . SER A 1 331 ? 2.030 -1.552 -13.499 1.00 85.12 331 SER A C 1
ATOM 2540 O O . SER A 1 331 ? 2.672 -0.558 -13.840 1.00 85.12 331 SER A O 1
ATOM 2542 N N . LEU A 1 332 ? 1.231 -1.515 -12.428 1.00 86.19 332 LEU A N 1
ATOM 2543 C CA . LEU A 1 332 ? 1.066 -0.323 -11.594 1.00 86.19 332 LEU A CA 1
ATOM 2544 C C . LEU A 1 332 ? 2.335 0.014 -10.785 1.00 86.19 332 LEU A C 1
ATOM 2546 O O . LEU A 1 332 ? 2.604 1.182 -10.495 1.00 86.19 332 LEU A O 1
ATOM 2550 N N . LEU A 1 333 ? 3.136 -0.976 -10.413 1.00 87.19 333 LEU A N 1
ATOM 2551 C CA . LEU A 1 333 ? 4.359 -0.738 -9.647 1.00 87.19 333 LEU A CA 1
ATOM 2552 C C . LEU A 1 333 ? 5.525 -0.242 -10.512 1.00 87.19 333 LEU A C 1
ATOM 2554 O O . LEU A 1 333 ? 6.467 0.317 -9.958 1.00 87.19 333 LEU A O 1
ATOM 2558 N N . ALA A 1 334 ? 5.430 -0.377 -11.842 1.00 77.44 334 ALA A N 1
ATOM 2559 C CA . ALA A 1 334 ? 6.362 0.190 -12.822 1.00 77.44 334 ALA A CA 1
ATOM 2560 C C . ALA A 1 334 ? 7.849 -0.082 -12.503 1.00 77.44 334 ALA A C 1
ATOM 2562 O O . ALA A 1 334 ? 8.692 0.807 -12.633 1.00 77.44 334 ALA A O 1
ATOM 2563 N N . LEU A 1 335 ? 8.166 -1.311 -12.076 1.00 77.88 335 LEU A N 1
ATOM 2564 C CA . LEU A 1 335 ? 9.544 -1.726 -11.809 1.00 77.88 335 LEU A CA 1
ATOM 2565 C C . LEU A 1 335 ? 10.394 -1.599 -13.076 1.00 77.88 335 LEU A C 1
ATOM 2567 O O . LEU A 1 335 ? 9.976 -2.028 -14.155 1.00 77.88 335 LEU A O 1
ATOM 2571 N N . ARG A 1 336 ? 11.597 -1.037 -12.936 1.00 77.19 336 ARG A N 1
ATOM 2572 C CA . ARG A 1 336 ? 12.558 -0.910 -14.033 1.00 77.19 336 ARG A CA 1
ATOM 2573 C C . ARG A 1 336 ? 13.760 -1.807 -13.777 1.00 77.19 336 ARG A C 1
ATOM 2575 O O . ARG A 1 336 ? 14.339 -1.811 -12.690 1.00 77.19 336 ARG A O 1
ATOM 2582 N N . TRP A 1 337 ? 14.129 -2.555 -14.810 1.00 71.44 337 TRP A N 1
ATOM 2583 C CA . TRP A 1 337 ? 15.424 -3.210 -14.886 1.00 71.44 337 TRP A CA 1
ATOM 2584 C C . TRP A 1 337 ? 16.432 -2.174 -15.367 1.00 71.44 337 TRP A C 1
ATOM 2586 O O . TRP A 1 337 ? 16.313 -1.687 -16.490 1.00 71.44 337 TRP A O 1
ATOM 2596 N N . GLU A 1 338 ? 17.407 -1.835 -14.532 1.00 72.38 338 GLU A N 1
ATOM 2597 C C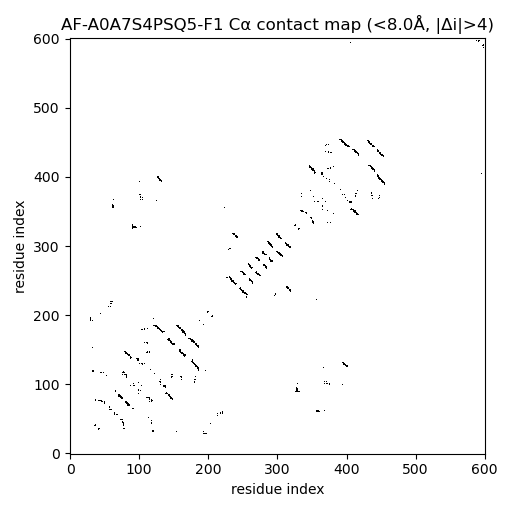A . GLU A 1 338 ? 18.610 -1.174 -15.023 1.00 72.38 338 GLU A CA 1
ATOM 2598 C C . GLU A 1 338 ? 19.673 -2.233 -15.288 1.00 72.38 338 GLU A C 1
ATOM 2600 O O . GLU A 1 338 ? 20.141 -2.928 -14.383 1.00 72.38 338 GLU A O 1
ATOM 2605 N N . GLU 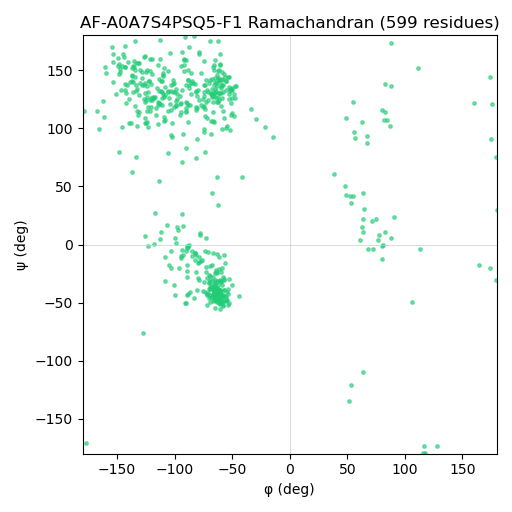A 1 339 ? 20.028 -2.385 -16.563 1.00 56.00 339 GLU A N 1
ATOM 2606 C CA . GLU A 1 339 ? 21.153 -3.218 -16.962 1.00 56.00 339 GLU A CA 1
ATOM 2607 C C . GLU A 1 339 ? 22.443 -2.642 -16.357 1.00 56.00 339 GLU A C 1
ATOM 2609 O O . GLU A 1 339 ? 22.787 -1.485 -16.589 1.00 56.00 339 GLU A O 1
ATOM 2614 N N . GLY A 1 340 ? 23.171 -3.451 -15.580 1.00 55.91 340 GLY A N 1
ATOM 2615 C CA . GLY A 1 340 ? 24.499 -3.094 -15.065 1.00 55.91 340 GLY A CA 1
ATOM 2616 C C . GLY A 1 340 ? 24.615 -2.903 -13.552 1.00 55.91 340 GLY A C 1
ATOM 2617 O O . GLY A 1 340 ? 25.736 -2.745 -13.068 1.00 55.91 340 GLY A O 1
ATOM 2618 N N . ILE A 1 341 ? 23.521 -2.981 -12.784 1.00 75.50 341 ILE A N 1
ATOM 2619 C CA . ILE A 1 341 ? 23.619 -3.044 -11.318 1.00 75.50 341 ILE A CA 1
ATOM 2620 C C . ILE A 1 341 ? 23.949 -4.484 -10.909 1.00 75.50 341 ILE A C 1
ATOM 2622 O O . ILE A 1 341 ? 23.070 -5.326 -10.724 1.00 75.50 341 ILE A O 1
ATOM 2626 N N . ASP A 1 342 ? 25.244 -4.781 -10.801 1.00 73.44 342 ASP A N 1
ATOM 2627 C CA . ASP A 1 342 ? 25.721 -6.070 -10.300 1.00 73.44 342 ASP A CA 1
ATOM 2628 C C . ASP A 1 342 ? 25.527 -6.140 -8.777 1.00 73.44 342 ASP A C 1
ATOM 2630 O O . ASP A 1 342 ? 26.312 -5.594 -8.001 1.00 73.44 342 ASP A O 1
ATOM 2634 N N . GLY A 1 343 ? 24.457 -6.811 -8.341 1.00 80.56 343 GLY A N 1
ATOM 2635 C CA . GLY A 1 343 ? 24.228 -7.129 -6.928 1.00 80.56 343 GLY A CA 1
ATOM 2636 C C . GLY A 1 343 ? 25.186 -8.194 -6.374 1.00 80.56 343 GLY A C 1
ATOM 2637 O O . GLY A 1 343 ? 25.169 -8.469 -5.173 1.00 80.56 343 GLY A O 1
ATOM 2638 N N . GLY A 1 344 ? 26.011 -8.805 -7.229 1.00 88.06 344 GLY A N 1
ATOM 2639 C CA . GLY A 1 344 ? 26.803 -9.986 -6.927 1.00 88.06 344 GLY A CA 1
ATOM 2640 C C . GLY A 1 344 ? 26.050 -11.296 -7.183 1.00 88.06 344 GLY A C 1
ATOM 2641 O O . GLY A 1 344 ? 24.856 -11.335 -7.489 1.00 88.06 344 GLY A O 1
ATOM 2642 N N . GLU A 1 345 ? 26.768 -12.414 -7.053 1.00 88.44 345 GLU A N 1
ATOM 2643 C CA . GLU A 1 345 ? 26.224 -13.749 -7.310 1.00 88.44 345 GLU A CA 1
ATOM 2644 C C . GLU A 1 345 ? 25.021 -14.054 -6.397 1.00 88.44 345 GLU A C 1
ATOM 2646 O O . GLU A 1 345 ? 25.135 -14.098 -5.171 1.00 88.44 345 GLU A O 1
ATOM 2651 N N . GLY A 1 346 ? 23.857 -14.293 -7.010 1.00 89.25 346 GLY A N 1
ATOM 2652 C CA . GLY A 1 346 ? 22.631 -14.671 -6.302 1.00 89.25 346 GLY A CA 1
ATOM 2653 C C . GLY A 1 346 ? 21.826 -13.510 -5.709 1.00 89.25 346 GLY A C 1
ATOM 2654 O O . GLY A 1 346 ? 20.885 -13.770 -4.955 1.00 89.25 346 GLY A O 1
ATOM 2655 N N . VAL A 1 347 ? 22.158 -12.262 -6.052 1.00 93.50 347 VAL A N 1
ATOM 2656 C CA . VAL A 1 347 ? 21.390 -11.069 -5.673 1.00 93.50 347 VAL A CA 1
ATOM 2657 C C . VAL A 1 347 ? 20.784 -10.440 -6.925 1.00 93.50 347 VAL A C 1
ATOM 2659 O O . VAL A 1 347 ? 21.472 -10.228 -7.918 1.00 93.50 347 VAL A O 1
ATOM 2662 N N . THR A 1 348 ? 19.493 -10.121 -6.882 1.00 92.00 348 THR A N 1
ATOM 2663 C CA . THR A 1 348 ? 18.851 -9.279 -7.902 1.00 92.00 348 THR A CA 1
ATOM 2664 C C . THR A 1 348 ? 18.608 -7.903 -7.320 1.00 92.00 348 THR A C 1
ATOM 2666 O O . THR A 1 348 ? 18.061 -7.796 -6.224 1.00 92.00 348 THR A O 1
ATOM 2669 N N . VAL A 1 349 ? 18.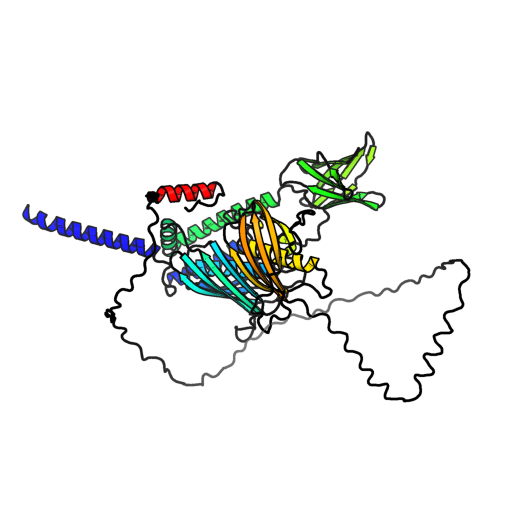991 -6.869 -8.065 1.00 92.88 349 VAL A N 1
ATOM 2670 C CA . VAL A 1 349 ? 18.723 -5.475 -7.723 1.00 92.88 349 VAL A CA 1
ATOM 2671 C C . VAL A 1 349 ? 17.866 -4.859 -8.821 1.00 92.88 349 VAL A C 1
ATOM 2673 O O . VAL A 1 349 ? 18.232 -4.929 -9.990 1.00 92.88 349 VAL A O 1
ATOM 2676 N N . LEU A 1 350 ? 16.728 -4.282 -8.442 1.00 92.69 350 LEU A N 1
ATOM 2677 C CA . LEU A 1 350 ? 15.857 -3.499 -9.320 1.00 92.69 350 LEU A CA 1
ATOM 2678 C C . LEU A 1 350 ? 15.716 -2.078 -8.793 1.00 92.69 350 LEU A C 1
ATOM 2680 O O . LEU A 1 350 ? 15.900 -1.836 -7.599 1.00 92.69 350 LEU A O 1
ATOM 2684 N N . LEU A 1 351 ? 15.319 -1.166 -9.674 1.00 91.44 351 LEU A N 1
ATOM 2685 C CA . LEU A 1 351 ? 14.956 0.192 -9.299 1.00 91.44 351 LEU A CA 1
ATOM 2686 C C . LEU A 1 351 ? 13.451 0.414 -9.451 1.00 91.44 351 LEU A C 1
ATOM 2688 O O . LEU A 1 351 ? 12.792 -0.158 -10.326 1.00 91.44 351 LEU A O 1
ATOM 2692 N N . ALA A 1 352 ? 12.904 1.261 -8.585 1.00 91.25 352 ALA A N 1
ATOM 2693 C CA . ALA A 1 352 ? 11.507 1.658 -8.645 1.00 91.25 352 ALA A CA 1
ATOM 2694 C C . ALA A 1 352 ? 11.333 3.127 -8.273 1.00 91.25 352 ALA A C 1
ATOM 2696 O O . ALA A 1 352 ? 11.902 3.594 -7.289 1.00 91.25 352 ALA A O 1
ATOM 2697 N N . ASP A 1 353 ? 10.484 3.835 -9.010 1.00 89.62 353 ASP A N 1
ATOM 2698 C CA . ASP A 1 353 ? 10.100 5.198 -8.659 1.00 89.62 353 ASP A CA 1
ATOM 2699 C C . ASP A 1 353 ? 8.925 5.169 -7.676 1.00 89.62 353 ASP A C 1
ATOM 2701 O O . ASP A 1 353 ? 7.888 4.546 -7.933 1.00 89.62 353 ASP A O 1
ATOM 2705 N N . ILE A 1 354 ? 9.031 5.901 -6.563 1.00 90.50 354 ILE A N 1
ATOM 2706 C CA . ILE A 1 354 ? 7.903 6.078 -5.637 1.00 90.50 354 ILE A CA 1
ATOM 2707 C C . ILE A 1 354 ? 6.987 7.182 -6.172 1.00 90.50 354 ILE A C 1
ATOM 2709 O O . ILE A 1 354 ? 6.966 8.312 -5.675 1.00 90.50 354 ILE A O 1
ATOM 2713 N N . ALA A 1 355 ? 6.228 6.853 -7.217 1.00 86.94 355 ALA A N 1
ATOM 2714 C CA . ALA A 1 355 ? 5.281 7.764 -7.853 1.00 86.94 355 ALA A CA 1
ATOM 2715 C C . ALA A 1 355 ? 4.191 8.243 -6.867 1.00 86.94 355 ALA A C 1
ATOM 2717 O O . ALA A 1 355 ? 3.845 7.502 -5.943 1.00 86.94 355 ALA A O 1
ATOM 2718 N N . PRO A 1 356 ? 3.563 9.420 -7.079 1.00 83.69 356 PRO A N 1
ATOM 2719 C CA . PRO A 1 356 ? 2.524 9.958 -6.189 1.00 83.69 356 PRO A CA 1
ATOM 2720 C C . PRO A 1 356 ? 1.397 8.976 -5.839 1.00 83.69 356 PRO A C 1
ATOM 2722 O O . PRO A 1 356 ? 0.929 8.946 -4.706 1.00 83.69 356 PRO A O 1
ATOM 2725 N N . ARG A 1 357 ? 1.011 8.101 -6.778 1.00 85.69 357 ARG A N 1
ATOM 2726 C CA . ARG A 1 357 ? -0.008 7.060 -6.549 1.00 85.69 357 ARG A CA 1
ATOM 2727 C C . ARG A 1 357 ? 0.393 5.994 -5.524 1.00 85.69 357 ARG A C 1
ATOM 2729 O O . ARG A 1 357 ? -0.475 5.345 -4.958 1.00 85.69 357 ARG A O 1
ATOM 2736 N N . LEU A 1 358 ? 1.691 5.781 -5.308 1.00 91.19 358 LEU A N 1
ATOM 2737 C CA . LEU A 1 358 ? 2.230 4.832 -4.327 1.00 91.19 358 LEU A CA 1
ATOM 2738 C C . LEU A 1 358 ? 2.446 5.489 -2.959 1.00 91.19 358 LEU A C 1
ATOM 2740 O O . LEU A 1 358 ? 2.794 4.811 -1.996 1.00 91.19 358 LEU A O 1
ATOM 2744 N N . GLN A 1 359 ? 2.247 6.802 -2.865 1.00 88.62 359 GLN A N 1
ATOM 2745 C CA . GLN A 1 359 ? 2.433 7.570 -1.645 1.00 88.62 359 GLN A CA 1
ATOM 2746 C C . GLN A 1 359 ? 1.124 7.653 -0.853 1.00 88.62 359 GLN A C 1
ATOM 2748 O O . GLN A 1 359 ? 0.020 7.488 -1.377 1.00 88.62 359 GLN A O 1
ATOM 2753 N N . ASN A 1 360 ? 1.251 7.924 0.440 1.00 85.75 360 ASN A N 1
ATOM 2754 C CA . ASN A 1 360 ? 0.156 8.394 1.272 1.00 85.75 360 ASN A CA 1
ATOM 2755 C C . ASN A 1 360 ? -0.012 9.921 1.123 1.00 85.75 360 ASN A C 1
ATOM 2757 O O . ASN A 1 360 ? 0.747 10.598 0.432 1.00 85.75 360 ASN A O 1
ATOM 2761 N N . ILE A 1 361 ? -0.993 10.488 1.826 1.00 78.06 361 ILE A N 1
ATOM 2762 C CA . ILE A 1 361 ? -1.281 11.934 1.799 1.00 78.06 361 ILE A CA 1
ATOM 2763 C C . ILE A 1 361 ? -0.142 12.828 2.329 1.00 78.06 361 ILE A C 1
ATOM 2765 O O . ILE A 1 361 ? -0.246 14.048 2.248 1.00 78.06 361 ILE A O 1
ATOM 2769 N N . TYR A 1 362 ? 0.912 12.244 2.902 1.00 81.00 362 TYR A N 1
ATOM 2770 C CA . TYR A 1 362 ? 2.077 12.950 3.435 1.00 81.00 362 TYR A CA 1
ATOM 2771 C C . TYR A 1 362 ? 3.273 12.933 2.477 1.00 81.00 362 TYR A C 1
ATOM 2773 O O . TYR A 1 362 ? 4.349 13.376 2.862 1.00 81.00 362 TYR A O 1
ATOM 2781 N N . GLY A 1 363 ? 3.112 12.405 1.260 1.00 83.75 363 GLY A N 1
ATOM 2782 C CA . GLY A 1 363 ? 4.209 12.305 0.296 1.00 83.75 363 GLY A CA 1
ATOM 2783 C C . GLY A 1 363 ? 5.259 11.253 0.667 1.00 83.75 363 GLY A C 1
ATOM 2784 O O . GLY A 1 363 ? 6.398 11.325 0.221 1.00 83.75 363 GLY A O 1
ATOM 2785 N N . ILE A 1 364 ? 4.899 10.289 1.517 1.00 90.94 364 ILE A N 1
ATOM 2786 C CA . ILE A 1 364 ? 5.742 9.157 1.928 1.00 90.94 364 ILE A CA 1
ATOM 2787 C C . ILE A 1 364 ? 5.150 7.899 1.298 1.00 90.94 364 ILE A C 1
ATOM 2789 O O . ILE A 1 364 ? 3.926 7.789 1.213 1.00 90.94 364 ILE A O 1
ATOM 2793 N N . SER A 1 365 ? 5.979 6.936 0.890 1.00 93.69 365 SER A N 1
ATOM 2794 C CA . SER A 1 365 ? 5.501 5.646 0.380 1.00 93.69 365 SER A CA 1
ATOM 2795 C C . SER A 1 365 ? 4.477 5.022 1.329 1.00 93.69 365 SER A C 1
ATOM 2797 O O . SER A 1 365 ? 4.670 4.952 2.549 1.00 93.69 365 SER A O 1
ATOM 2799 N N . HIS A 1 366 ? 3.369 4.561 0.765 1.00 94.31 366 HIS A N 1
ATOM 2800 C CA . HIS A 1 366 ? 2.361 3.818 1.494 1.00 94.31 366 HIS A CA 1
ATOM 2801 C C . HIS A 1 366 ? 2.949 2.473 1.949 1.00 94.31 366 HIS A C 1
ATOM 2803 O O . HIS A 1 366 ? 3.609 1.788 1.166 1.00 94.31 366 HIS A O 1
ATOM 2809 N N . GLY A 1 367 ? 2.677 2.043 3.188 1.00 95.25 367 GLY A N 1
ATOM 2810 C CA . GLY A 1 367 ? 3.221 0.790 3.730 1.00 95.25 367 GLY A CA 1
ATOM 2811 C C . GLY A 1 367 ? 2.923 -0.395 2.808 1.00 95.25 367 GLY A C 1
ATOM 2812 O O . GLY A 1 367 ? 3.836 -1.085 2.344 1.00 95.25 367 GLY A O 1
ATOM 2813 N N . ALA A 1 368 ? 1.652 -0.566 2.443 1.00 96.56 368 ALA A N 1
ATOM 2814 C CA . ALA A 1 368 ? 1.260 -1.569 1.457 1.00 96.56 368 ALA A CA 1
ATOM 2815 C C . ALA A 1 368 ? 1.899 -1.423 0.061 1.00 96.56 368 ALA A C 1
ATOM 2817 O O . ALA A 1 368 ? 2.146 -2.443 -0.579 1.00 96.56 368 ALA A O 1
ATOM 2818 N N . ALA A 1 369 ? 2.192 -0.209 -0.421 1.00 95.88 369 ALA A N 1
ATOM 2819 C CA . ALA A 1 369 ? 2.863 -0.028 -1.712 1.00 95.88 369 ALA A CA 1
ATOM 2820 C C . ALA A 1 369 ? 4.304 -0.549 -1.645 1.00 95.88 369 ALA A C 1
ATOM 2822 O O . ALA A 1 369 ? 4.708 -1.347 -2.485 1.00 95.88 369 ALA A O 1
ATOM 2823 N N . THR A 1 370 ? 5.036 -0.213 -0.579 1.00 97.19 370 THR A N 1
ATOM 2824 C CA . THR A 1 370 ? 6.368 -0.774 -0.304 1.00 97.19 370 THR A CA 1
ATOM 2825 C C . THR A 1 370 ? 6.335 -2.300 -0.187 1.00 97.19 370 THR A C 1
ATOM 2827 O O . THR A 1 370 ? 7.182 -2.982 -0.761 1.00 97.19 370 THR A O 1
ATOM 2830 N N . ALA A 1 371 ? 5.340 -2.866 0.504 1.00 97.62 371 ALA A N 1
ATOM 2831 C CA . ALA A 1 371 ? 5.180 -4.320 0.576 1.00 97.62 371 ALA A CA 1
ATOM 2832 C C . ALA A 1 371 ? 4.913 -4.942 -0.804 1.00 97.62 371 ALA A C 1
ATOM 2834 O O . ALA A 1 371 ? 5.446 -6.005 -1.118 1.00 97.62 371 ALA A O 1
ATOM 2835 N N . SER A 1 372 ? 4.132 -4.256 -1.642 1.00 96.88 372 SER A N 1
ATOM 2836 C CA . SER A 1 372 ? 3.835 -4.676 -3.012 1.00 96.88 372 SER A CA 1
ATOM 2837 C C . SER A 1 372 ? 5.083 -4.646 -3.898 1.00 96.88 372 SER A C 1
ATOM 2839 O O . SER A 1 372 ? 5.322 -5.611 -4.622 1.00 96.88 372 SER A O 1
ATOM 2841 N N . LEU A 1 373 ? 5.914 -3.601 -3.794 1.00 96.62 373 LEU A N 1
ATOM 2842 C CA . LEU A 1 373 ? 7.207 -3.510 -4.481 1.00 96.62 373 LEU A CA 1
ATOM 2843 C C . LEU A 1 373 ? 8.113 -4.685 -4.103 1.00 96.62 373 LEU A C 1
ATOM 2845 O O . LEU A 1 373 ? 8.567 -5.408 -4.986 1.00 96.62 373 LEU A O 1
ATOM 2849 N N . LEU A 1 374 ? 8.298 -4.930 -2.799 1.00 97.56 374 LEU A N 1
ATOM 2850 C CA . LEU A 1 374 ? 9.142 -6.012 -2.273 1.00 97.56 374 LEU A CA 1
ATOM 2851 C C . LEU A 1 374 ? 8.647 -7.407 -2.686 1.00 97.56 374 LEU A C 1
ATOM 2853 O O . LEU A 1 374 ? 9.450 -8.276 -3.031 1.00 97.56 374 LEU A O 1
ATOM 2857 N N . ALA A 1 375 ? 7.330 -7.627 -2.689 1.00 96.50 375 ALA A N 1
ATOM 2858 C CA . ALA A 1 375 ? 6.727 -8.865 -3.181 1.00 96.50 375 ALA A CA 1
ATOM 2859 C C . ALA A 1 375 ? 6.982 -9.068 -4.684 1.00 96.50 375 ALA A C 1
ATOM 2861 O O . ALA A 1 375 ? 7.344 -10.168 -5.106 1.00 96.50 375 ALA A O 1
ATOM 2862 N N . THR A 1 376 ? 6.852 -8.001 -5.473 1.00 95.06 376 THR A N 1
ATOM 2863 C CA . THR A 1 376 ? 7.004 -8.051 -6.932 1.00 95.06 376 THR A CA 1
ATOM 2864 C C . THR A 1 376 ? 8.453 -8.303 -7.334 1.00 95.06 376 THR A C 1
ATOM 2866 O O . THR A 1 376 ? 8.711 -9.262 -8.056 1.00 95.06 376 THR A O 1
ATOM 2869 N N . VAL A 1 377 ? 9.424 -7.558 -6.787 1.00 95.44 377 VAL A N 1
ATOM 2870 C CA . VAL A 1 377 ? 10.852 -7.812 -7.074 1.00 95.44 377 VAL A CA 1
ATOM 2871 C C . VAL A 1 377 ? 11.275 -9.226 -6.666 1.00 95.44 377 VAL A C 1
ATOM 2873 O O . VAL A 1 377 ? 12.107 -9.853 -7.317 1.00 95.44 377 VAL A O 1
ATOM 2876 N N . SER A 1 378 ? 10.659 -9.781 -5.621 1.00 95.44 378 SER A N 1
ATOM 2877 C CA . SER A 1 378 ? 10.945 -11.147 -5.183 1.00 95.44 378 SER A CA 1
ATOM 2878 C C . SER A 1 378 ? 10.433 -12.201 -6.164 1.00 95.44 378 SER A C 1
ATOM 2880 O O . SER A 1 378 ? 11.065 -13.244 -6.329 1.00 95.44 378 SER A O 1
ATOM 2882 N N . ARG A 1 379 ? 9.309 -11.940 -6.841 1.00 92.69 379 ARG A N 1
ATOM 2883 C CA . ARG A 1 379 ? 8.827 -12.784 -7.943 1.00 92.69 379 ARG A CA 1
ATOM 2884 C C . ARG A 1 379 ? 9.740 -12.678 -9.156 1.00 92.69 379 ARG A C 1
ATOM 2886 O O . ARG A 1 379 ? 10.112 -13.715 -9.696 1.00 92.69 379 ARG A O 1
ATOM 2893 N N . GLU A 1 380 ? 10.145 -11.466 -9.524 1.00 90.81 380 GLU A N 1
ATOM 2894 C CA . GLU A 1 380 ? 11.082 -11.217 -10.627 1.00 90.81 380 GLU A CA 1
ATOM 2895 C C . GLU A 1 380 ? 12.420 -11.941 -10.412 1.00 90.81 380 GLU A C 1
ATOM 2897 O O . GLU A 1 380 ? 12.896 -12.646 -11.304 1.00 90.81 380 GLU A O 1
ATOM 2902 N N . HIS A 1 381 ? 12.969 -11.887 -9.192 1.00 92.44 381 HIS A N 1
ATOM 2903 C CA . HIS A 1 381 ? 14.172 -12.633 -8.804 1.00 92.44 381 HIS A CA 1
ATOM 2904 C C . HIS A 1 381 ? 14.038 -14.141 -9.077 1.00 92.44 381 HIS A C 1
ATOM 2906 O O . HIS A 1 381 ? 14.966 -14.774 -9.575 1.00 92.44 381 HIS A O 1
ATOM 2912 N N . LEU A 1 382 ? 12.870 -14.733 -8.800 1.00 91.94 382 LEU A N 1
ATOM 2913 C CA . LEU A 1 382 ? 12.615 -16.150 -9.080 1.00 91.94 382 LEU A CA 1
ATOM 2914 C C . LEU A 1 382 ? 12.288 -16.431 -10.552 1.00 91.94 382 LEU A C 1
ATOM 2916 O O . LEU A 1 382 ? 12.593 -17.522 -11.035 1.00 91.94 382 LEU A O 1
ATOM 2920 N N . GLY A 1 383 ? 11.674 -15.480 -11.258 1.00 87.19 383 GLY A N 1
ATOM 2921 C CA . GLY A 1 383 ? 11.362 -15.571 -12.686 1.00 87.19 383 GLY A CA 1
ATOM 2922 C C . GLY A 1 383 ? 12.623 -15.610 -13.549 1.00 87.19 383 GLY A C 1
ATOM 2923 O O . GLY A 1 383 ? 12.737 -16.458 -14.438 1.00 87.19 383 GLY A O 1
ATOM 2924 N N . GLY A 1 384 ? 13.618 -14.782 -13.212 1.00 77.38 384 GLY A N 1
ATOM 2925 C CA . GLY A 1 384 ? 14.935 -14.777 -13.857 1.00 77.38 384 GLY A CA 1
ATOM 2926 C C . GLY A 1 384 ? 15.685 -16.111 -13.747 1.00 77.38 384 GLY A C 1
ATOM 2927 O O . GLY A 1 384 ? 16.489 -16.444 -14.614 1.00 77.38 384 GLY A O 1
ATOM 2928 N N . LEU A 1 385 ? 15.361 -16.940 -12.748 1.00 69.00 385 LEU A N 1
ATOM 2929 C CA . LEU A 1 385 ? 15.938 -18.280 -12.574 1.00 69.00 385 LEU A CA 1
ATOM 2930 C C . LEU A 1 385 ? 15.341 -19.347 -13.522 1.00 69.00 385 LEU A C 1
ATOM 2932 O O . LEU A 1 385 ? 15.635 -20.531 -13.345 1.00 69.00 385 LEU A O 1
ATOM 2936 N N . GLN A 1 386 ? 14.514 -18.948 -14.504 1.00 57.84 386 GLN A N 1
ATOM 2937 C CA . GLN A 1 386 ? 13.987 -19.759 -15.618 1.00 57.84 386 GLN A CA 1
ATOM 2938 C C . GLN A 1 386 ? 13.621 -21.201 -15.232 1.00 57.84 386 GLN A C 1
ATOM 2940 O O . GLN A 1 386 ? 14.169 -22.175 -15.757 1.00 57.84 386 GLN A O 1
ATOM 2945 N N . ARG A 1 387 ? 12.673 -21.373 -14.305 1.00 62.06 387 ARG A N 1
ATOM 2946 C CA . ARG A 1 387 ? 12.179 -22.714 -13.966 1.00 62.06 387 ARG A CA 1
ATOM 2947 C C . ARG A 1 387 ? 10.993 -23.105 -14.853 1.00 62.06 387 ARG A C 1
ATOM 2949 O O . ARG A 1 387 ? 9.966 -22.430 -14.816 1.00 62.06 387 ARG A O 1
ATOM 2956 N N . PRO A 1 388 ? 11.074 -24.217 -15.608 1.00 60.91 388 PRO A N 1
ATOM 2957 C CA . PRO A 1 388 ? 9.912 -24.777 -16.285 1.00 60.91 388 PRO A CA 1
ATOM 2958 C C . PRO A 1 388 ? 8.933 -25.290 -15.221 1.00 60.91 388 PRO A C 1
ATOM 2960 O O . PRO A 1 388 ? 9.193 -26.297 -14.565 1.00 60.91 388 PRO A O 1
ATOM 2963 N N . GLY A 1 389 ? 7.828 -24.579 -14.997 1.00 67.44 389 GLY A N 1
ATOM 2964 C CA . GLY A 1 389 ? 6.854 -24.983 -13.977 1.00 67.44 389 GLY A CA 1
ATOM 2965 C C . GLY A 1 389 ? 5.709 -24.011 -13.718 1.00 67.44 389 GLY A C 1
ATOM 2966 O O . GLY A 1 389 ? 4.679 -24.444 -13.223 1.00 67.44 389 GLY A O 1
ATOM 2967 N N . GLY A 1 390 ? 5.841 -22.733 -14.078 1.00 80.94 390 GLY A N 1
ATOM 2968 C CA . GLY A 1 390 ? 4.820 -21.707 -13.830 1.00 80.94 390 GLY A CA 1
ATOM 2969 C C . GLY A 1 390 ? 5.316 -20.609 -12.890 1.00 80.94 390 GLY A C 1
ATOM 2970 O O . GLY A 1 390 ? 6.492 -20.572 -12.531 1.00 80.94 390 GLY A O 1
ATOM 2971 N N . VAL A 1 391 ? 4.414 -19.708 -12.501 1.00 83.88 391 VAL A N 1
ATOM 2972 C CA . VAL A 1 391 ? 4.741 -18.549 -11.657 1.00 83.88 391 VAL A CA 1
ATOM 2973 C C . VAL A 1 391 ? 4.817 -18.984 -10.185 1.00 83.88 391 VAL A C 1
ATOM 2975 O O . VAL A 1 391 ? 3.877 -19.619 -9.698 1.00 83.88 391 VAL A O 1
ATOM 2978 N N . PRO A 1 392 ? 5.908 -18.684 -9.456 1.00 90.25 392 PRO A N 1
ATOM 2979 C CA . PRO A 1 392 ? 5.999 -18.969 -8.028 1.00 90.25 392 PRO A CA 1
ATOM 2980 C C . PRO A 1 392 ? 4.959 -18.158 -7.244 1.00 90.25 392 PRO A C 1
ATOM 2982 O O . PRO A 1 392 ? 4.749 -16.975 -7.507 1.00 90.25 392 PRO A O 1
ATOM 2985 N N . VAL A 1 393 ? 4.323 -18.790 -6.257 1.00 90.88 393 VAL A N 1
ATOM 2986 C CA . VAL A 1 393 ? 3.262 -18.170 -5.443 1.00 90.88 393 VAL A CA 1
ATOM 2987 C C . VAL A 1 393 ? 3.814 -17.833 -4.066 1.00 90.88 393 VAL A C 1
ATOM 2989 O O . VAL A 1 393 ? 4.421 -18.694 -3.420 1.00 90.88 393 VAL A O 1
ATOM 2992 N N . ILE A 1 394 ? 3.596 -16.608 -3.583 1.00 95.00 394 ILE A N 1
ATOM 2993 C CA . ILE A 1 394 ? 3.993 -16.239 -2.222 1.00 95.00 394 ILE A CA 1
ATOM 2994 C C . ILE A 1 394 ? 3.011 -16.894 -1.246 1.00 95.00 394 ILE A C 1
ATOM 2996 O O . ILE A 1 394 ? 1.816 -16.620 -1.260 1.00 95.00 394 ILE A O 1
ATOM 3000 N N . LYS A 1 395 ? 3.522 -17.758 -0.365 1.00 95.38 395 LYS A N 1
ATOM 3001 C CA . LYS A 1 395 ? 2.752 -18.340 0.744 1.00 95.38 395 LYS A CA 1
ATOM 3002 C C . LYS A 1 395 ? 2.638 -17.386 1.918 1.00 95.38 395 LYS A C 1
ATOM 3004 O O . LYS A 1 395 ? 1.611 -17.338 2.580 1.00 95.38 395 LYS A O 1
ATOM 3009 N N . SER A 1 396 ? 3.701 -16.654 2.219 1.00 96.81 396 SER A N 1
ATOM 3010 C CA . SER A 1 396 ? 3.683 -15.690 3.312 1.00 96.81 396 SER A CA 1
ATOM 3011 C C . SER A 1 396 ? 4.778 -14.661 3.145 1.00 96.81 396 SER A C 1
ATOM 3013 O O . SER A 1 396 ? 5.876 -15.000 2.696 1.00 96.81 396 SER A O 1
ATOM 3015 N N . PHE A 1 397 ? 4.519 -13.443 3.594 1.00 97.56 397 PHE A N 1
ATOM 3016 C CA . PHE A 1 397 ? 5.548 -12.427 3.745 1.00 97.56 397 PHE A CA 1
ATOM 3017 C C . PHE A 1 397 ? 5.295 -11.580 4.994 1.00 97.56 397 PHE A C 1
ATOM 3019 O O . PHE A 1 397 ? 4.158 -11.433 5.434 1.00 97.56 397 PHE A O 1
ATOM 3026 N N . SER A 1 398 ? 6.366 -11.036 5.565 1.00 98.06 398 SER A N 1
ATOM 3027 C CA . SER A 1 398 ? 6.320 -9.982 6.585 1.00 98.06 398 SER A CA 1
ATOM 3028 C C . SER A 1 398 ? 7.314 -8.902 6.201 1.00 98.06 398 SER A C 1
ATOM 3030 O O . SER A 1 398 ? 8.441 -9.224 5.821 1.00 98.06 398 SER A O 1
ATOM 3032 N N . VAL A 1 399 ? 6.878 -7.648 6.276 1.00 98.50 399 VAL A N 1
ATOM 3033 C CA . VAL A 1 399 ? 7.653 -6.445 5.987 1.00 98.50 399 VAL A CA 1
ATOM 3034 C C . VAL A 1 399 ? 7.805 -5.652 7.271 1.00 98.50 399 VAL A C 1
ATOM 3036 O O . VAL A 1 399 ? 6.811 -5.222 7.851 1.00 98.50 399 VAL A O 1
ATOM 3039 N N . LEU A 1 400 ? 9.050 -5.438 7.683 1.00 98.25 400 LEU A N 1
ATOM 3040 C CA . LEU A 1 400 ? 9.428 -4.532 8.756 1.00 98.25 400 LEU A CA 1
ATOM 3041 C C . LEU A 1 400 ? 9.814 -3.183 8.145 1.00 98.25 400 LEU A C 1
ATOM 3043 O O . LEU A 1 400 ? 10.754 -3.113 7.351 1.00 98.25 400 LEU A O 1
ATOM 3047 N N . TYR A 1 401 ? 9.112 -2.125 8.538 1.00 97.62 401 TYR A N 1
ATOM 3048 C CA . TYR A 1 401 ? 9.429 -0.751 8.160 1.00 97.62 401 TYR A CA 1
ATOM 3049 C C . TYR A 1 401 ? 10.378 -0.167 9.200 1.00 97.62 401 TYR A C 1
ATOM 3051 O O . TYR A 1 401 ? 10.046 -0.072 10.382 1.00 97.62 401 TYR A O 1
ATOM 3059 N N . GLN A 1 402 ? 11.574 0.191 8.755 1.00 96.19 402 GLN A N 1
ATOM 3060 C CA . GLN A 1 402 ? 12.603 0.798 9.589 1.00 96.19 402 GLN A CA 1
ATOM 3061 C C . GLN A 1 402 ? 12.449 2.314 9.570 1.00 96.19 402 GLN A C 1
ATOM 3063 O O . GLN A 1 402 ? 12.479 2.949 10.622 1.00 96.19 402 GLN A O 1
ATOM 3068 N N . GLU A 1 403 ? 12.213 2.880 8.383 1.00 94.44 403 GLU A N 1
ATOM 3069 C CA . GLU A 1 403 ? 12.123 4.321 8.181 1.00 94.44 403 GLU A CA 1
ATOM 3070 C C . GLU A 1 403 ? 11.111 4.702 7.096 1.00 94.44 403 GLU A C 1
ATOM 3072 O O . GLU A 1 403 ? 10.874 3.926 6.165 1.00 94.44 403 GLU A O 1
ATOM 3077 N N . PRO A 1 404 ? 10.526 5.913 7.167 1.00 92.75 404 PRO A N 1
ATOM 3078 C CA . PRO A 1 404 ? 9.700 6.441 6.090 1.00 92.75 404 PRO A CA 1
ATOM 3079 C C . PRO A 1 404 ? 10.482 6.509 4.775 1.00 92.75 404 PRO A C 1
ATOM 3081 O O . PRO A 1 404 ? 11.589 7.041 4.741 1.00 92.75 404 PRO A O 1
ATOM 3084 N N . VAL A 1 405 ? 9.894 6.003 3.691 1.00 92.00 405 VAL A N 1
ATOM 3085 C CA . VAL A 1 405 ? 10.453 6.137 2.339 1.00 92.00 405 VAL A CA 1
ATOM 3086 C C . VAL A 1 405 ? 9.889 7.418 1.721 1.00 92.00 405 VAL A C 1
ATOM 3088 O O . VAL A 1 405 ? 8.672 7.473 1.511 1.00 92.00 405 VAL A O 1
ATOM 3091 N N . PRO A 1 406 ? 10.699 8.454 1.450 1.00 88.62 406 PRO A N 1
ATOM 3092 C CA . PRO A 1 406 ? 10.203 9.665 0.806 1.00 88.62 406 PRO A CA 1
ATOM 3093 C C . PRO A 1 406 ? 9.673 9.352 -0.598 1.00 88.62 406 PRO A C 1
ATOM 3095 O O . PRO A 1 406 ? 10.196 8.493 -1.303 1.00 88.62 406 PRO A O 1
ATOM 3098 N N . GLY A 1 407 ? 8.604 10.034 -0.994 1.00 86.94 407 GLY A N 1
ATOM 3099 C CA . GLY A 1 407 ? 8.080 9.988 -2.350 1.00 86.94 407 GLY A CA 1
ATOM 3100 C C . GLY A 1 407 ? 8.913 10.826 -3.315 1.00 86.94 407 GLY A C 1
ATOM 3101 O O . GLY A 1 407 ? 9.444 11.861 -2.921 1.00 86.94 407 GLY A O 1
ATOM 3102 N N . GLY A 1 408 ? 9.005 10.401 -4.577 1.00 81.75 408 GLY A N 1
ATOM 3103 C CA . GLY A 1 408 ? 9.779 11.093 -5.616 1.00 81.75 408 GLY A CA 1
ATOM 3104 C C . GLY A 1 408 ? 11.096 10.407 -6.001 1.00 81.75 408 GLY A C 1
ATOM 3105 O O . GLY A 1 408 ? 11.294 10.205 -7.194 1.00 81.75 408 GLY A O 1
ATOM 3106 N N . PRO A 1 409 ? 11.976 10.018 -5.056 1.00 80.44 409 PRO A N 1
ATOM 3107 C CA . PRO A 1 409 ? 13.203 9.302 -5.381 1.00 80.44 409 PRO A CA 1
ATOM 3108 C C . PRO A 1 409 ? 12.961 7.953 -6.059 1.00 80.44 409 PRO A C 1
ATOM 3110 O O . PRO A 1 409 ? 11.981 7.250 -5.778 1.00 80.44 409 PRO A O 1
ATOM 3113 N N . THR A 1 410 ? 13.922 7.580 -6.897 1.00 89.25 410 THR A N 1
ATOM 3114 C CA . THR A 1 410 ? 14.130 6.202 -7.326 1.00 89.25 410 THR A CA 1
ATOM 3115 C C . THR A 1 410 ? 14.776 5.438 -6.173 1.00 89.25 410 THR A C 1
ATOM 3117 O O . THR A 1 410 ? 15.803 5.856 -5.643 1.00 89.25 410 THR A O 1
ATOM 3120 N N . VAL A 1 411 ? 14.167 4.330 -5.762 1.00 94.31 411 VAL A N 1
ATOM 3121 C CA . VAL A 1 411 ? 14.667 3.474 -4.680 1.00 94.31 411 VAL A CA 1
ATOM 3122 C C . VAL A 1 411 ? 15.268 2.192 -5.236 1.00 94.31 411 VAL A C 1
ATOM 3124 O O . VAL A 1 411 ? 14.812 1.672 -6.257 1.00 94.31 411 VAL A O 1
ATOM 3127 N N . GLY A 1 412 ? 16.266 1.663 -4.532 1.00 95.19 412 GLY A N 1
ATOM 3128 C CA . GLY A 1 412 ? 16.838 0.351 -4.798 1.00 95.19 412 GLY A CA 1
ATOM 3129 C C . GLY A 1 412 ? 16.054 -0.756 -4.097 1.00 95.19 412 GLY A C 1
ATOM 3130 O O . GLY A 1 412 ? 15.643 -0.619 -2.943 1.00 95.19 412 GLY A O 1
ATOM 3131 N N . LEU A 1 413 ? 15.850 -1.865 -4.801 1.00 96.56 413 LEU A N 1
ATOM 3132 C CA . LEU A 1 413 ? 15.175 -3.067 -4.324 1.00 96.56 413 LEU A CA 1
ATOM 3133 C C . LEU A 1 413 ? 16.116 -4.258 -4.500 1.00 96.56 413 LEU A C 1
ATOM 3135 O O . LEU A 1 413 ? 16.299 -4.733 -5.617 1.00 96.56 413 LEU A O 1
ATOM 3139 N N . ALA A 1 414 ? 16.696 -4.756 -3.411 1.00 95.81 414 ALA A N 1
ATOM 3140 C CA . ALA A 1 414 ? 17.592 -5.911 -3.441 1.00 95.81 414 ALA A CA 1
ATOM 3141 C C . ALA A 1 414 ? 16.882 -7.168 -2.938 1.00 95.81 414 ALA A C 1
ATOM 3143 O O . ALA A 1 414 ? 16.193 -7.126 -1.921 1.00 95.81 414 ALA A O 1
ATOM 3144 N N . VAL A 1 415 ? 17.080 -8.299 -3.617 1.00 96.62 415 VAL A N 1
ATOM 3145 C CA . VAL A 1 415 ? 16.522 -9.605 -3.241 1.00 96.62 415 VAL A CA 1
ATOM 3146 C C . VAL A 1 415 ? 17.585 -10.683 -3.309 1.00 96.62 415 VAL A C 1
ATOM 3148 O O . VAL A 1 415 ? 18.350 -10.751 -4.269 1.00 96.62 415 VAL A O 1
ATOM 3151 N N . TRP A 1 416 ? 17.598 -11.560 -2.308 1.00 96.25 416 TRP A N 1
ATOM 3152 C CA . TRP A 1 416 ? 18.488 -12.714 -2.264 1.00 96.25 416 TRP A CA 1
ATOM 3153 C C . TRP A 1 416 ? 17.872 -13.893 -1.512 1.00 96.25 416 TRP A C 1
ATOM 3155 O O . TRP A 1 416 ? 16.960 -13.760 -0.686 1.00 96.25 416 TRP A O 1
ATOM 3165 N N . HIS A 1 417 ? 18.421 -15.078 -1.768 1.00 95.31 417 HIS A N 1
ATOM 3166 C CA . HIS A 1 417 ? 18.049 -16.297 -1.062 1.00 95.31 417 HIS A CA 1
ATOM 3167 C C . HIS A 1 417 ? 18.478 -16.263 0.406 1.00 95.31 417 HIS A C 1
ATOM 3169 O O . HIS A 1 417 ? 19.624 -15.965 0.745 1.00 95.31 417 HIS A O 1
ATOM 3175 N N . GLN A 1 418 ? 17.569 -16.651 1.300 1.00 94.19 418 GLN A N 1
ATOM 3176 C CA . GLN A 1 418 ? 17.946 -16.912 2.682 1.00 94.19 418 GLN A CA 1
ATOM 3177 C C . GLN A 1 418 ? 18.784 -18.192 2.762 1.00 94.19 418 GLN A C 1
ATOM 3179 O O . GLN A 1 418 ? 18.439 -19.190 2.118 1.00 94.19 418 GLN A O 1
ATOM 3184 N N . PRO A 1 419 ? 19.846 -18.215 3.587 1.00 89.88 419 PRO A N 1
ATOM 3185 C CA . PRO A 1 419 ? 20.553 -19.454 3.856 1.00 89.88 419 PRO A CA 1
ATOM 3186 C C . PRO A 1 419 ? 19.571 -20.474 4.453 1.00 89.88 419 PRO A C 1
ATOM 3188 O O . PRO A 1 419 ? 18.706 -20.091 5.250 1.00 89.88 419 PRO A O 1
ATOM 3191 N N . PRO A 1 420 ? 19.678 -21.767 4.094 1.00 84.31 420 PRO A N 1
ATOM 3192 C CA . PRO A 1 420 ? 18.789 -22.797 4.613 1.00 84.31 420 PRO A CA 1
ATOM 3193 C C . PRO A 1 420 ? 18.863 -22.801 6.143 1.00 84.31 420 PRO A C 1
ATOM 3195 O O . PRO A 1 420 ? 19.879 -23.152 6.746 1.00 84.31 420 PRO A O 1
ATOM 3198 N N . GLY A 1 421 ? 17.786 -22.339 6.780 1.00 78.25 421 GLY A N 1
ATOM 3199 C CA . GLY A 1 421 ? 17.710 -22.255 8.231 1.00 78.25 421 GLY A CA 1
ATOM 3200 C C . GLY A 1 421 ? 17.808 -23.644 8.862 1.00 78.25 421 GLY A C 1
ATOM 3201 O O . GLY A 1 421 ? 17.334 -24.630 8.302 1.00 78.25 421 GLY A O 1
ATOM 3202 N N . ARG A 1 422 ? 18.369 -23.730 10.077 1.00 63.72 422 ARG A N 1
ATOM 3203 C CA . ARG A 1 422 ? 18.519 -25.002 10.819 1.00 63.72 422 ARG A CA 1
ATOM 3204 C C . ARG A 1 422 ? 17.194 -25.701 11.162 1.00 63.72 422 ARG A C 1
ATOM 3206 O O . ARG A 1 422 ? 17.220 -26.841 11.610 1.00 63.72 422 ARG A O 1
ATOM 3213 N N . VAL A 1 423 ? 16.053 -25.036 10.975 1.00 62.38 423 VAL A N 1
ATOM 3214 C CA . VAL A 1 423 ? 14.719 -25.559 11.293 1.00 62.38 423 VAL A CA 1
ATOM 3215 C C . VAL A 1 423 ? 13.782 -25.280 10.116 1.00 62.38 423 VAL A C 1
ATOM 3217 O O . VAL A 1 423 ? 12.970 -24.354 10.144 1.00 62.38 423 VAL A O 1
ATOM 3220 N N . ALA A 1 424 ? 13.918 -26.054 9.039 1.00 66.56 424 ALA A N 1
ATOM 3221 C CA . ALA A 1 424 ? 12.858 -26.135 8.040 1.00 66.56 424 ALA A CA 1
ATOM 3222 C C . ALA A 1 424 ? 11.637 -26.791 8.700 1.00 66.56 424 ALA A C 1
ATOM 3224 O O . ALA A 1 424 ? 11.769 -27.836 9.347 1.00 66.56 424 ALA A O 1
ATOM 3225 N N . ARG A 1 425 ? 10.451 -26.183 8.572 1.00 75.56 425 ARG A N 1
ATOM 3226 C CA . ARG A 1 425 ? 9.220 -26.882 8.955 1.00 75.56 425 ARG A CA 1
ATOM 3227 C C . ARG A 1 425 ? 9.079 -28.109 8.040 1.00 75.56 425 ARG A C 1
ATOM 3229 O O . ARG A 1 425 ? 9.472 -28.028 6.878 1.00 75.56 425 ARG A O 1
ATOM 3236 N N . PRO A 1 426 ? 8.542 -29.243 8.518 1.00 74.50 426 PRO A N 1
ATOM 3237 C CA . PRO A 1 426 ? 8.372 -30.440 7.689 1.00 74.50 426 PRO A CA 1
ATOM 3238 C C . PRO A 1 426 ? 7.616 -30.183 6.375 1.00 74.50 426 PRO A C 1
ATOM 3240 O O . PRO A 1 426 ? 7.910 -30.843 5.379 1.00 74.50 426 PRO A O 1
ATOM 3243 N N . ASP A 1 427 ? 6.714 -29.199 6.377 1.00 78.44 427 ASP A N 1
ATOM 3244 C CA . ASP A 1 427 ? 5.873 -28.812 5.238 1.00 78.44 427 ASP A CA 1
ATOM 3245 C C . ASP A 1 427 ? 6.566 -27.835 4.261 1.00 78.44 427 ASP A C 1
ATOM 3247 O O . ASP A 1 427 ? 6.030 -27.541 3.195 1.00 78.44 427 ASP A O 1
ATOM 3251 N N . ASP A 1 428 ? 7.775 -27.360 4.588 1.00 80.56 428 ASP A N 1
ATOM 3252 C CA . ASP A 1 428 ? 8.544 -26.371 3.811 1.00 80.56 428 ASP A CA 1
ATOM 3253 C C . ASP A 1 428 ? 9.608 -27.007 2.900 1.00 80.56 428 ASP A C 1
ATOM 3255 O O . ASP A 1 428 ? 10.513 -26.316 2.434 1.00 80.56 428 ASP A O 1
ATOM 3259 N N . LYS A 1 429 ? 9.552 -28.320 2.641 1.00 80.75 429 LYS A N 1
ATOM 3260 C CA . LYS A 1 429 ? 10.614 -29.015 1.882 1.00 80.75 429 LYS A CA 1
ATOM 3261 C C . LYS A 1 429 ? 10.869 -28.426 0.492 1.00 80.75 429 LYS A C 1
ATOM 3263 O O . LYS A 1 429 ? 12.013 -28.445 0.048 1.00 80.75 429 LYS A O 1
ATOM 3268 N N . ASP A 1 430 ? 9.839 -27.852 -0.123 1.00 86.94 430 ASP A N 1
ATOM 3269 C CA . ASP A 1 430 ? 9.906 -27.230 -1.451 1.00 86.94 430 ASP A CA 1
ATOM 3270 C C . ASP A 1 430 ? 9.730 -25.702 -1.401 1.00 86.94 430 ASP A C 1
ATOM 3272 O O . ASP A 1 430 ? 9.538 -25.050 -2.432 1.00 86.94 430 ASP A O 1
ATOM 3276 N N . ALA A 1 431 ? 9.764 -25.113 -0.201 1.00 91.88 431 ALA A N 1
ATOM 3277 C CA . ALA A 1 431 ? 9.580 -23.683 -0.030 1.00 91.88 431 ALA A CA 1
ATOM 3278 C C . ALA A 1 431 ? 10.883 -22.924 -0.310 1.00 91.88 431 ALA A C 1
ATOM 3280 O O . ALA A 1 431 ? 11.943 -23.242 0.233 1.00 91.88 431 ALA A O 1
ATOM 3281 N N . VAL A 1 432 ? 10.796 -21.872 -1.121 1.00 93.50 432 VAL A N 1
ATOM 3282 C CA . VAL A 1 432 ? 11.912 -20.950 -1.347 1.00 93.50 432 VAL A CA 1
ATOM 3283 C C . VAL A 1 432 ? 11.757 -19.762 -0.415 1.00 93.50 432 VAL A C 1
ATOM 3285 O O . VAL A 1 432 ? 10.700 -19.137 -0.374 1.00 93.50 432 VAL A O 1
ATOM 3288 N N . ARG A 1 433 ? 12.808 -19.448 0.343 1.00 95.56 433 ARG A N 1
ATOM 3289 C CA . ARG A 1 433 ? 12.820 -18.312 1.265 1.00 95.56 433 ARG A CA 1
ATOM 3290 C C . ARG A 1 433 ? 13.731 -17.219 0.742 1.00 95.56 433 ARG A C 1
ATOM 3292 O O . ARG A 1 433 ? 14.902 -17.481 0.466 1.00 95.56 433 ARG A O 1
ATOM 3299 N N . LEU A 1 434 ? 13.191 -16.013 0.646 1.00 96.62 434 LEU A N 1
ATOM 3300 C CA . LEU A 1 434 ? 13.892 -14.830 0.168 1.00 96.62 434 LEU A CA 1
ATOM 3301 C C . LEU A 1 434 ? 13.889 -13.745 1.241 1.00 96.62 434 LEU A C 1
ATOM 3303 O O . LEU A 1 434 ? 12.959 -13.644 2.046 1.00 96.62 434 LEU A O 1
ATOM 3307 N N . THR A 1 435 ? 14.939 -12.934 1.236 1.00 97.62 435 THR A N 1
ATOM 3308 C CA . THR A 1 435 ? 14.930 -11.621 1.881 1.00 97.62 435 THR A CA 1
ATOM 3309 C C . THR A 1 435 ? 14.907 -10.578 0.783 1.00 97.62 435 THR A C 1
ATOM 3311 O O . THR A 1 435 ? 15.650 -10.713 -0.187 1.00 97.62 435 THR A O 1
ATOM 3314 N N . ALA A 1 436 ? 14.063 -9.568 0.946 1.00 97.81 436 ALA A N 1
ATOM 3315 C CA . ALA A 1 436 ? 14.048 -8.395 0.093 1.00 97.81 436 ALA A CA 1
ATOM 3316 C C . ALA A 1 436 ? 14.258 -7.145 0.948 1.00 97.81 436 ALA A C 1
ATOM 3318 O O . ALA A 1 436 ? 13.709 -7.058 2.046 1.00 97.81 436 ALA A O 1
ATOM 3319 N N . GLU A 1 437 ? 15.020 -6.177 0.463 1.00 98.00 437 GLU A N 1
ATOM 3320 C CA . GLU A 1 437 ? 15.239 -4.895 1.130 1.00 98.00 437 GLU A CA 1
ATOM 3321 C C . GLU A 1 437 ? 14.990 -3.741 0.160 1.00 98.00 437 GLU A C 1
ATOM 3323 O O . GLU A 1 437 ? 15.352 -3.814 -1.013 1.00 98.00 437 GLU A O 1
ATOM 3328 N N . LEU A 1 438 ? 14.344 -2.689 0.666 1.00 97.31 438 LEU A N 1
ATOM 3329 C CA . LEU A 1 438 ? 14.178 -1.410 -0.017 1.00 97.31 438 LEU A CA 1
ATOM 3330 C C . LEU A 1 438 ? 15.128 -0.415 0.636 1.00 97.31 438 LEU A C 1
ATOM 3332 O O . LEU A 1 438 ? 15.063 -0.218 1.854 1.00 97.31 438 LEU A O 1
ATOM 3336 N N . TYR A 1 439 ? 15.968 0.225 -0.169 1.00 96.38 439 TYR A N 1
ATOM 3337 C CA . TYR A 1 439 ? 16.933 1.217 0.284 1.00 96.38 439 TYR A CA 1
ATOM 3338 C C . TYR A 1 439 ? 16.929 2.467 -0.600 1.00 96.38 439 TYR A C 1
ATOM 3340 O O . TYR A 1 439 ? 16.530 2.434 -1.764 1.00 96.38 439 TYR A O 1
ATOM 3348 N N . ASN A 1 440 ? 17.371 3.579 -0.023 1.00 94.38 440 ASN A N 1
ATOM 3349 C CA . ASN A 1 440 ? 17.626 4.837 -0.713 1.00 94.38 440 ASN A CA 1
ATOM 3350 C C . ASN A 1 440 ? 18.964 5.378 -0.199 1.00 94.38 440 ASN A C 1
ATOM 3352 O O . ASN A 1 440 ? 19.170 5.385 1.013 1.00 94.38 440 ASN A O 1
ATOM 3356 N N . ASP A 1 441 ? 19.872 5.774 -1.092 1.00 90.38 441 ASP A N 1
ATOM 3357 C CA . ASP A 1 441 ? 21.230 6.219 -0.733 1.00 90.38 441 ASP A CA 1
ATOM 3358 C C . ASP A 1 441 ? 21.942 5.263 0.255 1.00 90.38 441 ASP A C 1
ATOM 3360 O O . ASP A 1 441 ? 22.408 5.669 1.319 1.00 90.38 441 ASP A O 1
ATOM 3364 N N . ASP A 1 442 ? 21.948 3.959 -0.056 1.00 90.56 442 ASP A N 1
ATOM 3365 C CA . ASP A 1 442 ? 22.500 2.868 0.775 1.00 90.56 442 ASP A CA 1
ATOM 3366 C C . ASP A 1 442 ? 21.857 2.681 2.166 1.00 90.56 442 ASP A C 1
ATOM 3368 O O . ASP A 1 442 ? 22.272 1.814 2.943 1.00 90.56 442 ASP A O 1
ATOM 3372 N N . ARG A 1 443 ? 20.816 3.449 2.503 1.00 95.00 443 ARG A N 1
ATOM 3373 C CA . ARG A 1 443 ? 20.098 3.335 3.774 1.00 95.00 443 ARG A CA 1
ATOM 3374 C C . ARG A 1 443 ? 18.878 2.428 3.623 1.00 95.00 443 ARG A C 1
ATOM 3376 O O . ARG A 1 443 ? 17.999 2.728 2.813 1.00 95.00 443 ARG A O 1
ATOM 3383 N N . PRO A 1 444 ? 18.766 1.337 4.401 1.00 96.56 444 PRO A N 1
ATOM 3384 C CA . PRO A 1 444 ? 17.602 0.470 4.338 1.00 96.56 444 PRO A CA 1
ATOM 3385 C C . PRO A 1 444 ? 16.403 1.144 5.016 1.00 96.56 444 PRO A C 1
ATOM 3387 O O . PRO A 1 444 ? 16.494 1.651 6.132 1.00 96.56 444 PRO A O 1
ATOM 3390 N N . HIS A 1 445 ? 15.265 1.138 4.330 1.00 96.94 445 HIS A N 1
ATOM 3391 C CA . HIS A 1 445 ? 14.007 1.691 4.832 1.00 96.94 445 HIS A CA 1
ATOM 3392 C C . HIS A 1 445 ? 12.990 0.605 5.175 1.00 96.94 445 HIS A C 1
ATOM 3394 O O . HIS A 1 445 ? 12.165 0.782 6.074 1.00 96.94 445 HIS A O 1
ATOM 3400 N N . ALA A 1 446 ? 13.021 -0.521 4.463 1.00 97.94 446 ALA A N 1
ATOM 3401 C CA . ALA A 1 446 ? 12.143 -1.647 4.730 1.00 97.94 446 ALA A CA 1
ATOM 3402 C C . ALA A 1 446 ? 12.821 -2.969 4.387 1.00 97.94 446 ALA A C 1
ATOM 3404 O O . ALA A 1 446 ? 13.577 -3.066 3.422 1.00 97.94 446 ALA A O 1
ATOM 3405 N N . ARG A 1 447 ? 12.491 -4.006 5.155 1.00 98.25 447 ARG A N 1
ATOM 3406 C CA . ARG A 1 447 ? 12.972 -5.369 4.937 1.00 98.25 447 ARG A CA 1
ATOM 3407 C C . ARG A 1 447 ? 11.814 -6.345 4.962 1.00 98.25 447 ARG A C 1
ATOM 3409 O O . ARG A 1 447 ? 11.053 -6.377 5.925 1.00 98.25 447 ARG A O 1
ATOM 3416 N N . ALA A 1 448 ? 11.724 -7.182 3.941 1.00 98.38 448 ALA A N 1
ATOM 3417 C CA . ALA A 1 448 ? 10.752 -8.250 3.841 1.00 98.38 448 ALA A CA 1
ATOM 3418 C C . ALA A 1 448 ? 11.405 -9.630 3.947 1.00 98.38 448 ALA A C 1
ATOM 3420 O O . ALA A 1 448 ? 12.467 -9.888 3.382 1.00 98.38 448 ALA A O 1
ATOM 3421 N N . ASN A 1 449 ? 10.728 -10.540 4.643 1.00 97.88 449 ASN A N 1
ATOM 3422 C CA . ASN A 1 449 ? 11.020 -11.969 4.617 1.00 97.88 449 ASN A CA 1
ATOM 3423 C C . ASN A 1 449 ? 9.870 -12.667 3.900 1.00 97.88 449 ASN A C 1
ATOM 3425 O O . ASN A 1 449 ? 8.728 -12.573 4.352 1.00 97.88 449 ASN A O 1
ATOM 3429 N N . LEU A 1 450 ? 10.165 -13.360 2.802 1.00 97.56 450 LEU A N 1
ATOM 3430 C CA . LEU A 1 450 ? 9.159 -13.957 1.930 1.00 97.56 450 LEU A CA 1
ATOM 3431 C C . LEU A 1 450 ? 9.373 -15.461 1.816 1.00 97.56 450 LEU A C 1
ATOM 3433 O O . LEU A 1 450 ? 10.501 -15.945 1.733 1.00 97.56 450 LEU A O 1
ATOM 3437 N N . THR A 1 451 ? 8.274 -16.205 1.797 1.00 96.19 451 THR A N 1
ATOM 3438 C CA . THR A 1 451 ? 8.263 -17.647 1.553 1.00 96.19 451 THR A CA 1
ATOM 3439 C C . THR A 1 451 ? 7.394 -17.937 0.345 1.00 96.19 451 THR A C 1
ATOM 3441 O O . THR A 1 451 ? 6.217 -17.580 0.317 1.00 96.19 451 THR A O 1
ATOM 3444 N N . PHE A 1 452 ? 7.971 -18.615 -0.636 1.00 95.31 452 PHE A N 1
ATOM 3445 C CA . PHE A 1 452 ? 7.338 -18.992 -1.888 1.00 95.31 452 PHE A CA 1
ATOM 3446 C C . PHE A 1 452 ? 7.105 -20.491 -1.940 1.00 95.31 452 PHE A C 1
ATOM 3448 O O . PHE A 1 452 ? 7.929 -21.276 -1.473 1.00 95.31 452 PHE A O 1
ATOM 3455 N N . SER A 1 453 ? 6.007 -20.892 -2.570 1.00 91.88 453 SER A N 1
ATOM 3456 C CA . SER A 1 453 ? 5.876 -22.237 -3.119 1.00 91.88 453 SER A CA 1
ATOM 3457 C C . SER A 1 453 ? 6.194 -22.224 -4.590 1.00 91.88 453 SER A C 1
ATOM 3459 O O . SER A 1 453 ? 5.657 -21.425 -5.358 1.00 91.88 453 SER A O 1
ATOM 3461 N N . LEU A 1 454 ? 7.073 -23.139 -4.963 1.00 88.69 454 LEU A N 1
ATOM 3462 C CA . LEU A 1 454 ? 7.312 -23.432 -6.356 1.00 88.69 454 LEU A CA 1
ATOM 3463 C C . LEU A 1 454 ? 6.104 -24.198 -6.898 1.00 88.69 454 LEU A C 1
ATOM 3465 O O . LEU A 1 454 ? 5.544 -25.031 -6.178 1.00 88.69 454 LEU A O 1
ATOM 3469 N N . PRO A 1 455 ? 5.690 -23.924 -8.140 1.00 85.25 455 PRO A N 1
ATOM 3470 C CA . PRO A 1 455 ? 4.650 -24.716 -8.767 1.00 85.25 455 PRO A CA 1
ATOM 3471 C C . PRO A 1 455 ? 5.079 -26.186 -8.813 1.00 85.25 455 PRO A C 1
ATOM 3473 O O . PRO A 1 455 ? 6.240 -26.498 -9.098 1.00 85.25 455 PRO A O 1
ATOM 3476 N N . GLU A 1 456 ? 4.142 -27.089 -8.507 1.00 83.19 456 GLU A N 1
ATOM 3477 C CA . GLU A 1 456 ? 4.382 -28.526 -8.648 1.00 83.19 456 GLU A CA 1
ATOM 3478 C C . GLU A 1 456 ? 4.728 -28.774 -10.125 1.00 83.19 456 GLU A C 1
ATOM 3480 O O . GLU A 1 456 ? 3.969 -28.342 -11.002 1.00 83.19 456 GLU A O 1
ATOM 3485 N N . PRO A 1 457 ? 5.870 -29.415 -10.437 1.00 79.69 457 PRO A N 1
ATOM 3486 C CA . PRO A 1 457 ? 6.195 -29.723 -11.819 1.00 79.69 457 PRO A CA 1
ATOM 3487 C C . PRO A 1 457 ? 5.030 -30.515 -12.420 1.00 79.69 457 PRO A C 1
ATOM 3489 O O . PRO A 1 457 ? 4.449 -31.355 -11.719 1.00 79.69 457 PRO A O 1
ATOM 3492 N N . PRO A 1 458 ? 4.663 -30.263 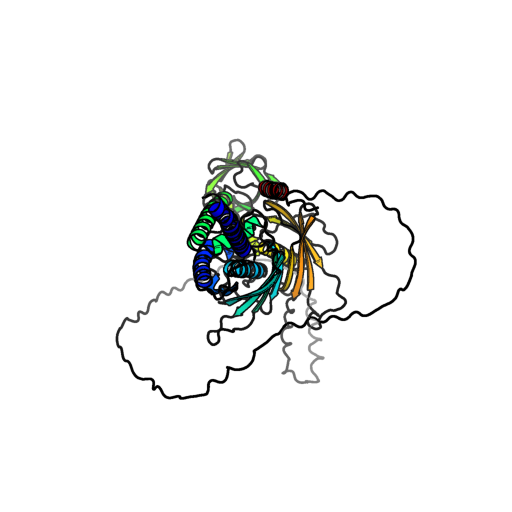-13.691 1.00 77.88 458 PRO A N 1
ATOM 3493 C CA . PRO A 1 458 ? 3.535 -30.937 -14.310 1.00 77.88 458 PRO A CA 1
ATOM 3494 C C . PRO A 1 458 ? 3.704 -32.436 -14.107 1.00 77.88 458 PRO A C 1
ATOM 3496 O O . PRO A 1 458 ? 4.738 -33.007 -14.473 1.00 77.88 458 PRO A O 1
ATOM 3499 N N . ARG A 1 459 ? 2.712 -33.067 -13.460 1.00 81.94 459 ARG A N 1
ATOM 3500 C CA . ARG A 1 459 ? 2.776 -34.506 -13.202 1.00 81.94 459 ARG A CA 1
ATOM 3501 C C . ARG A 1 459 ? 3.039 -35.183 -14.540 1.00 81.94 459 ARG A C 1
ATOM 3503 O O . ARG A 1 459 ? 2.328 -34.870 -15.501 1.00 81.94 459 ARG A O 1
ATOM 3510 N N . PRO A 1 460 ? 4.048 -36.071 -14.631 1.00 81.81 460 PRO A N 1
ATOM 3511 C CA . PRO A 1 460 ? 4.316 -36.761 -15.879 1.00 81.81 460 PRO A CA 1
ATOM 3512 C C . PRO A 1 460 ? 2.996 -37.373 -16.350 1.00 81.81 460 PRO A C 1
ATOM 3514 O O . PRO A 1 460 ? 2.278 -37.930 -15.504 1.00 81.81 460 PRO A O 1
ATOM 3517 N N . PRO A 1 461 ? 2.639 -37.226 -17.644 1.00 82.50 461 PRO A N 1
ATOM 3518 C CA . PRO A 1 461 ? 1.376 -37.735 -18.158 1.00 82.50 461 PRO A CA 1
ATOM 3519 C C . PRO A 1 461 ? 1.252 -39.170 -17.663 1.00 82.50 461 PRO A C 1
ATOM 3521 O O . PRO A 1 461 ? 2.257 -39.889 -17.753 1.00 82.50 461 PRO A O 1
ATOM 3524 N N . PRO A 1 462 ? 0.108 -39.554 -17.052 1.00 84.12 462 PRO A N 1
ATOM 3525 C CA . PRO A 1 462 ? -0.034 -40.846 -16.402 1.00 84.12 462 PRO A CA 1
ATOM 3526 C C . PRO A 1 462 ? 0.474 -41.860 -17.400 1.00 84.12 462 PRO A C 1
ATOM 3528 O O . PRO A 1 462 ? -0.117 -41.959 -18.476 1.00 84.12 462 PRO A O 1
ATOM 3531 N N . GLN A 1 463 ? 1.632 -42.481 -17.104 1.00 78.31 463 GLN A N 1
ATOM 3532 C CA . GLN A 1 463 ? 2.301 -43.355 -18.062 1.00 78.31 463 GLN A CA 1
ATOM 3533 C C . GLN A 1 463 ? 1.208 -44.278 -18.524 1.00 78.31 463 GLN A C 1
ATOM 3535 O O . GLN A 1 463 ? 0.648 -44.963 -17.664 1.00 78.31 463 GLN A O 1
ATOM 3540 N N . ALA A 1 464 ? 0.822 -44.169 -19.802 1.00 69.75 464 ALA A N 1
ATOM 3541 C CA . ALA A 1 464 ? -0.284 -44.926 -20.340 1.00 69.75 464 ALA A CA 1
ATOM 3542 C C . ALA A 1 464 ? 0.101 -46.355 -20.032 1.00 69.75 464 ALA A C 1
ATOM 3544 O O . ALA A 1 464 ? 1.028 -46.904 -20.633 1.00 69.75 464 ALA A O 1
ATOM 3545 N N . ARG A 1 465 ? -0.486 -46.895 -18.962 1.00 60.94 465 ARG A N 1
ATOM 3546 C CA . ARG A 1 465 ? -0.170 -48.231 -18.527 1.00 60.94 465 ARG A CA 1
ATOM 3547 C C . ARG A 1 465 ? -0.718 -48.998 -19.702 1.00 60.94 465 ARG A C 1
ATOM 3549 O O . ARG A 1 465 ? -1.932 -49.035 -19.886 1.00 60.94 465 ARG A O 1
ATOM 3556 N N . LEU A 1 466 ? 0.186 -49.487 -20.546 1.00 61.56 466 LEU A N 1
ATOM 3557 C CA . LEU A 1 466 ? -0.058 -50.410 -21.642 1.00 61.56 466 LEU A CA 1
ATOM 3558 C C . LEU A 1 466 ? -0.566 -51.720 -21.014 1.00 61.56 466 LEU A C 1
ATOM 3560 O O . LEU A 1 466 ? 0.024 -52.787 -21.144 1.00 61.56 466 LEU A O 1
ATOM 3564 N N . PHE A 1 467 ? -1.668 -51.628 -20.270 1.00 54.88 467 PHE A N 1
ATOM 3565 C CA . PHE A 1 467 ? -2.506 -52.704 -19.797 1.00 54.88 467 PHE A CA 1
ATOM 3566 C C . PHE A 1 467 ? -3.271 -53.166 -21.029 1.00 54.88 467 PHE A C 1
ATOM 3568 O O . PHE A 1 467 ? -4.394 -52.754 -21.291 1.00 54.88 467 PHE A O 1
ATOM 3575 N N . GLY A 1 468 ? -2.585 -53.957 -21.847 1.00 53.41 468 GLY A N 1
ATOM 3576 C CA . GLY A 1 468 ? -3.145 -54.500 -23.077 1.00 53.41 468 GLY A CA 1
ATOM 3577 C C . GLY A 1 468 ? -2.170 -55.356 -23.873 1.00 53.41 468 GLY A C 1
ATOM 3578 O O . GLY A 1 468 ? -2.589 -56.342 -24.467 1.00 53.41 468 GLY A O 1
ATOM 3579 N N . LEU A 1 469 ? -0.862 -55.083 -23.818 1.00 55.50 469 LEU A N 1
ATOM 3580 C CA . LEU A 1 469 ? 0.137 -56.013 -24.353 1.00 55.50 469 LEU A CA 1
ATOM 3581 C C . LEU A 1 469 ? 0.621 -56.922 -23.232 1.00 55.50 469 LEU A C 1
ATOM 3583 O O . LEU A 1 469 ? 1.741 -56.833 -22.730 1.00 55.50 469 LEU A O 1
ATOM 3587 N N . GLY A 1 470 ? -0.294 -57.805 -22.830 1.00 47.12 470 GLY A N 1
ATOM 3588 C CA . GLY A 1 470 ? 0.051 -58.988 -22.067 1.00 47.12 470 GLY A CA 1
ATOM 3589 C C . GLY A 1 470 ? 1.244 -59.690 -22.710 1.00 47.12 470 GLY A C 1
ATOM 3590 O O . GLY A 1 470 ? 1.321 -59.823 -23.930 1.00 47.12 470 GLY A O 1
ATOM 3591 N N . ARG A 1 471 ? 2.177 -60.105 -21.849 1.00 48.72 471 ARG A N 1
ATOM 3592 C CA . ARG A 1 471 ? 3.186 -61.146 -22.069 1.00 48.72 471 ARG A CA 1
ATOM 3593 C C . ARG A 1 471 ? 2.890 -62.018 -23.303 1.00 48.72 471 ARG A C 1
ATOM 3595 O O . ARG A 1 471 ? 2.246 -63.054 -23.190 1.00 48.72 471 ARG A O 1
ATOM 3602 N N . MET A 1 472 ? 3.432 -61.640 -24.454 1.00 47.56 472 MET A N 1
ATOM 3603 C CA . MET A 1 472 ? 3.747 -62.570 -25.535 1.00 47.56 472 MET A CA 1
ATOM 3604 C C . MET A 1 472 ? 5.259 -62.804 -25.469 1.00 47.56 472 MET A C 1
ATOM 3606 O O . MET A 1 472 ? 6.026 -62.008 -26.019 1.00 47.56 472 MET A O 1
ATOM 3610 N N . PRO A 1 473 ? 5.728 -63.843 -24.753 1.00 46.00 473 PRO A N 1
ATOM 3611 C CA . PRO A 1 473 ? 7.121 -64.252 -24.830 1.00 46.00 473 PRO A CA 1
ATOM 3612 C C . PRO A 1 473 ? 7.346 -64.836 -26.231 1.00 46.00 473 PRO A C 1
ATOM 3614 O O . PRO A 1 473 ? 7.024 -65.992 -26.478 1.00 46.00 473 PRO A O 1
ATOM 3617 N N . GLY A 1 474 ? 7.832 -64.030 -27.181 1.00 52.50 474 GLY A N 1
ATOM 3618 C CA . GLY A 1 474 ? 8.220 -64.575 -28.488 1.00 52.50 474 GLY A CA 1
ATOM 3619 C C . GLY A 1 474 ? 8.435 -63.617 -29.659 1.00 52.50 474 GLY A C 1
ATOM 3620 O O . GLY A 1 474 ? 9.078 -64.026 -30.617 1.00 52.50 474 GLY A O 1
ATOM 3621 N N . LEU A 1 475 ? 7.958 -62.365 -29.629 1.00 50.72 475 LEU A N 1
ATOM 3622 C CA . LEU A 1 475 ? 7.938 -61.533 -30.854 1.00 50.72 475 LEU A CA 1
ATOM 3623 C C . LEU A 1 475 ? 8.777 -60.244 -30.829 1.00 50.72 475 LEU A C 1
ATOM 3625 O O . LEU A 1 475 ? 8.854 -59.550 -31.841 1.00 50.72 475 LEU A O 1
ATOM 3629 N N . GLN A 1 476 ? 9.486 -59.936 -29.738 1.00 46.69 476 GLN A N 1
ATOM 3630 C CA . GLN A 1 476 ? 10.346 -58.740 -29.695 1.00 46.69 476 GLN A CA 1
ATOM 3631 C C . GLN A 1 476 ? 11.688 -58.886 -30.438 1.00 46.69 476 GLN A C 1
ATOM 3633 O O . GLN A 1 476 ? 12.309 -57.875 -30.760 1.00 46.69 476 GLN A O 1
ATOM 3638 N N . ALA A 1 477 ? 12.118 -60.101 -30.797 1.00 50.03 477 ALA A N 1
ATOM 3639 C CA . ALA A 1 477 ? 13.390 -60.305 -31.502 1.00 50.03 477 ALA A CA 1
ATOM 3640 C C . ALA A 1 477 ? 13.329 -60.018 -33.021 1.00 50.03 477 ALA A C 1
ATOM 3642 O O . ALA A 1 477 ? 14.369 -59.855 -33.657 1.00 50.03 477 ALA A O 1
ATOM 3643 N N . SER A 1 478 ? 12.137 -59.928 -33.623 1.00 53.53 478 SER A N 1
ATOM 3644 C CA . SER A 1 478 ? 11.981 -59.789 -35.082 1.00 53.53 478 SER A CA 1
ATOM 3645 C C . SER A 1 478 ? 11.631 -58.376 -35.561 1.00 53.53 478 SER A C 1
ATOM 3647 O O . SER A 1 478 ? 11.898 -58.058 -36.719 1.00 53.53 478 SER A O 1
ATOM 3649 N N . PHE A 1 479 ? 11.097 -57.500 -34.702 1.00 47.56 479 PHE A N 1
ATOM 3650 C CA . PHE A 1 479 ? 10.690 -56.148 -35.118 1.00 47.56 479 PHE A CA 1
ATOM 3651 C C . PHE A 1 479 ? 11.795 -55.089 -35.008 1.00 47.56 479 PHE A C 1
ATOM 3653 O O . PHE A 1 479 ? 11.833 -54.165 -35.818 1.00 47.56 479 PHE A O 1
ATOM 3660 N N . LEU A 1 480 ? 12.760 -55.253 -34.097 1.00 48.72 480 LEU A N 1
ATOM 3661 C CA . LEU A 1 480 ? 13.889 -54.318 -33.969 1.00 48.72 480 LEU A CA 1
ATOM 3662 C C . LEU A 1 480 ? 15.032 -54.583 -34.967 1.00 48.72 480 LEU A C 1
ATOM 3664 O O . LEU A 1 480 ? 15.917 -53.746 -35.107 1.00 48.72 480 LEU A O 1
ATOM 3668 N N . ARG A 1 481 ? 14.987 -55.685 -35.734 1.00 47.72 481 ARG A N 1
ATOM 3669 C CA . ARG A 1 481 ? 16.001 -56.015 -36.757 1.00 47.72 481 ARG A CA 1
ATOM 3670 C C . ARG A 1 481 ? 15.650 -55.552 -38.179 1.00 47.72 481 ARG A C 1
ATOM 3672 O O . ARG A 1 481 ? 16.516 -55.568 -39.043 1.00 47.72 481 ARG A O 1
ATOM 3679 N N . ARG A 1 482 ? 14.407 -55.121 -38.444 1.00 45.38 482 ARG A N 1
ATOM 3680 C CA . ARG A 1 482 ? 13.996 -54.595 -39.769 1.00 45.38 482 ARG A CA 1
ATOM 3681 C C . ARG A 1 482 ? 14.073 -53.075 -39.902 1.00 45.38 482 ARG A C 1
ATOM 3683 O O . ARG A 1 482 ? 13.963 -52.575 -41.015 1.00 45.38 482 ARG A O 1
ATOM 3690 N N . ARG A 1 483 ? 14.288 -52.336 -38.809 1.00 44.00 483 ARG A N 1
ATOM 3691 C CA . ARG A 1 483 ? 14.347 -50.864 -38.847 1.00 44.00 483 ARG A CA 1
ATOM 3692 C C . ARG A 1 483 ? 15.762 -50.297 -39.026 1.00 44.00 483 ARG A C 1
ATOM 3694 O O . ARG A 1 483 ? 15.889 -49.117 -39.311 1.00 44.00 483 ARG A O 1
ATOM 3701 N N . SER A 1 484 ? 16.802 -51.131 -38.946 1.00 42.56 484 SER A N 1
ATOM 3702 C CA . SER A 1 484 ? 18.208 -50.731 -39.131 1.00 42.56 484 SER A CA 1
ATOM 3703 C C . SER A 1 484 ? 18.765 -50.989 -40.542 1.00 42.56 484 SER A C 1
ATOM 3705 O O . SER A 1 484 ? 19.974 -50.948 -40.724 1.00 42.56 484 SER A O 1
ATOM 3707 N N . GLN A 1 485 ? 17.919 -51.296 -41.535 1.00 43.12 485 GLN A N 1
ATOM 3708 C CA . GLN A 1 485 ? 18.336 -51.508 -42.938 1.00 43.12 485 GLN A CA 1
ATOM 3709 C C . GLN A 1 485 ? 17.574 -50.634 -43.954 1.00 43.12 485 GLN A C 1
ATOM 3711 O O . GLN A 1 485 ? 17.737 -50.816 -45.155 1.00 43.12 485 GLN A O 1
ATOM 3716 N N . ALA A 1 486 ? 16.750 -49.682 -43.499 1.00 44.00 486 ALA A N 1
ATOM 3717 C CA . ALA A 1 486 ? 15.932 -48.833 -44.377 1.00 44.00 486 ALA A CA 1
ATOM 3718 C C . ALA A 1 486 ? 16.343 -47.345 -44.393 1.00 44.00 486 ALA A C 1
ATOM 3720 O O . ALA A 1 486 ? 15.686 -46.548 -45.052 1.00 44.00 486 ALA A O 1
ATOM 3721 N N . THR A 1 487 ? 17.425 -46.965 -43.708 1.00 42.97 487 THR A N 1
ATOM 3722 C CA . THR A 1 487 ? 17.925 -45.575 -43.624 1.00 42.97 487 THR A CA 1
ATOM 3723 C C . THR A 1 487 ? 19.316 -45.393 -44.233 1.00 42.97 487 THR A C 1
ATOM 3725 O O . THR A 1 487 ? 20.050 -44.488 -43.860 1.00 42.97 487 THR A O 1
ATOM 3728 N N . GLU A 1 488 ? 19.678 -46.227 -45.206 1.00 40.19 488 GLU A N 1
ATOM 3729 C CA . GLU A 1 488 ? 20.941 -46.104 -45.939 1.00 40.19 488 GLU A CA 1
ATOM 3730 C C . GLU A 1 488 ? 20.697 -46.328 -47.438 1.00 40.19 488 GLU A C 1
ATOM 3732 O O . GLU A 1 488 ? 21.124 -47.322 -48.019 1.00 40.19 488 GLU A O 1
ATOM 3737 N N . LYS A 1 489 ? 19.878 -45.455 -48.043 1.00 43.47 489 LYS A N 1
ATOM 3738 C CA . LYS A 1 489 ? 19.800 -45.184 -49.495 1.00 43.47 489 LYS A CA 1
ATOM 3739 C C . LYS A 1 489 ? 18.654 -44.212 -49.782 1.00 43.47 489 LYS A C 1
ATOM 3741 O O . LYS A 1 489 ? 17.530 -44.649 -50.015 1.00 43.47 489 LYS A O 1
ATOM 3746 N N . ARG A 1 490 ? 18.950 -42.911 -49.785 1.00 37.25 490 ARG A N 1
ATOM 3747 C CA . ARG A 1 490 ? 18.366 -41.906 -50.697 1.00 37.25 490 ARG A CA 1
ATOM 3748 C C . ARG A 1 490 ? 18.941 -40.525 -50.375 1.00 37.25 490 ARG A C 1
ATOM 3750 O O . ARG A 1 490 ? 18.266 -39.678 -49.813 1.00 37.25 490 ARG A O 1
ATOM 3757 N N . ASP A 1 491 ? 20.188 -40.331 -50.786 1.00 39.47 491 ASP A N 1
ATOM 3758 C CA . ASP A 1 491 ? 20.626 -39.042 -51.313 1.00 39.47 491 ASP A CA 1
ATOM 3759 C C . ASP A 1 491 ? 20.588 -39.158 -52.834 1.00 39.47 491 ASP A C 1
ATOM 3761 O O . ASP A 1 491 ? 21.224 -40.054 -53.396 1.00 39.47 491 ASP A O 1
ATOM 3765 N N . SER A 1 492 ? 19.786 -38.316 -53.484 1.00 34.97 492 SER A N 1
ATOM 3766 C CA . SER A 1 492 ? 20.092 -37.622 -54.744 1.00 34.97 492 SER A CA 1
ATOM 3767 C C . SER A 1 492 ? 18.817 -37.141 -55.449 1.00 34.97 492 SER A C 1
ATOM 3769 O O . SER A 1 492 ? 17.993 -37.931 -55.902 1.00 34.97 492 SER A O 1
ATOM 3771 N N . SER A 1 493 ? 18.789 -35.821 -55.653 1.00 36.81 493 SER A N 1
ATOM 3772 C CA . SER A 1 493 ? 18.382 -35.138 -56.889 1.00 36.81 493 SER A CA 1
ATOM 3773 C C . SER A 1 493 ? 16.902 -34.783 -57.137 1.00 36.81 493 SER A C 1
ATOM 3775 O O . SER A 1 493 ? 16.020 -35.626 -57.015 1.00 36.81 493 SER A O 1
ATOM 3777 N N . LEU A 1 494 ? 16.756 -33.537 -57.629 1.00 38.81 494 LEU A N 1
ATOM 3778 C CA . LEU A 1 494 ? 15.691 -32.944 -58.468 1.00 38.81 494 LEU A CA 1
ATOM 3779 C C . LEU A 1 494 ? 14.457 -32.439 -57.700 1.00 38.81 494 LEU A C 1
ATOM 3781 O O . LEU A 1 494 ? 13.805 -33.205 -57.002 1.00 38.81 494 LEU A O 1
ATOM 3785 N N . SER A 1 495 ? 14.259 -31.123 -57.561 1.00 37.53 495 SER A N 1
ATOM 3786 C CA . SER A 1 495 ? 13.945 -30.060 -58.546 1.00 37.53 495 SER A CA 1
ATOM 3787 C C . SER A 1 495 ? 12.455 -29.975 -58.888 1.00 37.53 495 SER A C 1
ATOM 3789 O O . SER A 1 495 ? 11.793 -30.985 -59.090 1.00 37.53 495 SER A O 1
ATOM 3791 N N . ASP A 1 496 ? 12.014 -28.720 -58.968 1.00 35.81 496 ASP A N 1
ATOM 3792 C CA . ASP A 1 496 ? 10.799 -28.201 -59.600 1.00 35.81 496 ASP A CA 1
ATOM 3793 C C . ASP A 1 496 ? 9.511 -28.173 -58.762 1.00 35.81 496 ASP A C 1
ATOM 3795 O O . ASP A 1 496 ? 8.803 -29.154 -58.547 1.00 35.81 496 ASP A O 1
ATOM 3799 N N . SER A 1 497 ? 9.227 -26.955 -58.296 1.00 35.47 497 SER A N 1
ATOM 3800 C CA . SER A 1 497 ? 7.964 -26.483 -57.749 1.00 35.47 497 SER A CA 1
ATOM 3801 C C . SER A 1 497 ? 7.082 -25.945 -58.882 1.00 35.47 497 SER A C 1
ATOM 3803 O O . SER A 1 497 ? 7.311 -24.834 -59.361 1.00 35.47 497 SER A O 1
ATOM 3805 N N . GLU A 1 498 ? 6.061 -26.704 -59.269 1.00 35.84 498 GLU A N 1
ATOM 3806 C CA . GLU A 1 498 ? 4.835 -26.175 -59.876 1.00 35.84 498 GLU A CA 1
ATOM 3807 C C . GLU A 1 498 ? 3.768 -26.137 -58.772 1.00 35.84 498 GLU A C 1
ATOM 3809 O O . GLU A 1 498 ? 3.454 -27.161 -58.162 1.00 35.84 498 GLU A O 1
ATOM 3814 N N . VAL A 1 499 ? 3.268 -24.939 -58.458 1.00 45.19 499 VAL A N 1
ATOM 3815 C CA . VAL A 1 499 ? 2.117 -24.733 -57.571 1.00 45.19 499 VAL A CA 1
ATOM 3816 C C . VAL A 1 499 ? 0.929 -24.445 -58.472 1.00 45.19 499 VAL A C 1
ATOM 3818 O O . VAL A 1 499 ? 0.834 -23.360 -59.040 1.00 45.19 499 VAL A O 1
ATOM 3821 N N . ASP A 1 500 ? 0.069 -25.449 -58.610 1.00 36.12 500 ASP A N 1
ATOM 3822 C CA . ASP A 1 500 ? -1.245 -25.332 -59.230 1.00 36.12 500 ASP A CA 1
ATOM 3823 C C . ASP A 1 500 ? -2.258 -24.783 -58.219 1.00 36.12 500 ASP A C 1
ATOM 3825 O O . ASP A 1 500 ? -2.297 -25.167 -57.044 1.00 36.12 500 ASP A O 1
ATOM 3829 N N . GLU A 1 501 ? -3.078 -23.876 -58.732 1.00 45.25 501 GLU A N 1
ATOM 3830 C CA . GLU A 1 501 ? -4.226 -23.237 -58.106 1.00 45.25 501 GLU A CA 1
ATOM 3831 C C . GLU A 1 501 ? -5.301 -24.266 -57.721 1.00 45.25 501 GLU A C 1
ATOM 3833 O O . GLU A 1 501 ? -5.581 -25.198 -58.473 1.00 45.25 501 GLU A O 1
ATOM 3838 N N . ASN A 1 502 ? -5.962 -24.070 -56.576 1.00 38.12 502 ASN A N 1
ATOM 3839 C CA . ASN A 1 502 ? -7.361 -24.472 -56.405 1.00 38.12 502 ASN A CA 1
ATOM 3840 C C . ASN A 1 502 ? -8.006 -23.736 -55.223 1.00 38.12 502 ASN A C 1
ATOM 3842 O O . ASN A 1 502 ? -7.718 -24.011 -54.056 1.00 38.12 502 ASN A O 1
ATOM 3846 N N . GLU A 1 503 ? -8.926 -22.829 -55.557 1.00 44.84 503 GLU A N 1
ATOM 3847 C CA . GLU A 1 503 ? -10.057 -22.453 -54.704 1.00 44.84 503 GLU A CA 1
ATOM 3848 C C . GLU A 1 503 ? -10.954 -23.683 -54.433 1.00 44.84 503 GLU A C 1
ATOM 3850 O O . GLU A 1 503 ? -10.918 -24.673 -55.171 1.00 44.84 503 GLU A O 1
ATOM 3855 N N . PRO A 1 504 ? -11.833 -23.619 -53.418 1.00 49.06 504 PRO A N 1
ATOM 3856 C CA . PRO A 1 504 ? -13.207 -23.313 -53.803 1.00 49.06 504 PRO A CA 1
ATOM 3857 C C . PRO A 1 504 ? -13.958 -22.371 -52.857 1.00 49.06 504 PRO A C 1
ATOM 3859 O O . PRO A 1 504 ? -13.684 -22.226 -51.666 1.00 49.06 504 PRO A O 1
ATOM 3862 N N . ALA A 1 505 ? -14.962 -21.772 -53.484 1.00 34.84 505 ALA A N 1
ATOM 3863 C CA . ALA A 1 505 ? -15.927 -20.815 -53.000 1.00 34.84 505 ALA A CA 1
ATOM 3864 C C . ALA A 1 505 ? -16.907 -21.328 -51.924 1.00 34.84 505 ALA A C 1
ATOM 3866 O O . ALA A 1 505 ? -17.293 -22.493 -51.894 1.00 34.84 505 ALA A O 1
ATOM 3867 N N . SER A 1 506 ? -17.381 -20.340 -51.155 1.00 38.31 506 SER A N 1
ATOM 3868 C CA . SER A 1 506 ? -18.771 -20.070 -50.750 1.00 38.31 506 SER A CA 1
ATOM 3869 C C . SER A 1 506 ? -19.604 -21.154 -50.059 1.00 38.31 506 SER A C 1
ATOM 3871 O O . SER A 1 506 ? -20.023 -22.114 -50.694 1.00 38.31 506 SER A O 1
ATOM 3873 N N . GLU A 1 507 ? -20.093 -20.831 -48.857 1.00 37.50 507 GLU A N 1
ATOM 3874 C CA . GLU A 1 507 ? -21.517 -21.008 -48.552 1.00 37.50 507 GLU A CA 1
ATOM 3875 C C . GLU A 1 507 ? -22.006 -19.993 -47.503 1.00 37.50 507 GLU A C 1
ATOM 3877 O O . GLU A 1 507 ? -21.394 -19.773 -46.459 1.00 37.50 507 GLU A O 1
ATOM 3882 N N . GLN A 1 508 ? -23.108 -19.328 -47.854 1.00 37.34 508 GLN A N 1
ATOM 3883 C CA . GLN A 1 508 ? -23.892 -18.399 -47.046 1.00 37.34 508 GLN A CA 1
ATOM 3884 C C . GLN A 1 508 ? -24.960 -19.168 -46.254 1.00 37.34 508 GLN A C 1
ATOM 3886 O O . GLN A 1 508 ? -25.634 -20.017 -46.827 1.00 37.34 508 GLN A O 1
ATOM 3891 N N . ALA A 1 509 ? -25.210 -18.774 -45.003 1.00 34.28 509 ALA A N 1
ATOM 3892 C CA . ALA A 1 509 ? -26.514 -18.872 -44.322 1.00 34.28 509 ALA A CA 1
ATOM 3893 C C . ALA A 1 509 ? -26.436 -17.986 -43.062 1.00 34.28 509 ALA A C 1
ATOM 3895 O O . ALA A 1 509 ? -25.663 -18.262 -42.155 1.00 34.28 509 ALA A O 1
ATOM 3896 N N . SER A 1 510 ? -26.955 -16.757 -43.041 1.00 33.56 510 SER A N 1
ATOM 3897 C CA . SER A 1 510 ? -28.360 -16.350 -42.880 1.00 33.56 510 SER A CA 1
ATOM 3898 C C . SER A 1 510 ? -29.052 -16.883 -41.613 1.00 33.56 510 SER A C 1
ATOM 3900 O O . SER A 1 510 ? -29.630 -17.962 -41.624 1.00 33.56 510 SER A O 1
ATOM 3902 N N . GLY A 1 511 ? -29.066 -16.032 -40.580 1.00 31.09 511 GLY A N 1
ATOM 3903 C CA . GLY A 1 511 ? -30.280 -15.619 -39.866 1.00 31.09 511 GLY A CA 1
ATOM 3904 C C . GLY A 1 511 ? -30.865 -16.553 -38.806 1.00 31.09 511 GLY A C 1
ATOM 3905 O O . GLY A 1 511 ? -31.445 -17.569 -39.151 1.00 31.09 511 GLY A O 1
ATOM 3906 N N . SER A 1 512 ? -30.863 -16.092 -37.548 1.00 31.75 512 SER A N 1
ATOM 3907 C CA . SER A 1 512 ? -32.084 -15.975 -36.725 1.00 31.75 512 SER A CA 1
ATOM 3908 C C . SER A 1 512 ? -31.766 -15.529 -35.290 1.00 31.75 512 SER A C 1
ATOM 3910 O O . SER A 1 512 ? -31.080 -16.226 -34.551 1.00 31.75 512 SER A O 1
ATOM 3912 N N . ALA A 1 513 ? -32.338 -14.396 -34.895 1.00 36.62 513 ALA A N 1
ATOM 3913 C CA . ALA A 1 513 ? -32.735 -14.029 -33.533 1.00 36.62 513 ALA A CA 1
ATOM 3914 C C . ALA A 1 513 ? -34.028 -13.191 -33.676 1.00 36.62 513 ALA A C 1
ATOM 3916 O O . ALA A 1 513 ? -34.253 -12.686 -34.783 1.00 36.62 513 ALA A O 1
ATOM 3917 N N . PRO A 1 514 ? -34.850 -12.952 -32.635 1.00 45.84 514 PRO A N 1
ATOM 3918 C CA . PRO A 1 514 ? -34.821 -13.463 -31.259 1.00 45.84 514 PRO A CA 1
ATOM 3919 C C . PRO A 1 514 ? -36.160 -14.117 -30.824 1.00 45.84 514 PRO A C 1
ATOM 3921 O O . PRO A 1 514 ? -37.210 -13.849 -31.404 1.00 45.84 514 PRO A O 1
ATOM 3924 N N . GLU A 1 515 ? -36.149 -14.939 -29.770 1.00 36.78 515 GLU A N 1
ATOM 3925 C CA . GLU A 1 515 ? -37.382 -15.343 -29.073 1.00 36.78 515 GLU A CA 1
ATOM 3926 C C . GLU A 1 515 ? -37.697 -14.357 -27.940 1.00 36.78 515 GLU A C 1
ATOM 3928 O O . GLU A 1 515 ? -36.954 -14.225 -26.968 1.00 36.78 515 GLU A O 1
ATOM 3933 N N . GLU A 1 516 ? -38.823 -13.663 -28.098 1.00 34.97 516 GLU A N 1
ATOM 3934 C CA . GLU A 1 516 ? -39.575 -13.005 -27.034 1.00 34.97 516 GLU A CA 1
ATOM 3935 C C . GLU A 1 516 ? -40.322 -14.058 -26.201 1.00 34.97 516 GLU A C 1
ATOM 3937 O O . GLU A 1 516 ? -40.982 -14.933 -26.758 1.00 34.97 516 GLU A O 1
ATOM 3942 N N . PHE A 1 517 ? -40.322 -13.916 -24.875 1.00 34.19 517 PHE A N 1
ATOM 3943 C CA . PHE A 1 517 ? -41.386 -14.448 -24.017 1.00 34.19 517 PHE A CA 1
ATOM 3944 C C . PHE A 1 517 ? -41.795 -13.397 -22.971 1.00 34.19 517 PHE A C 1
ATOM 3946 O O . PHE A 1 517 ? -41.004 -12.503 -22.656 1.00 34.19 517 PHE A O 1
ATOM 3953 N N . PRO A 1 518 ? -43.050 -13.439 -22.484 1.00 51.12 518 PRO A N 1
ATOM 3954 C CA . PRO A 1 518 ? -43.804 -12.238 -22.178 1.00 51.12 518 PRO A CA 1
ATOM 3955 C C . PRO A 1 518 ? -43.903 -11.912 -20.686 1.00 51.12 518 PRO A C 1
ATOM 3957 O O . PRO A 1 518 ? -43.694 -12.737 -19.800 1.00 51.12 518 PRO A O 1
ATOM 3960 N N . ASN A 1 519 ? -44.309 -10.665 -20.464 1.00 37.38 519 ASN A N 1
ATOM 3961 C CA . ASN A 1 519 ? -44.934 -10.142 -19.256 1.00 37.38 519 ASN A CA 1
ATOM 3962 C C . ASN A 1 519 ? -46.151 -10.984 -18.837 1.00 37.38 519 ASN A C 1
ATOM 3964 O O . ASN A 1 519 ? -47.038 -11.187 -19.661 1.00 37.38 519 ASN A O 1
ATOM 3968 N N . GLU A 1 520 ? -46.279 -11.299 -17.547 1.00 36.28 520 GLU A N 1
ATOM 3969 C CA . GLU A 1 520 ? -47.554 -11.145 -16.842 1.00 36.28 520 GLU A CA 1
ATOM 3970 C C . GLU A 1 520 ? -47.378 -11.102 -15.319 1.00 36.28 520 GLU A C 1
ATOM 3972 O O . GLU A 1 520 ? -46.416 -11.587 -14.730 1.00 36.28 520 GLU A O 1
ATOM 3977 N N . SER A 1 521 ? -48.332 -10.420 -14.706 1.00 38.62 521 SER A N 1
ATOM 3978 C CA . SER A 1 521 ? -48.372 -9.914 -13.343 1.00 38.62 521 SER A CA 1
ATOM 3979 C C . SER A 1 521 ? -49.439 -10.630 -12.506 1.00 38.62 521 SER A C 1
ATOM 3981 O O . SER A 1 521 ? -50.451 -11.029 -13.068 1.00 38.62 521 SER A O 1
ATOM 3983 N N . GLN A 1 522 ? -49.294 -10.563 -11.170 1.00 34.34 522 GLN A N 1
ATOM 3984 C CA . GLN A 1 522 ? -50.333 -10.592 -10.107 1.00 34.34 522 GLN A CA 1
ATOM 3985 C C . GLN A 1 522 ? -50.432 -11.822 -9.173 1.00 34.34 522 GLN A C 1
ATOM 3987 O O . GLN A 1 522 ? -50.158 -12.947 -9.559 1.00 34.34 522 GLN A O 1
ATOM 3992 N N . GLN A 1 523 ? -50.942 -11.507 -7.961 1.00 32.88 523 GLN A N 1
ATOM 3993 C CA . GLN A 1 523 ? -51.376 -12.332 -6.803 1.00 32.88 523 GLN A CA 1
ATOM 3994 C C . GLN A 1 523 ? -50.232 -12.769 -5.865 1.00 32.88 523 GLN A C 1
ATOM 3996 O O . GLN A 1 523 ? -49.296 -13.417 -6.296 1.00 32.88 523 GLN A O 1
ATOM 4001 N N . LYS A 1 524 ? -50.100 -12.359 -4.590 1.00 37.00 524 LYS A N 1
ATOM 4002 C CA . LYS A 1 524 ? -51.005 -12.011 -3.467 1.00 37.00 524 LYS A CA 1
ATOM 4003 C C . LYS A 1 524 ? -51.815 -13.195 -2.911 1.00 37.00 524 LYS A C 1
ATOM 4005 O O . LYS A 1 524 ? -52.953 -13.356 -3.312 1.00 37.00 524 LYS A O 1
ATOM 4010 N N . GLU A 1 525 ? -51.215 -13.914 -1.955 1.00 35.03 525 GLU A N 1
ATOM 4011 C CA . GLU A 1 525 ? -51.769 -14.739 -0.846 1.00 35.03 525 GLU A CA 1
ATOM 4012 C C . GLU A 1 525 ? -50.514 -15.264 -0.093 1.00 35.03 525 GLU A C 1
ATOM 4014 O O . GLU A 1 525 ? -49.602 -15.761 -0.740 1.00 35.03 525 GLU A O 1
ATOM 4019 N N . ALA A 1 526 ? -50.176 -14.960 1.167 1.00 36.28 526 ALA A N 1
ATOM 4020 C CA . ALA A 1 526 ? -50.876 -15.048 2.450 1.00 36.28 526 ALA A CA 1
ATOM 4021 C C . ALA A 1 526 ? -51.365 -16.467 2.763 1.00 36.28 526 ALA A C 1
ATOM 4023 O O . ALA A 1 526 ? -52.489 -16.782 2.415 1.00 36.28 526 ALA A O 1
ATOM 4024 N N . GLU A 1 527 ? -50.542 -17.262 3.462 1.00 32.88 527 GLU A N 1
ATOM 4025 C CA . GLU A 1 527 ? -51.007 -18.226 4.470 1.00 32.88 527 GLU A CA 1
ATOM 4026 C C . GLU A 1 527 ? -49.858 -18.680 5.401 1.00 32.88 527 GLU A C 1
ATOM 4028 O O . GLU A 1 527 ? -48.787 -19.093 4.962 1.00 32.88 527 GLU A O 1
ATOM 4033 N N . ASP A 1 528 ? -50.099 -18.475 6.699 1.00 31.95 528 ASP A N 1
ATOM 4034 C CA . ASP A 1 528 ? -49.857 -19.365 7.837 1.00 31.95 528 ASP A CA 1
ATOM 4035 C C . ASP A 1 528 ? -48.500 -20.070 8.036 1.00 31.95 528 ASP A C 1
ATOM 4037 O O . ASP A 1 528 ? -48.192 -21.098 7.437 1.00 31.95 528 ASP A O 1
ATOM 4041 N N . PHE A 1 529 ? -47.758 -19.607 9.057 1.00 34.84 529 PHE A N 1
ATOM 4042 C CA . PHE A 1 529 ? -46.897 -20.482 9.860 1.00 34.84 529 PHE A CA 1
ATOM 4043 C C . PHE A 1 529 ? -47.218 -20.356 11.358 1.00 34.84 529 PHE A C 1
ATOM 4045 O O . PHE A 1 529 ? -47.190 -19.275 11.948 1.00 34.84 529 PHE A O 1
ATOM 4052 N N . ASP A 1 530 ? -47.543 -21.514 11.928 1.00 37.16 530 ASP A N 1
ATOM 4053 C CA . ASP A 1 530 ? -48.009 -21.811 13.284 1.00 37.16 530 ASP A CA 1
ATOM 4054 C C . ASP A 1 530 ? -46.957 -21.495 14.381 1.00 37.16 530 ASP A C 1
ATOM 4056 O O . ASP A 1 530 ? -45.805 -21.936 14.277 1.00 37.16 530 ASP A O 1
ATOM 4060 N N . PRO A 1 531 ? -47.308 -20.758 15.458 1.00 38.66 531 PRO A N 1
ATOM 4061 C CA . PRO A 1 531 ? -46.412 -20.456 16.567 1.00 38.66 531 PRO A CA 1
ATOM 4062 C C . PRO A 1 531 ? -46.515 -21.525 17.665 1.00 38.66 531 PRO A C 1
ATOM 4064 O O . PRO A 1 531 ? -47.190 -21.341 18.680 1.00 38.66 531 PRO A O 1
ATOM 4067 N N . ALA A 1 532 ? -45.796 -22.638 17.513 1.00 33.34 532 ALA A N 1
ATOM 4068 C CA . ALA A 1 532 ? -45.728 -23.651 18.565 1.00 33.34 532 ALA A CA 1
ATOM 4069 C C . ALA A 1 532 ? -44.388 -24.397 18.611 1.00 33.34 532 ALA A C 1
ATOM 4071 O O . ALA A 1 532 ? -44.292 -25.554 18.220 1.00 33.34 532 ALA A O 1
ATOM 4072 N N . LEU A 1 533 ? -43.368 -23.779 19.214 1.00 33.56 533 LEU A N 1
ATOM 4073 C CA . LEU A 1 533 ? -42.360 -24.537 19.959 1.00 33.56 533 LEU A CA 1
ATOM 4074 C C . LEU A 1 533 ? -41.876 -23.735 21.168 1.00 33.56 533 LEU A C 1
ATOM 4076 O O . LEU A 1 533 ? -41.117 -22.774 21.091 1.00 33.56 533 LEU A O 1
ATOM 4080 N N . LYS A 1 534 ? -42.440 -24.147 22.302 1.00 32.84 534 LYS A N 1
ATOM 4081 C CA . LYS A 1 534 ? -42.144 -23.710 23.658 1.00 32.84 534 LYS A CA 1
ATOM 4082 C C . LYS A 1 534 ? -40.758 -24.189 24.101 1.00 32.84 534 LYS A C 1
ATOM 4084 O O . LYS A 1 534 ? -40.430 -25.356 23.930 1.00 32.84 534 LYS A O 1
ATOM 4089 N N . ALA A 1 535 ? -40.100 -23.289 24.828 1.00 37.81 535 ALA A N 1
ATOM 4090 C CA . ALA A 1 535 ? -39.391 -23.517 26.087 1.00 37.81 535 ALA A CA 1
ATOM 4091 C C . ALA A 1 535 ? -38.190 -24.478 26.102 1.00 37.81 535 ALA A C 1
ATOM 4093 O O . ALA A 1 535 ? -38.350 -25.684 26.252 1.00 37.81 535 ALA A O 1
ATOM 4094 N N . LEU A 1 536 ? -36.995 -23.885 26.173 1.00 34.94 536 LEU A N 1
ATOM 4095 C CA . LEU A 1 536 ? -35.869 -24.382 26.971 1.00 34.94 536 LEU A CA 1
ATOM 4096 C C . LEU A 1 536 ? -35.208 -23.195 27.709 1.00 34.94 536 LEU A C 1
ATOM 4098 O O . LEU A 1 536 ? -35.407 -22.053 27.288 1.00 34.94 536 LEU A O 1
ATOM 4102 N N . PRO A 1 537 ? -34.548 -23.438 28.858 1.00 39.50 537 PRO A N 1
ATOM 4103 C CA . PRO A 1 537 ? -34.479 -22.489 29.959 1.00 39.50 537 PRO A CA 1
ATOM 4104 C C . PRO A 1 537 ? -33.273 -21.554 29.912 1.00 39.50 537 PRO A C 1
ATOM 4106 O O . PRO A 1 537 ? -32.212 -21.868 29.380 1.00 39.50 537 PRO A O 1
ATOM 4109 N N . ASP A 1 538 ? -33.498 -20.414 30.553 1.00 41.78 538 ASP A N 1
ATOM 4110 C CA . ASP A 1 538 ? -32.569 -19.346 30.887 1.00 41.78 538 ASP A CA 1
ATOM 4111 C C . ASP A 1 538 ? -31.672 -19.807 32.057 1.00 41.78 538 ASP A C 1
ATOM 4113 O O . ASP A 1 538 ? -32.078 -19.776 33.219 1.00 41.78 538 ASP A O 1
ATOM 4117 N N . GLU A 1 539 ? -30.469 -20.299 31.751 1.00 37.25 539 GLU A N 1
ATOM 4118 C CA . GLU A 1 539 ? -29.408 -20.572 32.729 1.00 37.25 539 GLU A CA 1
ATOM 4119 C C . GLU A 1 539 ? -28.151 -19.794 32.328 1.00 37.25 539 GLU A C 1
ATOM 4121 O O . GLU A 1 539 ? -27.413 -20.177 31.422 1.00 37.25 539 GLU A O 1
ATOM 4126 N N . GLY A 1 540 ? -27.917 -18.663 32.995 1.00 32.69 540 GLY A N 1
ATOM 4127 C CA . GLY A 1 540 ? -26.747 -17.829 32.723 1.00 32.69 540 GLY A CA 1
ATOM 4128 C C . GLY A 1 540 ? -26.628 -16.566 33.573 1.00 32.69 540 GLY A C 1
ATOM 4129 O O . GLY A 1 540 ? -26.083 -15.570 33.109 1.00 32.69 540 GLY A O 1
ATOM 4130 N N . GLN A 1 541 ? -27.140 -16.570 34.806 1.00 35.25 541 GLN A N 1
ATOM 4131 C CA . GLN A 1 541 ? -26.822 -15.555 35.812 1.00 35.25 541 GLN A CA 1
ATOM 4132 C C . GLN A 1 541 ? -26.479 -16.247 37.127 1.00 35.25 541 GLN A C 1
ATOM 4134 O O . GLN A 1 541 ? -27.385 -16.674 37.834 1.00 35.25 541 GLN A O 1
ATOM 4139 N N . GLN A 1 542 ? -25.185 -16.340 37.442 1.00 34.16 542 GLN A N 1
ATOM 4140 C CA . GLN A 1 542 ? -24.597 -16.223 38.786 1.00 34.16 542 GLN A CA 1
ATOM 4141 C C . GLN A 1 542 ? -23.096 -16.544 38.726 1.00 34.16 542 GLN A C 1
ATOM 4143 O O . GLN A 1 542 ? -22.700 -17.450 38.001 1.00 34.16 542 GLN A O 1
ATOM 4148 N N . LEU A 1 543 ? -22.314 -15.829 39.552 1.00 35.84 543 LEU A N 1
ATOM 4149 C CA . LEU A 1 543 ? -20.840 -15.785 39.656 1.00 35.84 543 LEU A CA 1
ATOM 4150 C C . LEU A 1 543 ? -20.246 -14.837 38.592 1.00 35.84 543 LEU A C 1
ATOM 4152 O O . LEU A 1 543 ? -20.343 -15.096 37.405 1.00 35.84 543 LEU A O 1
ATOM 4156 N N . GLU A 1 544 ? -19.736 -13.648 38.914 1.00 33.22 544 GLU A N 1
ATOM 4157 C CA . GLU A 1 544 ? -18.692 -13.372 39.904 1.00 33.22 544 GLU A CA 1
ATOM 4158 C C . GLU A 1 544 ? -18.937 -12.053 40.658 1.00 33.22 544 GLU A C 1
ATOM 4160 O O . GLU A 1 544 ? -19.206 -11.001 40.072 1.00 33.22 544 GLU A O 1
ATOM 4165 N N . ALA A 1 545 ? -18.808 -12.130 41.980 1.00 35.25 545 ALA A N 1
ATOM 4166 C CA . ALA A 1 545 ? -18.601 -11.006 42.876 1.00 35.25 545 ALA A CA 1
ATOM 4167 C C . ALA A 1 545 ? -17.160 -11.074 43.414 1.00 35.25 545 ALA A C 1
ATOM 4169 O O . ALA A 1 545 ? -16.614 -12.164 43.557 1.00 35.25 545 ALA A O 1
ATOM 4170 N N . GLU A 1 546 ? -16.616 -9.899 43.741 1.00 32.69 546 GLU A N 1
ATOM 4171 C CA . GLU A 1 546 ? -15.436 -9.658 44.589 1.00 32.69 546 GLU A CA 1
ATOM 4172 C C . GLU A 1 546 ? -14.064 -10.131 44.072 1.00 32.69 546 GLU A C 1
ATOM 4174 O O . GLU A 1 546 ? -13.586 -11.222 44.368 1.00 32.69 546 GLU A O 1
ATOM 4179 N N . VAL A 1 547 ? -13.348 -9.214 43.410 1.00 33.75 547 VAL A N 1
ATOM 4180 C CA . VAL A 1 547 ? -11.877 -9.198 43.426 1.00 33.75 547 VAL A CA 1
ATOM 4181 C C . VAL A 1 547 ? -11.449 -8.083 44.370 1.00 33.75 547 VAL A C 1
ATOM 4183 O O . VAL A 1 547 ? -11.382 -6.914 43.991 1.00 33.75 547 VAL A O 1
ATOM 4186 N N . ASP A 1 548 ? -11.209 -8.470 45.619 1.00 34.12 548 ASP A N 1
ATOM 4187 C CA . ASP A 1 548 ? -10.568 -7.640 46.629 1.00 34.12 548 ASP A CA 1
ATOM 4188 C C . ASP A 1 548 ? -9.050 -7.663 46.418 1.00 34.12 548 ASP A C 1
ATOM 4190 O O . ASP A 1 548 ? -8.429 -8.713 46.221 1.00 34.12 548 ASP A O 1
ATOM 4194 N N . ALA A 1 549 ? -8.452 -6.476 46.445 1.00 39.44 549 ALA A N 1
ATOM 4195 C CA . ALA A 1 549 ? -7.022 -6.276 46.308 1.00 39.44 549 ALA A CA 1
ATOM 4196 C C . ALA A 1 549 ? -6.279 -6.858 47.519 1.00 39.44 549 ALA A C 1
ATOM 4198 O O . ALA A 1 549 ? -6.486 -6.439 48.658 1.00 39.44 549 ALA A O 1
ATOM 4199 N N . LYS A 1 550 ? -5.355 -7.787 47.263 1.00 31.03 550 LYS A N 1
ATOM 4200 C CA . LYS A 1 550 ? -4.340 -8.210 48.230 1.00 31.03 550 LYS A CA 1
ATOM 4201 C C . LYS A 1 550 ? -2.959 -8.070 47.603 1.00 31.03 550 LYS A C 1
ATOM 4203 O O . LYS A 1 550 ? -2.593 -8.824 46.705 1.00 31.03 550 LYS A O 1
ATOM 4208 N N . GLU A 1 551 ? -2.214 -7.083 48.088 1.00 42.56 551 GLU A N 1
ATOM 4209 C CA . GLU A 1 551 ? -0.760 -7.018 47.955 1.00 42.56 551 GLU A CA 1
ATOM 4210 C C . GLU A 1 551 ? -0.122 -8.288 48.541 1.00 42.56 551 GLU A C 1
ATOM 4212 O O . GLU A 1 551 ? -0.568 -8.765 49.591 1.00 42.56 551 GLU A O 1
ATOM 4217 N N . PRO A 1 552 ? 0.966 -8.796 47.946 1.00 38.25 552 PRO A N 1
ATOM 4218 C CA . PRO A 1 552 ? 1.916 -9.605 48.680 1.00 38.25 552 PRO A CA 1
ATOM 4219 C C . PRO A 1 552 ? 3.212 -8.822 48.898 1.00 38.25 552 PRO A C 1
ATOM 4221 O O . PRO A 1 552 ? 4.034 -8.644 48.001 1.00 38.25 552 PRO A O 1
ATOM 4224 N N . SER A 1 553 ? 3.395 -8.406 50.146 1.00 33.38 553 SER A N 1
ATOM 4225 C CA . SER A 1 553 ? 4.699 -8.256 50.774 1.00 33.38 553 SER A CA 1
ATOM 4226 C C . SER A 1 553 ? 5.341 -9.635 50.952 1.00 33.38 553 SER A C 1
ATOM 4228 O O . SER A 1 553 ? 4.744 -10.493 51.603 1.00 33.38 553 SER A O 1
ATOM 4230 N N . SER A 1 554 ? 6.565 -9.829 50.470 1.00 36.78 554 SER A N 1
ATOM 4231 C CA . SER A 1 554 ? 7.558 -10.645 51.180 1.00 36.78 554 SER A CA 1
ATOM 4232 C C . SER A 1 554 ? 8.939 -10.450 50.569 1.00 36.78 554 SER A C 1
ATOM 4234 O O . SER A 1 554 ? 9.190 -10.833 49.426 1.00 36.78 554 SER A O 1
ATOM 4236 N N . GLU A 1 555 ? 9.808 -9.867 51.385 1.00 37.81 555 GLU A N 1
ATOM 4237 C CA . GLU A 1 555 ? 11.260 -9.942 51.314 1.00 37.81 555 GLU A CA 1
ATOM 4238 C C . GLU A 1 555 ? 11.723 -11.395 51.139 1.00 37.81 555 GLU A C 1
ATOM 4240 O O . GLU A 1 555 ? 11.256 -12.295 51.841 1.00 37.81 555 GLU A O 1
ATOM 4245 N N . GLN A 1 556 ? 12.685 -11.616 50.245 1.00 33.91 556 GLN A N 1
ATOM 4246 C CA . GLN A 1 556 ? 13.615 -12.731 50.371 1.00 33.91 556 GLN A CA 1
ATOM 4247 C C . GLN A 1 556 ? 15.038 -12.213 50.190 1.00 33.91 556 GLN A C 1
ATOM 4249 O O . GLN A 1 556 ? 15.424 -11.739 49.122 1.00 33.91 556 GLN A O 1
ATOM 4254 N N . ASP A 1 557 ? 15.773 -12.316 51.294 1.00 37.47 557 ASP A N 1
ATOM 4255 C CA . ASP A 1 557 ? 17.218 -12.224 51.423 1.00 37.47 557 ASP A CA 1
ATOM 4256 C C . ASP A 1 557 ? 17.942 -13.087 50.385 1.00 37.47 557 ASP A C 1
ATOM 4258 O O . ASP A 1 557 ? 17.784 -14.310 50.357 1.00 37.47 557 ASP A O 1
ATOM 4262 N N . LEU A 1 558 ? 18.843 -12.468 49.624 1.00 34.47 558 LEU A N 1
ATOM 4263 C CA . LEU A 1 558 ? 20.011 -13.140 49.064 1.00 34.47 558 LEU A CA 1
ATOM 4264 C C . LEU A 1 558 ? 21.239 -12.265 49.328 1.00 34.47 558 LEU A C 1
ATOM 4266 O O . LEU A 1 558 ? 21.336 -11.132 48.860 1.00 34.47 558 LEU A O 1
ATOM 4270 N N . GLY A 1 559 ? 22.147 -12.805 50.144 1.00 34.44 559 GLY A N 1
ATOM 4271 C CA . GLY A 1 559 ? 23.421 -12.195 50.516 1.00 34.44 559 GLY A CA 1
ATOM 4272 C C . GLY A 1 559 ? 24.434 -12.114 49.362 1.00 34.44 559 GLY A C 1
ATOM 4273 O O . GLY A 1 559 ? 24.185 -12.619 48.266 1.00 34.44 559 GLY A O 1
ATOM 4274 N N . PRO A 1 560 ? 25.590 -11.470 49.601 1.00 38.84 560 PRO A N 1
ATOM 4275 C CA . PRO A 1 560 ? 26.445 -10.954 48.543 1.00 38.84 560 PRO A CA 1
ATOM 4276 C C . PRO A 1 560 ? 27.440 -12.006 48.047 1.00 38.84 560 PRO A C 1
ATOM 4278 O O . PRO A 1 560 ? 28.131 -12.647 48.839 1.00 38.84 560 PRO A O 1
ATOM 4281 N N . VAL A 1 561 ? 27.573 -12.116 46.726 1.00 33.22 561 VAL A N 1
ATOM 4282 C CA . VAL A 1 561 ? 28.743 -12.718 46.080 1.00 33.22 561 VAL A CA 1
ATOM 4283 C C . VAL A 1 561 ? 29.516 -11.585 45.418 1.00 33.22 561 VAL A C 1
ATOM 4285 O O . VAL A 1 561 ? 29.043 -10.951 44.478 1.00 33.22 561 VAL A O 1
ATOM 4288 N N . LEU A 1 562 ? 30.676 -11.298 46.004 1.00 35.72 562 LEU A N 1
ATOM 4289 C CA . LEU A 1 562 ? 31.744 -10.492 45.431 1.00 35.72 562 LEU A CA 1
ATOM 4290 C C . LEU A 1 562 ? 32.314 -11.237 44.224 1.00 35.72 562 LEU A C 1
ATOM 4292 O O . LEU A 1 562 ? 32.732 -12.378 44.385 1.00 35.72 562 LEU A O 1
ATOM 4296 N N . ASP A 1 563 ? 32.388 -10.573 43.074 1.00 32.72 563 ASP A N 1
ATOM 4297 C CA . ASP A 1 563 ? 33.426 -10.852 42.088 1.00 32.72 563 ASP A CA 1
ATOM 4298 C C . ASP A 1 563 ? 33.881 -9.544 41.435 1.00 32.72 563 ASP A C 1
ATOM 4300 O O . ASP A 1 563 ? 33.094 -8.680 41.041 1.00 32.72 563 ASP A O 1
ATOM 4304 N N . GLU A 1 564 ? 35.198 -9.403 41.426 1.00 40.94 564 GLU A N 1
ATOM 4305 C CA . GLU A 1 564 ? 35.989 -8.258 41.009 1.00 40.94 564 GLU A CA 1
ATOM 4306 C C . GLU A 1 564 ? 35.948 -8.085 39.483 1.00 40.94 564 GLU A C 1
ATOM 4308 O O . GLU A 1 564 ? 36.248 -9.016 38.740 1.00 40.94 564 GLU A O 1
ATOM 4313 N N . PHE A 1 565 ? 35.679 -6.868 39.001 1.00 34.34 565 PHE A N 1
ATOM 4314 C CA . PHE A 1 565 ? 36.101 -6.436 37.664 1.00 34.34 565 PHE A CA 1
ATOM 4315 C C . PHE A 1 565 ? 36.661 -5.009 37.713 1.00 34.34 565 PHE A C 1
ATOM 4317 O O . PHE A 1 565 ? 36.215 -4.201 38.531 1.00 34.34 565 PHE A O 1
ATOM 4324 N N . PRO A 1 566 ? 37.673 -4.702 36.881 1.00 41.66 566 PRO A N 1
ATOM 4325 C CA . PRO A 1 566 ? 38.566 -3.589 37.117 1.00 41.66 566 PRO A CA 1
ATOM 4326 C C . PRO A 1 566 ? 38.030 -2.271 36.563 1.00 41.66 566 PRO A C 1
ATOM 4328 O O . PRO A 1 566 ? 37.392 -2.195 35.511 1.00 41.66 566 PRO A O 1
ATOM 4331 N N . ASP A 1 567 ? 38.409 -1.245 37.309 1.00 41.47 567 ASP A N 1
ATOM 4332 C CA . ASP A 1 567 ? 38.367 0.186 37.058 1.00 41.47 567 ASP A CA 1
ATOM 4333 C C . ASP A 1 567 ? 38.581 0.559 35.574 1.00 41.47 567 ASP A C 1
ATOM 4335 O O . ASP A 1 567 ? 39.651 0.342 34.995 1.00 41.47 567 ASP A O 1
ATOM 4339 N N . LYS A 1 568 ? 37.557 1.156 34.951 1.00 36.97 568 LYS A N 1
ATOM 4340 C CA . LYS A 1 568 ? 37.689 1.913 33.699 1.00 36.97 568 LYS A CA 1
ATOM 4341 C C . LYS A 1 568 ? 37.124 3.311 33.908 1.00 36.97 568 LYS A C 1
ATOM 4343 O O . LYS A 1 568 ? 35.985 3.483 34.331 1.00 36.97 568 LYS A O 1
ATOM 4348 N N . GLY A 1 569 ? 37.983 4.287 33.623 1.00 36.03 569 GLY A N 1
ATOM 4349 C CA . GLY A 1 569 ? 37.840 5.693 33.968 1.00 36.03 569 GLY A CA 1
ATOM 4350 C C . GLY A 1 569 ? 36.518 6.331 33.551 1.00 36.03 569 GLY A C 1
ATOM 4351 O O . GLY A 1 569 ? 36.072 6.224 32.412 1.00 36.03 569 GLY A O 1
ATOM 4352 N N . GLN A 1 570 ? 35.945 7.066 34.500 1.00 31.77 570 GLN A N 1
ATOM 4353 C CA . GLN A 1 570 ? 34.852 8.001 34.287 1.00 31.77 570 GLN A CA 1
ATOM 4354 C C . GLN A 1 570 ? 35.347 9.204 33.470 1.00 31.77 570 GLN A C 1
ATOM 4356 O O . GLN A 1 570 ? 36.021 10.089 33.998 1.00 31.77 570 GLN A O 1
ATOM 4361 N N . SER A 1 571 ? 34.972 9.280 32.194 1.00 36.66 571 SER A N 1
ATOM 4362 C CA . SER A 1 571 ? 34.779 10.570 31.533 1.00 36.66 571 SER A CA 1
ATOM 4363 C C . SER A 1 571 ? 33.348 11.024 31.812 1.00 36.66 571 SER A C 1
ATOM 4365 O O . SER A 1 571 ? 32.398 10.328 31.458 1.00 36.66 571 SER A O 1
ATOM 4367 N N . LYS A 1 572 ? 33.198 12.182 32.463 1.00 38.53 572 LYS A N 1
ATOM 4368 C CA . LYS A 1 572 ? 31.933 12.919 32.572 1.00 38.53 572 LYS A CA 1
ATOM 4369 C C . LYS A 1 572 ? 31.386 13.169 31.161 1.00 38.53 572 LYS A C 1
ATOM 4371 O O . LYS A 1 572 ? 31.879 14.059 30.476 1.00 38.53 572 LYS A O 1
ATOM 4376 N N . ALA A 1 573 ? 30.402 12.385 30.738 1.00 36.69 573 ALA A N 1
ATOM 4377 C CA . ALA A 1 573 ? 29.490 12.797 29.684 1.00 36.69 573 ALA A CA 1
ATOM 4378 C C . ALA A 1 573 ? 28.443 13.699 30.346 1.00 36.69 573 ALA A C 1
ATOM 4380 O O . ALA A 1 573 ? 27.772 13.284 31.294 1.00 36.69 573 ALA A O 1
ATOM 4381 N N . GLU A 1 574 ? 28.390 14.958 29.922 1.00 38.28 574 GLU A N 1
ATOM 4382 C CA . GLU A 1 574 ? 27.281 15.850 30.246 1.00 38.28 574 GLU A CA 1
ATOM 4383 C C . GLU A 1 574 ? 25.998 15.222 29.694 1.00 38.28 574 GLU A C 1
ATOM 4385 O O . GLU A 1 574 ? 25.969 14.759 28.555 1.00 38.28 574 GLU A O 1
ATOM 4390 N N . ALA A 1 575 ? 24.961 15.136 30.529 1.00 34.03 575 ALA A N 1
ATOM 4391 C CA . ALA A 1 575 ? 23.645 14.722 30.069 1.00 34.03 575 ALA A CA 1
ATOM 4392 C C . ALA A 1 575 ? 23.160 15.750 29.030 1.00 34.03 575 ALA A C 1
ATOM 4394 O O . ALA A 1 575 ? 23.255 16.950 29.314 1.00 34.03 575 ALA A O 1
ATOM 4395 N N . PRO A 1 576 ? 22.681 15.322 27.849 1.00 42.09 576 PRO A N 1
ATOM 4396 C CA . PRO A 1 576 ? 22.144 16.250 26.867 1.00 42.09 576 PRO A CA 1
ATOM 4397 C C . PRO A 1 576 ? 20.938 16.980 27.464 1.00 42.09 576 PRO A C 1
ATOM 4399 O O . PRO A 1 576 ? 20.165 16.411 28.238 1.00 42.09 576 PRO A O 1
ATOM 4402 N N . ALA A 1 577 ? 20.828 18.269 27.151 1.00 46.12 577 ALA A N 1
ATOM 4403 C CA . ALA A 1 577 ? 19.696 19.084 27.555 1.00 46.12 577 ALA A CA 1
ATOM 4404 C C . ALA A 1 577 ? 18.427 18.519 26.901 1.00 46.12 577 ALA A C 1
ATOM 4406 O O . ALA A 1 577 ? 18.372 18.402 25.680 1.00 46.12 577 ALA A O 1
ATOM 4407 N N . GLU A 1 578 ? 17.429 18.154 27.709 1.00 45.03 578 GLU A N 1
ATOM 4408 C CA . GLU A 1 578 ? 16.083 17.875 27.207 1.00 45.03 578 GLU A CA 1
ATOM 4409 C C . GLU A 1 578 ? 15.586 19.140 26.495 1.00 45.03 578 GLU A C 1
ATOM 4411 O O . GLU A 1 578 ? 15.453 20.193 27.128 1.00 45.03 578 GLU A O 1
ATOM 4416 N N . LEU A 1 579 ? 15.379 19.047 25.179 1.00 48.81 579 LEU A N 1
ATOM 4417 C CA . LEU A 1 579 ? 14.736 20.101 24.398 1.00 48.81 579 LEU A CA 1
ATOM 4418 C C . LEU A 1 579 ? 13.341 20.349 24.976 1.00 48.81 579 LEU A C 1
ATOM 4420 O O . LEU A 1 579 ? 12.655 19.418 25.415 1.00 48.81 579 LEU A O 1
ATOM 4424 N N . ASP A 1 580 ? 12.922 21.612 25.005 1.00 64.75 580 ASP A N 1
ATOM 4425 C CA . ASP A 1 580 ? 11.548 21.909 25.370 1.00 64.75 580 ASP A CA 1
ATOM 4426 C C . ASP A 1 580 ? 10.588 21.370 24.291 1.00 64.75 580 ASP A C 1
ATOM 4428 O O . ASP A 1 580 ? 10.934 21.191 23.121 1.00 64.75 580 ASP A O 1
ATOM 4432 N N . GLY A 1 581 ? 9.357 21.052 24.692 1.00 62.69 581 GLY A N 1
ATOM 4433 C CA . GLY A 1 581 ? 8.381 20.458 23.775 1.00 62.69 581 GLY A CA 1
ATOM 4434 C C . GLY A 1 581 ? 7.925 21.388 22.641 1.00 62.69 581 GLY A C 1
ATOM 4435 O O . GLY A 1 581 ? 7.182 20.930 21.774 1.00 62.69 581 GLY A O 1
ATOM 4436 N N . GLU A 1 582 ? 8.310 22.672 22.646 1.00 60.84 582 GLU A N 1
ATOM 4437 C CA . GLU A 1 582 ? 8.024 23.609 21.553 1.00 60.84 582 GLU A CA 1
ATOM 4438 C C . GLU A 1 582 ? 9.104 23.523 20.462 1.00 60.84 582 GLU A C 1
ATOM 4440 O O . GLU A 1 582 ? 8.749 23.473 19.283 1.00 60.84 582 GLU A O 1
ATOM 4445 N N . GLU A 1 583 ? 10.386 23.397 20.825 1.00 66.38 583 GLU A N 1
ATOM 4446 C CA . GLU A 1 583 ? 11.486 23.144 19.884 1.00 66.38 583 GLU A CA 1
ATOM 4447 C C . GLU A 1 583 ? 11.343 21.777 19.198 1.00 66.38 583 GLU A C 1
ATOM 4449 O O . GLU A 1 583 ? 11.541 21.679 17.987 1.00 66.38 583 GLU A O 1
ATOM 4454 N N . GLU A 1 584 ? 10.890 20.746 19.921 1.00 64.50 584 GLU A N 1
ATOM 4455 C CA . GLU A 1 584 ? 10.610 19.426 19.337 1.00 64.50 584 GLU A CA 1
ATOM 4456 C C . GLU A 1 584 ? 9.429 19.480 18.335 1.00 64.50 584 GLU A C 1
ATOM 4458 O O . GLU A 1 584 ? 9.456 18.819 17.295 1.00 64.50 584 GLU A O 1
ATOM 4463 N N . GLU A 1 585 ? 8.399 20.310 18.587 1.00 57.09 585 GLU A N 1
ATOM 4464 C CA . GLU A 1 585 ? 7.268 20.529 17.661 1.00 57.09 585 GLU A CA 1
ATOM 4465 C C . GLU A 1 585 ? 7.696 21.347 16.431 1.00 57.09 585 GLU A C 1
ATOM 4467 O O . GLU A 1 585 ? 7.316 21.002 15.307 1.00 57.09 585 GLU A O 1
ATOM 4472 N N . GLU A 1 586 ? 8.489 22.410 16.607 1.00 64.44 586 GLU A N 1
ATOM 4473 C CA . GLU A 1 586 ? 9.012 23.199 15.488 1.00 64.44 586 GLU A CA 1
ATOM 4474 C C . GLU A 1 586 ? 9.976 22.393 14.625 1.00 64.44 586 GLU A C 1
ATOM 4476 O O . GLU A 1 586 ? 9.891 22.468 13.398 1.00 64.44 586 GLU A O 1
ATOM 4481 N N . GLU A 1 587 ? 10.838 21.580 15.230 1.00 67.06 587 GLU A N 1
ATOM 4482 C CA . GLU A 1 587 ? 11.727 20.682 14.509 1.00 67.06 587 GLU A CA 1
ATOM 4483 C C . GLU A 1 587 ? 10.939 19.612 13.755 1.00 67.06 587 GLU A C 1
ATOM 4485 O O . GLU A 1 587 ? 11.155 19.433 12.556 1.00 67.06 587 GLU A O 1
ATOM 4490 N N . TRP A 1 588 ? 9.951 18.983 14.393 1.00 57.97 588 TRP A N 1
ATOM 4491 C CA . TRP A 1 588 ? 9.084 18.010 13.734 1.00 57.97 588 TRP A CA 1
ATOM 4492 C C . TRP A 1 588 ? 8.303 18.631 12.563 1.00 57.97 588 TRP A C 1
ATOM 4494 O O . TRP A 1 588 ? 8.255 18.055 11.476 1.00 57.97 588 TRP A O 1
ATOM 4504 N N . LEU A 1 589 ? 7.741 19.836 12.729 1.00 49.25 589 LEU A N 1
ATOM 4505 C CA . LEU A 1 589 ? 7.024 20.569 11.673 1.00 49.25 589 LEU A CA 1
ATOM 4506 C C . LEU A 1 589 ? 7.946 21.125 10.575 1.00 49.25 589 LEU A C 1
ATOM 4508 O O . LEU A 1 589 ? 7.500 21.316 9.439 1.00 49.25 589 LEU A O 1
ATOM 4512 N N . ARG A 1 590 ? 9.206 21.432 10.896 1.00 65.06 590 ARG A N 1
ATOM 4513 C CA . ARG A 1 590 ? 10.244 21.840 9.939 1.00 65.06 590 ARG A CA 1
ATOM 4514 C C . ARG A 1 590 ? 10.684 20.645 9.101 1.00 65.06 590 ARG A C 1
ATOM 4516 O O . ARG A 1 590 ? 10.582 20.712 7.882 1.00 65.06 590 ARG A O 1
ATOM 4523 N N . CYS A 1 591 ? 11.047 19.538 9.746 1.00 51.38 591 CYS A N 1
ATOM 4524 C CA . CYS A 1 591 ? 11.341 18.257 9.105 1.00 51.38 591 CYS A CA 1
ATOM 4525 C C . CYS A 1 591 ? 10.178 17.806 8.206 1.00 51.38 591 CYS A C 1
ATOM 4527 O O . CYS A 1 591 ? 10.396 17.449 7.050 1.00 51.38 591 CYS A O 1
ATOM 4529 N N . TRP A 1 592 ? 8.934 17.957 8.678 1.00 45.81 592 TRP A N 1
ATOM 4530 C CA . TRP A 1 592 ? 7.720 17.723 7.891 1.00 45.81 592 TRP A CA 1
ATOM 4531 C C . TRP A 1 592 ? 7.620 18.609 6.638 1.00 45.81 592 TRP A C 1
ATOM 4533 O O . TRP A 1 592 ? 7.342 18.100 5.556 1.00 45.81 592 TRP A O 1
ATOM 4543 N N . ARG A 1 593 ? 7.869 19.923 6.748 1.00 49.56 593 ARG A N 1
ATOM 4544 C CA . ARG A 1 593 ? 7.844 20.846 5.594 1.00 49.56 593 ARG A CA 1
ATOM 4545 C C . ARG A 1 593 ? 8.958 20.587 4.584 1.00 49.56 593 ARG A C 1
ATOM 4547 O O . ARG A 1 593 ? 8.795 20.906 3.412 1.00 49.56 593 ARG A O 1
ATOM 4554 N N . GLU A 1 594 ? 10.074 20.042 5.041 1.00 53.56 594 GLU A N 1
ATOM 4555 C CA . GLU A 1 594 ? 11.276 19.830 4.237 1.00 53.56 594 GLU A CA 1
ATOM 4556 C C . GLU A 1 594 ? 11.403 18.394 3.710 1.00 53.56 594 GLU A C 1
ATOM 4558 O O . GLU A 1 594 ? 12.396 18.077 3.061 1.00 53.56 594 GLU A O 1
ATOM 4563 N N . GLY A 1 595 ? 10.437 17.512 3.996 1.00 40.78 595 GLY A N 1
ATOM 4564 C CA . GLY A 1 595 ? 10.499 16.103 3.595 1.00 40.78 595 GLY A CA 1
ATOM 4565 C C . GLY A 1 595 ? 11.659 15.333 4.237 1.00 40.78 595 GLY A C 1
ATOM 4566 O O . GLY A 1 595 ? 12.095 14.317 3.701 1.00 40.78 595 GLY A O 1
ATOM 4567 N N . ARG A 1 596 ? 12.182 15.813 5.372 1.00 51.00 596 ARG A N 1
ATOM 4568 C CA . ARG A 1 596 ? 13.284 15.182 6.108 1.00 51.00 596 ARG A CA 1
ATOM 4569 C C . ARG A 1 596 ? 12.731 14.405 7.305 1.00 51.00 596 ARG A C 1
ATOM 4571 O O . ARG A 1 596 ? 11.806 14.889 7.956 1.00 51.00 596 ARG A O 1
ATOM 4578 N N . PRO A 1 597 ? 13.270 13.221 7.642 1.00 37.16 597 PRO A N 1
ATOM 4579 C CA . PRO A 1 597 ? 12.908 12.564 8.891 1.00 37.16 597 PRO A CA 1
ATOM 4580 C C . PRO A 1 597 ? 13.388 13.417 10.084 1.00 37.16 597 PRO A C 1
ATOM 4582 O O . PRO A 1 597 ? 14.482 13.987 10.011 1.00 37.16 597 PRO A O 1
ATOM 4585 N N . PRO A 1 598 ? 12.599 13.538 11.169 1.00 40.50 598 PRO A N 1
ATOM 4586 C CA . PRO A 1 598 ? 13.061 14.183 12.394 1.00 40.50 598 PRO A CA 1
ATOM 4587 C C . PRO A 1 598 ? 14.259 13.408 12.950 1.00 40.50 598 PRO A C 1
ATOM 4589 O O . PRO A 1 598 ? 14.211 12.180 13.046 1.00 40.50 598 PRO A O 1
ATOM 4592 N N . GLN A 1 599 ? 15.347 14.111 13.271 1.00 44.88 599 GLN A N 1
ATOM 4593 C CA . GLN A 1 599 ? 16.490 13.491 13.934 1.00 44.88 599 GLN A CA 1
ATOM 4594 C C . GLN A 1 599 ? 16.107 13.239 15.391 1.00 44.88 599 GLN A C 1
ATOM 4596 O O . GLN A 1 599 ? 15.897 14.174 16.152 1.00 44.88 599 GLN A O 1
ATOM 4601 N N . THR A 1 600 ? 15.954 11.972 15.761 1.00 40.50 600 THR A N 1
ATOM 4602 C CA . THR A 1 600 ? 15.849 11.566 17.164 1.00 40.50 600 THR A CA 1
ATOM 4603 C C . THR A 1 600 ? 17.244 11.159 17.629 1.00 40.50 600 THR A C 1
ATOM 4605 O O . THR A 1 600 ? 17.748 10.148 17.131 1.00 40.50 600 THR A O 1
ATOM 4608 N N . GLU A 1 601 ? 17.867 11.935 18.521 1.00 33.12 601 GLU A N 1
ATOM 4609 C CA . GLU A 1 601 ? 19.043 11.490 19.296 1.00 33.12 601 GLU A CA 1
ATOM 4610 C C . GLU A 1 601 ? 18.636 10.640 20.505 1.00 33.12 601 GLU A C 1
ATOM 4612 O O . GLU A 1 601 ? 17.623 10.976 21.166 1.00 33.12 601 GLU A O 1
#

pLDDT: mean 76.74, std 21.43, range [31.03, 98.5]

Solvent-accessible surface area (backbone atoms only — not comparable to full-atom values): 34717 Å² total; per-residue (Å²): 119,70,78,67,52,69,62,50,54,60,53,49,53,49,52,49,50,52,51,49,52,48,49,50,52,54,56,49,53,23,54,76,47,51,70,62,46,87,38,70,67,32,47,54,49,12,54,53,47,52,65,46,49,64,53,42,27,65,39,34,54,30,55,68,26,71,45,42,92,28,57,45,80,77,45,55,36,18,69,8,36,31,34,27,42,35,34,49,55,49,42,36,15,28,98,84,47,29,58,25,69,31,40,53,38,35,51,39,50,54,52,45,50,49,13,42,42,33,27,48,44,74,84,55,53,66,39,31,45,31,40,39,47,74,46,91,45,59,59,66,46,57,26,35,36,37,30,37,65,77,47,76,46,86,74,45,37,34,36,31,39,31,42,34,20,43,62,40,92,86,76,78,72,31,61,74,28,31,41,27,40,37,34,28,33,49,62,66,59,69,67,55,42,33,52,49,29,46,30,70,74,36,60,74,56,34,51,51,51,51,54,49,49,46,52,50,37,43,51,52,20,50,50,52,47,49,53,73,65,26,61,44,68,47,42,48,29,40,33,42,47,96,84,75,46,74,47,51,36,38,35,48,31,59,64,60,49,51,53,31,41,32,29,37,87,84,66,51,67,32,50,78,23,34,47,56,97,56,34,38,36,35,37,53,91,76,31,42,36,36,25,35,54,38,83,89,61,46,30,33,41,64,24,33,39,32,46,92,90,48,77,44,69,76,26,51,29,36,41,52,68,58,79,63,54,64,47,16,35,66,62,70,53,55,69,40,83,60,90,81,63,79,59,53,95,75,35,43,50,37,39,33,58,36,46,71,47,36,8,40,100,82,50,29,49,25,63,28,44,55,47,25,50,49,53,47,54,48,47,49,52,55,56,75,64,68,61,90,48,65,78,67,43,72,36,32,39,37,32,41,46,75,43,88,44,64,42,67,52,69,29,43,38,41,31,32,70,51,76,86,61,98,73,70,56,89,88,42,80,69,50,49,46,35,37,28,37,35,26,49,94,91,40,73,24,34,41,32,47,37,34,28,39,59,46,71,60,78,73,72,72,76,71,76,72,71,84,74,74,67,89,67,93,80,63,76,79,66,64,73,68,63,68,82,77,75,86,82,85,83,89,81,85,84,85,86,89,81,85,80,87,78,86,85,81,86,89,89,82,83,88,88,84,82,89,84,84,82,91,86,85,87,84,92,81,91,81,90,84,85,93,81,83,83,86,82,83,95,82,87,85,82,88,88,80,86,90,77,92,74,86,81,88,75,91,78,91,76,83,89,81,91,80,90,79,81,92,74,84,85,74,89,72,79,78,78,80,81,73,55,77,62,60,55,48,51,46,43,55,47,20,60,75,68,74,42,81,66,86,81,132

Organism: NCBI:txid311494

Nearest PDB structures (foldseek):
  3gek-assembly2_A  TM=8.891E-01  e=4.345E-04  Lactococcus lactis subsp. lactis Il1403
  2prx-assembly1_A  TM=8.236E-01  e=2.188E-04  Shewanella loihica PV-4
  3gek-assembly1_B  TM=8.793E-01  e=6.286E-04  Lactococcus lactis subsp. lactis Il1403
  5o15-assembly1_A  TM=4.573E-01  e=5.066E-07  Sorangium cellulosum
  3gek-assembly3_C  TM=7.372E-01  e=5.090E-04  Lactococcus lactis subsp. lactis Il1403

Radius of gyration: 35.17 Å; Cα contacts (8 Å, |Δi|>4): 980; chains: 1; bounding box: 90×108×120 Å

Mean predicted aligned error: 14.88 Å

InterPro domains:
  IPR029069 HotDog domain superfamily [SSF54637] (77-183)
  IPR029069 HotDog domain superfamily [SSF54637] (344-454)
  IPR039298 Acyl-coenzyme A thioesterase 13 [PTHR21660] (63-187)